Protein AF-A0A258SVA5-F1 (afdb_monomer_lite)

Radius of gyration: 35.79 Å; chains: 1; bounding box: 78×38×110 Å

Structure (mmCIF, N/CA/C/O backbone):
data_AF-A0A258SVA5-F1
#
_entry.id   AF-A0A258SVA5-F1
#
loop_
_atom_site.group_PDB
_atom_site.id
_atom_site.type_symbol
_atom_site.label_atom_id
_atom_site.label_alt_id
_atom_site.label_comp_id
_atom_site.label_asym_id
_atom_site.label_entity_id
_atom_site.label_seq_id
_atom_site.pdbx_PDB_ins_code
_atom_site.Cartn_x
_atom_site.Cartn_y
_atom_site.Cartn_z
_atom_site.occupancy
_atom_site.B_iso_or_equiv
_atom_site.auth_seq_id
_atom_site.auth_comp_id
_atom_site.auth_asym_id
_atom_site.auth_atom_id
_atom_site.pdbx_PDB_model_num
ATOM 1 N N . MET A 1 1 ? -25.090 -14.631 53.689 1.00 78.94 1 MET A N 1
ATOM 2 C CA . MET A 1 1 ? -26.004 -15.347 54.606 1.00 78.94 1 MET A CA 1
ATOM 3 C C . MET A 1 1 ? -25.461 -16.687 55.064 1.00 78.94 1 MET A C 1
ATOM 5 O O . MET A 1 1 ? -25.567 -16.969 56.243 1.00 78.94 1 MET A O 1
ATOM 9 N N . SER A 1 2 ? -24.872 -17.536 54.208 1.00 76.44 2 SER A N 1
ATOM 10 C CA . SER A 1 2 ? -24.301 -18.826 54.659 1.00 76.44 2 SER A CA 1
ATOM 11 C C . SER A 1 2 ? -23.116 -18.690 55.628 1.00 76.44 2 SER A C 1
ATOM 13 O O . SER A 1 2 ? -22.744 -19.653 56.290 1.00 76.44 2 SER A O 1
ATOM 15 N N . ASN A 1 3 ? -22.506 -17.509 55.676 1.00 81.25 3 ASN A N 1
ATOM 16 C CA . ASN A 1 3 ? -21.429 -17.111 56.578 1.00 81.25 3 ASN A CA 1
ATOM 17 C C . ASN A 1 3 ? -21.920 -16.288 57.785 1.00 81.25 3 ASN A C 1
ATOM 19 O O . ASN A 1 3 ? -21.094 -15.854 58.582 1.00 81.25 3 ASN A O 1
ATOM 23 N N . ASP A 1 4 ? -23.230 -16.070 57.913 1.00 86.94 4 ASP A N 1
ATOM 24 C CA . ASP A 1 4 ? -23.856 -15.323 59.003 1.00 86.94 4 ASP A CA 1
ATOM 25 C C . ASP A 1 4 ? -24.609 -16.296 59.921 1.00 86.94 4 ASP A C 1
ATOM 27 O O . ASP A 1 4 ? -25.198 -17.272 59.452 1.00 86.94 4 ASP A O 1
ATOM 31 N N . THR A 1 5 ? -24.614 -16.046 61.232 1.00 86.44 5 THR A N 1
ATOM 32 C CA . THR A 1 5 ? -25.294 -16.909 62.211 1.00 86.44 5 THR A CA 1
ATOM 33 C C . THR A 1 5 ? -26.085 -16.090 63.212 1.00 86.44 5 THR A C 1
ATOM 35 O O . THR A 1 5 ? -25.607 -15.052 63.666 1.00 86.44 5 THR A O 1
ATOM 38 N N . ASP A 1 6 ? -27.232 -16.615 63.625 1.00 87.19 6 ASP A N 1
ATOM 39 C CA . ASP A 1 6 ? -28.008 -16.108 64.748 1.00 87.19 6 ASP A CA 1
ATOM 40 C C . ASP A 1 6 ? -28.325 -17.259 65.716 1.00 87.19 6 ASP A C 1
ATOM 42 O O . ASP A 1 6 ? -28.488 -18.414 65.316 1.00 87.19 6 ASP A O 1
ATOM 46 N N . VAL A 1 7 ? -28.314 -16.948 67.010 1.00 85.00 7 VAL A N 1
ATOM 47 C CA . VAL A 1 7 ? -28.571 -17.905 68.089 1.00 85.00 7 VAL A CA 1
ATOM 48 C C . VAL A 1 7 ? -30.066 -18.186 68.248 1.00 85.00 7 VAL A C 1
ATOM 50 O O . VAL A 1 7 ? -30.429 -19.279 68.686 1.00 85.00 7 VAL A O 1
ATOM 53 N N . ASP A 1 8 ? -30.914 -17.230 67.862 1.00 85.75 8 ASP A N 1
ATOM 54 C CA . ASP A 1 8 ? -32.364 -17.295 68.049 1.00 85.75 8 ASP A CA 1
ATOM 55 C C . ASP A 1 8 ? -33.098 -17.817 66.802 1.00 85.75 8 ASP A C 1
ATOM 57 O O . ASP A 1 8 ? -34.145 -18.464 66.924 1.00 85.75 8 ASP A O 1
ATOM 61 N N . SER A 1 9 ? -32.530 -17.619 65.607 1.00 82.44 9 SER A N 1
ATOM 62 C CA . SER A 1 9 ? -33.101 -18.078 64.341 1.00 82.44 9 SER A CA 1
ATOM 63 C C . SER A 1 9 ? -32.073 -18.743 63.417 1.00 82.44 9 SER A C 1
ATOM 65 O O . SER A 1 9 ? -31.014 -18.182 63.139 1.00 82.44 9 SER A O 1
ATOM 67 N N . PRO A 1 10 ? -32.394 -19.912 62.829 1.00 81.06 10 PRO A N 1
ATOM 68 C CA . PRO A 1 10 ? -31.548 -20.525 61.809 1.00 81.06 10 PRO A CA 1
ATOM 69 C C . PRO A 1 10 ? -31.712 -19.880 60.421 1.00 81.06 10 PRO A C 1
ATOM 71 O O . PRO A 1 10 ? -31.002 -20.260 59.491 1.00 81.06 10 PRO A O 1
ATOM 74 N N . THR A 1 11 ? -32.666 -18.959 60.241 1.00 87.81 11 THR A N 1
ATOM 75 C CA . THR A 1 11 ? -32.964 -18.324 58.949 1.00 87.81 11 THR A CA 1
ATOM 76 C C . THR A 1 11 ? -32.733 -16.823 59.018 1.00 87.81 11 THR A C 1
ATOM 78 O O . THR A 1 11 ? -33.435 -16.124 59.747 1.00 87.81 11 THR A O 1
ATOM 81 N N . LEU A 1 12 ? -31.791 -16.338 58.206 1.00 93.50 12 LEU A N 1
ATOM 82 C CA . LEU A 1 12 ? -31.449 -14.925 58.086 1.00 93.50 12 LEU A CA 1
ATOM 83 C C . LEU A 1 12 ? -31.701 -14.414 56.668 1.00 93.50 12 LEU A C 1
ATOM 85 O O . LEU A 1 12 ? -31.440 -15.107 55.685 1.00 93.50 12 LEU A O 1
ATOM 89 N N . THR A 1 13 ? -32.157 -13.169 56.578 1.00 95.25 13 THR A N 1
ATOM 90 C CA . THR A 1 13 ? -32.308 -12.407 55.329 1.00 95.25 13 THR A CA 1
ATOM 91 C C . THR A 1 13 ? -31.582 -11.071 55.442 1.00 95.25 13 THR A C 1
ATOM 93 O O . THR A 1 13 ? -31.207 -10.663 56.539 1.00 95.25 13 THR A O 1
ATOM 96 N N . VAL A 1 14 ? -31.372 -10.370 54.332 1.00 97.44 14 VAL A N 1
ATOM 97 C CA . VAL A 1 14 ? -30.906 -8.980 54.354 1.00 97.44 14 VAL A CA 1
ATOM 98 C C . VAL A 1 14 ? -32.111 -8.055 54.451 1.00 97.44 14 VAL A C 1
ATOM 100 O O . VAL A 1 14 ? -32.990 -8.082 53.592 1.00 97.44 14 VAL A O 1
ATOM 103 N N . ALA A 1 15 ? -32.141 -7.212 55.484 1.00 96.62 15 ALA A N 1
ATOM 104 C CA . ALA A 1 15 ? -33.164 -6.181 55.628 1.00 96.62 15 ALA A CA 1
ATOM 105 C C . ALA A 1 15 ? -32.806 -4.940 54.805 1.00 96.62 15 ALA A C 1
ATOM 107 O O . ALA A 1 15 ? -33.617 -4.416 54.039 1.00 96.62 15 ALA A O 1
ATOM 108 N N . GLN A 1 16 ? -31.583 -4.446 55.006 1.00 97.81 16 GLN A N 1
ATOM 109 C CA . GLN A 1 16 ? -31.136 -3.149 54.516 1.00 97.81 16 GLN A CA 1
ATOM 110 C C . GLN A 1 16 ? -29.676 -3.191 54.084 1.00 97.81 16 GLN A C 1
ATOM 112 O O . GLN A 1 16 ? -28.877 -3.941 54.642 1.00 97.81 16 GLN A O 1
ATOM 117 N N . PHE A 1 17 ? -29.334 -2.332 53.135 1.00 98.25 17 PHE A N 1
ATOM 118 C CA . PHE A 1 17 ? -27.980 -2.114 52.648 1.00 98.25 17 PHE A CA 1
ATOM 119 C C . PHE A 1 17 ? -27.760 -0.626 52.349 1.00 98.25 17 PHE A C 1
ATOM 121 O O . PHE A 1 17 ? -28.718 0.132 52.157 1.00 98.25 17 PHE A O 1
ATOM 128 N N . ALA A 1 18 ? -26.506 -0.185 52.392 1.00 98.25 18 ALA A N 1
ATOM 129 C CA . ALA A 1 18 ? -26.123 1.210 52.196 1.00 98.25 18 ALA A CA 1
ATOM 130 C C . ALA A 1 18 ? -24.659 1.323 51.753 1.00 98.25 18 ALA A C 1
ATOM 132 O O . ALA A 1 18 ? -23.869 0.400 51.946 1.00 98.25 18 ALA A O 1
ATOM 133 N N . THR A 1 19 ? -24.279 2.479 51.205 1.00 97.50 19 THR A N 1
ATOM 134 C CA . THR A 1 19 ? -22.893 2.763 50.791 1.00 97.50 19 THR A CA 1
ATOM 135 C C . THR A 1 19 ? -21.909 2.702 51.964 1.00 97.50 19 THR A C 1
ATOM 137 O O . THR A 1 19 ? -20.786 2.246 51.812 1.00 97.50 19 THR A O 1
ATOM 140 N N . ASN A 1 20 ? -22.320 3.146 53.153 1.00 96.44 20 ASN A N 1
ATOM 141 C CA . ASN A 1 20 ? -21.578 2.997 54.406 1.00 96.44 20 ASN A CA 1
ATOM 142 C C . ASN A 1 20 ? -22.550 3.075 55.597 1.00 96.44 20 ASN A C 1
ATOM 144 O O . ASN A 1 20 ? -23.726 3.394 55.424 1.00 96.44 20 ASN A O 1
ATOM 148 N N . SER A 1 21 ? -22.067 2.807 56.813 1.00 94.19 21 SER A N 1
ATOM 149 C CA . SER A 1 21 ? -22.902 2.728 58.024 1.00 94.19 21 SER A CA 1
ATOM 150 C C . SER A 1 21 ? -23.578 4.046 58.435 1.00 94.19 21 SER A C 1
ATOM 152 O O . SER A 1 21 ? -24.533 4.017 59.211 1.00 94.19 21 SER A O 1
ATOM 154 N N . GLY A 1 22 ? -23.105 5.189 57.925 1.00 92.25 22 GLY A N 1
ATOM 155 C CA . GLY A 1 22 ? -23.696 6.513 58.149 1.00 92.25 22 GLY A CA 1
ATOM 156 C C . GLY A 1 22 ? -24.607 6.999 57.017 1.00 92.25 22 GLY A C 1
ATOM 157 O O . GLY A 1 22 ? -25.210 8.065 57.144 1.00 92.25 22 GLY A O 1
ATOM 158 N N . ALA A 1 23 ? -24.701 6.255 55.913 1.00 94.81 23 ALA A N 1
ATOM 159 C CA . ALA A 1 23 ? -25.512 6.616 54.758 1.00 94.81 23 ALA A CA 1
ATOM 160 C C . ALA A 1 23 ? -26.992 6.242 54.950 1.00 94.81 23 ALA A C 1
ATOM 162 O O . ALA A 1 23 ? -27.372 5.490 55.850 1.00 94.81 23 ALA A O 1
ATOM 163 N N . THR A 1 24 ? -27.857 6.772 54.082 1.00 95.12 24 THR A N 1
ATOM 164 C CA . THR A 1 24 ? -29.281 6.419 54.077 1.00 95.12 24 THR A CA 1
ATOM 165 C C . THR A 1 24 ? -29.464 4.943 53.728 1.00 95.12 24 THR A C 1
ATOM 167 O O . THR A 1 24 ? -29.040 4.485 52.669 1.00 95.12 24 THR A O 1
ATOM 170 N N . ALA A 1 25 ? -30.119 4.203 54.623 1.00 96.62 25 ALA A N 1
ATOM 171 C CA . ALA A 1 25 ? -30.412 2.792 54.426 1.00 96.62 25 ALA A CA 1
ATOM 172 C C . ALA A 1 25 ? -31.443 2.578 53.308 1.00 96.62 25 ALA A C 1
ATOM 174 O O . ALA A 1 25 ? -32.468 3.259 53.251 1.00 96.62 25 ALA A O 1
ATOM 175 N N . THR A 1 26 ? -31.190 1.579 52.467 1.00 97.81 26 THR A N 1
ATOM 176 C CA . THR A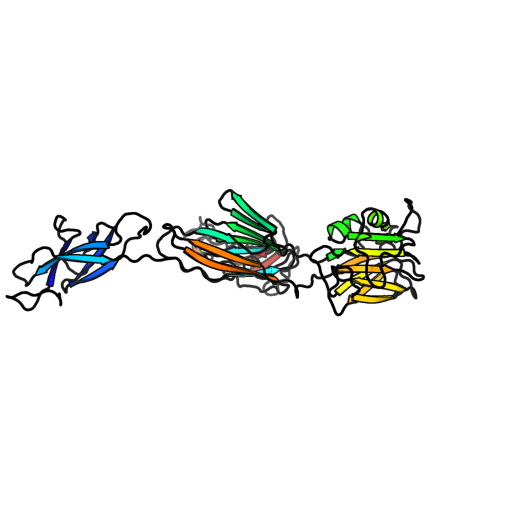 1 26 ? -32.084 1.130 51.397 1.00 97.81 26 THR A CA 1
ATOM 177 C C . THR A 1 26 ? -32.536 -0.296 51.692 1.00 97.81 26 THR A C 1
ATOM 179 O O . THR A 1 26 ? -31.734 -1.121 52.120 1.00 97.81 26 THR A O 1
ATOM 182 N N . ASN A 1 27 ? -33.818 -0.608 51.497 1.00 97.81 27 ASN A N 1
ATOM 183 C CA . ASN A 1 27 ? -34.324 -1.962 51.744 1.00 97.81 27 ASN A CA 1
ATOM 184 C C . ASN A 1 27 ? -33.846 -2.923 50.650 1.00 97.81 27 ASN A C 1
ATOM 186 O O . ASN A 1 27 ? -33.951 -2.588 49.468 1.00 97.81 27 ASN A O 1
ATOM 190 N N . ALA A 1 28 ? -33.389 -4.118 51.023 1.00 97.12 28 ALA A N 1
ATOM 191 C CA . ALA A 1 28 ? -33.088 -5.168 50.053 1.00 97.12 28 ALA A CA 1
ATOM 192 C C . ALA A 1 28 ? -34.394 -5.748 49.485 1.00 97.12 28 ALA A C 1
ATOM 194 O O . ALA A 1 28 ? -35.324 -6.061 50.226 1.00 97.12 28 ALA A O 1
ATOM 195 N N . ASN A 1 29 ? -34.491 -5.845 48.159 1.00 96.69 29 ASN A N 1
ATOM 196 C CA . ASN A 1 29 ? -35.672 -6.371 47.457 1.00 96.69 29 ASN A CA 1
ATOM 197 C C . ASN A 1 29 ? -35.356 -6.905 46.046 1.00 96.69 29 ASN A C 1
ATOM 199 O O . ASN A 1 29 ? -36.283 -7.198 45.293 1.00 96.69 29 ASN A O 1
ATOM 203 N N . GLY A 1 30 ? -34.076 -6.974 45.667 1.00 95.88 30 GLY A N 1
ATOM 204 C CA . GLY A 1 30 ? -33.638 -7.417 44.342 1.00 95.88 30 GLY A CA 1
ATOM 205 C C . GLY A 1 30 ? -33.830 -6.417 43.202 1.00 95.88 30 GLY A C 1
ATOM 206 O O . GLY A 1 30 ? -33.570 -6.757 42.055 1.00 95.88 30 GLY A O 1
ATOM 207 N N . SER A 1 31 ? -34.273 -5.189 43.487 1.00 96.81 31 SER A N 1
ATOM 208 C CA . SER A 1 31 ? -34.434 -4.134 42.473 1.00 96.81 31 SER A CA 1
ATOM 209 C C . SER A 1 31 ? -33.899 -2.774 42.913 1.00 96.81 31 SER A C 1
ATOM 211 O O . SER A 1 31 ? -33.563 -1.952 42.063 1.00 96.81 31 SER A O 1
ATOM 213 N N . ASN A 1 32 ? -33.849 -2.504 44.215 1.00 97.31 32 ASN A N 1
ATOM 214 C CA . ASN A 1 32 ? -33.267 -1.285 44.744 1.00 97.31 32 ASN A CA 1
ATOM 215 C C . ASN A 1 32 ? -31.756 -1.305 44.519 1.00 97.31 32 ASN A C 1
ATOM 217 O O . ASN A 1 32 ? -31.121 -2.353 44.637 1.00 97.31 32 ASN A O 1
ATOM 221 N N . THR A 1 33 ? -31.192 -0.131 44.256 1.00 97.62 33 THR A N 1
ATOM 222 C CA . THR A 1 33 ? -29.766 0.037 43.988 1.00 97.62 33 THR A CA 1
ATOM 223 C C . THR A 1 33 ? -29.164 1.107 44.886 1.00 97.62 33 THR A C 1
ATOM 225 O O . THR A 1 33 ? -29.836 2.077 45.243 1.00 97.62 33 THR A O 1
ATOM 228 N N . ILE A 1 34 ? -27.884 0.949 45.204 1.00 98.12 34 ILE A N 1
ATOM 229 C CA . ILE A 1 34 ? -27.032 2.013 45.748 1.00 98.12 34 ILE A CA 1
ATOM 230 C C . ILE A 1 34 ? -25.842 2.235 44.817 1.00 98.12 34 ILE A C 1
ATOM 232 O O . ILE A 1 34 ? -25.500 1.352 44.028 1.00 98.12 34 ILE A O 1
ATOM 236 N N . THR A 1 35 ? -25.200 3.390 44.953 1.00 97.50 35 THR A N 1
ATOM 237 C CA . THR A 1 35 ? -23.893 3.673 44.356 1.00 97.50 35 THR A CA 1
ATOM 238 C C . THR A 1 35 ? -22.857 3.727 45.473 1.00 97.50 35 THR A C 1
ATOM 240 O O . THR A 1 35 ? -23.074 4.380 46.500 1.00 97.50 35 THR A O 1
ATOM 243 N N . THR A 1 36 ? -21.766 2.992 45.317 1.00 96.75 36 THR A N 1
ATOM 244 C CA . THR A 1 36 ? -20.676 2.917 46.288 1.00 96.75 36 THR A CA 1
ATOM 245 C C . THR A 1 36 ? -19.779 4.156 46.218 1.00 96.75 36 THR A C 1
ATOM 247 O O . THR A 1 36 ? -19.993 5.054 45.402 1.00 96.75 36 THR A O 1
ATOM 250 N N . ALA A 1 37 ? -18.768 4.233 47.085 1.00 94.38 37 ALA A N 1
ATOM 251 C CA . ALA A 1 37 ? -17.859 5.378 47.120 1.00 94.38 37 ALA A CA 1
ATOM 252 C C . ALA A 1 37 ? -17.025 5.515 45.836 1.00 94.38 37 ALA A C 1
ATOM 254 O O . ALA A 1 37 ? -16.777 6.640 45.404 1.00 94.38 37 ALA A O 1
ATOM 255 N N . LEU A 1 38 ? -16.632 4.392 45.223 1.00 93.62 38 LEU A N 1
ATOM 256 C CA . LEU A 1 38 ? -15.894 4.389 43.957 1.00 93.62 38 LEU A CA 1
ATOM 257 C C . LEU A 1 38 ? -16.808 4.512 42.727 1.00 93.62 38 LEU A C 1
ATOM 259 O O . LEU A 1 38 ? -16.313 4.618 41.611 1.00 93.62 38 LEU A O 1
ATOM 263 N N . GLY A 1 39 ? -18.132 4.538 42.913 1.00 93.25 39 GLY A N 1
ATOM 264 C CA . GLY A 1 39 ? -19.103 4.697 41.827 1.00 93.25 39 GLY A CA 1
ATOM 265 C C . GLY A 1 39 ? -19.695 3.389 41.294 1.00 93.25 39 GLY A C 1
ATOM 266 O O . GLY A 1 39 ? -20.539 3.437 40.400 1.00 93.25 39 GLY A O 1
ATOM 267 N N . GLY A 1 40 ? -19.307 2.236 41.845 1.00 95.06 40 GLY A N 1
ATOM 268 C CA . GLY A 1 40 ? -19.923 0.949 41.528 1.00 95.06 40 GLY A CA 1
ATOM 269 C C . GLY A 1 40 ? -21.386 0.894 41.963 1.00 95.06 40 GLY A C 1
ATOM 270 O O . GLY A 1 40 ? -21.813 1.622 42.861 1.00 95.06 40 GLY A O 1
ATOM 271 N N . THR A 1 41 ? -22.184 0.033 41.337 1.00 97.38 41 THR A N 1
ATOM 272 C CA . THR A 1 41 ? -23.603 -0.132 41.695 1.00 97.38 41 THR A CA 1
ATOM 273 C C . THR A 1 41 ? -23.870 -1.501 42.292 1.00 97.38 41 THR A C 1
ATOM 275 O O . THR A 1 41 ? -23.353 -2.511 41.816 1.00 97.38 41 THR A O 1
ATOM 278 N N . VAL A 1 42 ? -24.682 -1.533 43.349 1.00 98.25 42 VAL A N 1
ATOM 279 C CA . VAL A 1 42 ? -25.059 -2.765 44.052 1.00 98.25 42 VAL A CA 1
ATOM 280 C C . VAL A 1 42 ? -26.571 -2.900 44.046 1.00 98.25 42 VAL A C 1
ATOM 282 O O . VAL A 1 42 ? -27.265 -2.007 44.534 1.00 98.25 42 VAL A O 1
ATOM 285 N N . VAL A 1 43 ? -27.067 -4.046 43.580 1.00 98.19 43 VAL A N 1
ATOM 286 C CA . VAL A 1 43 ? -28.458 -4.481 43.768 1.00 98.19 43 VAL A CA 1
ATOM 287 C C . VAL A 1 43 ? -28.454 -5.672 44.713 1.00 98.19 43 VAL A C 1
ATOM 289 O O . VAL A 1 43 ? -27.814 -6.684 44.427 1.00 98.19 43 VAL A O 1
ATOM 292 N N . MET A 1 44 ? -29.156 -5.550 45.843 1.00 97.62 44 MET A N 1
ATOM 293 C CA . MET A 1 44 ? -29.163 -6.579 46.884 1.00 97.62 44 MET A CA 1
ATOM 294 C C . MET A 1 44 ? -30.522 -7.269 47.020 1.00 97.62 44 MET A C 1
ATOM 296 O O . MET A 1 44 ? -31.569 -6.622 47.160 1.00 97.62 44 MET A O 1
ATOM 300 N N . ASN A 1 45 ? -30.493 -8.601 47.010 1.00 96.94 45 ASN A N 1
ATOM 301 C CA . ASN A 1 45 ? -31.641 -9.462 47.267 1.00 96.94 45 ASN A CA 1
ATOM 302 C C . ASN A 1 45 ? -31.801 -9.722 48.769 1.00 96.94 45 ASN A C 1
ATOM 304 O O . ASN A 1 45 ? -30.847 -9.661 49.546 1.00 96.94 45 ASN A O 1
ATOM 308 N N . THR A 1 46 ? -33.021 -10.056 49.186 1.00 96.62 46 THR A N 1
ATOM 309 C CA . THR A 1 46 ? -33.316 -10.402 50.586 1.00 96.62 46 THR A CA 1
ATOM 310 C C . THR A 1 46 ? -32.669 -11.717 51.018 1.00 96.62 46 THR A C 1
ATOM 312 O O . THR A 1 46 ? -32.409 -11.898 52.201 1.00 96.62 46 THR A O 1
ATOM 315 N N . ASP A 1 47 ? -32.349 -12.622 50.093 1.00 94.38 47 ASP A N 1
ATOM 316 C CA . ASP A 1 47 ? -31.608 -13.860 50.382 1.00 94.38 47 ASP A CA 1
ATOM 317 C C . ASP A 1 47 ? -30.093 -13.641 50.581 1.00 94.38 47 ASP A C 1
ATOM 319 O O . ASP A 1 47 ? -29.354 -14.585 50.861 1.00 94.38 47 ASP A O 1
ATOM 323 N N . GLY A 1 48 ? -29.639 -12.390 50.455 1.00 93.56 48 GLY A N 1
ATOM 324 C CA . GLY A 1 48 ? -28.257 -11.950 50.604 1.00 93.56 48 GLY A CA 1
ATOM 325 C C . GLY A 1 48 ? -27.357 -12.192 49.398 1.00 93.56 48 GLY A C 1
ATOM 326 O O . GLY A 1 48 ? -26.174 -11.858 49.467 1.00 93.56 48 GLY A O 1
ATOM 327 N N . SER A 1 49 ? -27.887 -12.713 48.290 1.00 95.56 49 SER A N 1
ATOM 328 C CA . SER A 1 49 ? -27.219 -12.569 46.998 1.00 95.56 49 SER A CA 1
ATOM 329 C C . SER A 1 49 ? -27.253 -11.103 46.549 1.00 95.56 49 SER A C 1
ATOM 331 O O . SER A 1 49 ? -28.179 -10.351 46.866 1.00 95.56 49 SER A O 1
ATOM 333 N N . PHE A 1 50 ? -26.237 -10.674 45.809 1.00 96.94 50 PHE A N 1
ATOM 334 C CA . PHE A 1 50 ? -26.183 -9.334 45.234 1.00 96.94 50 PHE A CA 1
ATOM 335 C C . PHE A 1 50 ? -25.500 -9.369 43.872 1.00 96.94 50 PHE A C 1
ATOM 337 O O . PHE A 1 50 ? -24.700 -10.262 43.589 1.00 96.94 50 PHE A O 1
ATOM 344 N N . THR A 1 51 ? -25.805 -8.379 43.040 1.00 97.44 51 THR A N 1
ATOM 345 C CA . THR A 1 51 ? -25.038 -8.083 41.829 1.00 97.44 51 THR A CA 1
ATOM 346 C C . THR A 1 51 ? -24.276 -6.790 42.042 1.00 97.44 51 THR A C 1
ATOM 348 O O . THR A 1 51 ? -24.864 -5.795 42.475 1.00 97.44 51 THR A O 1
ATOM 351 N N . TYR A 1 52 ? -22.989 -6.807 41.718 1.00 97.06 52 TYR A N 1
ATOM 352 C CA . TYR A 1 52 ? -22.139 -5.628 41.690 1.00 97.06 52 TYR A CA 1
ATOM 353 C C . TYR A 1 52 ? -21.737 -5.332 40.248 1.00 97.06 52 TYR A C 1
ATOM 355 O O . TYR A 1 52 ? -21.284 -6.233 39.544 1.00 97.06 52 TYR A O 1
ATOM 363 N N . THR A 1 53 ? -21.907 -4.082 39.824 1.00 94.69 53 THR A N 1
ATOM 364 C CA . THR A 1 53 ? -21.348 -3.579 38.563 1.00 94.69 53 THR A CA 1
ATOM 365 C C . THR A 1 53 ? -20.233 -2.607 38.909 1.00 94.69 53 THR A C 1
ATOM 367 O O . THR A 1 53 ? -20.502 -1.579 39.539 1.00 94.69 53 THR A O 1
ATOM 370 N N . ALA A 1 54 ? -19.002 -2.953 38.529 1.00 91.06 54 ALA A N 1
ATOM 371 C CA . ALA A 1 54 ? -17.822 -2.142 38.795 1.00 91.06 54 ALA A CA 1
ATOM 372 C C . ALA A 1 54 ? -17.892 -0.791 38.058 1.00 91.06 54 ALA A C 1
ATOM 374 O O . ALA A 1 54 ? -18.444 -0.725 36.955 1.00 91.06 54 ALA A O 1
ATOM 375 N N . PRO A 1 55 ? -17.364 0.289 38.656 1.00 88.31 55 PRO A N 1
ATOM 376 C CA . PRO A 1 55 ? -17.141 1.541 37.948 1.00 88.31 55 PRO A CA 1
ATOM 377 C C . PRO A 1 55 ? -15.945 1.416 36.996 1.00 88.31 55 PRO A C 1
ATOM 379 O O . PRO A 1 55 ? -15.093 0.551 37.179 1.00 88.31 55 PRO A O 1
ATOM 382 N N . VAL A 1 56 ? -15.851 2.332 36.029 1.00 84.19 56 VAL A N 1
ATOM 383 C CA . VAL A 1 56 ? -14.593 2.576 35.302 1.00 84.19 56 VAL A CA 1
ATOM 384 C C . VAL A 1 56 ? -13.588 3.162 36.293 1.00 84.19 56 VAL A C 1
ATOM 386 O O . VAL A 1 56 ? -13.915 4.121 37.005 1.00 84.19 56 VAL A O 1
ATOM 389 N N . ARG A 1 57 ? -12.391 2.580 36.367 1.00 86.50 57 ARG A N 1
ATOM 390 C CA . ARG A 1 57 ? -11.336 2.970 37.310 1.00 86.50 57 ARG A CA 1
ATOM 391 C C . ARG A 1 57 ? -10.054 3.224 36.544 1.00 86.50 57 ARG A C 1
ATOM 393 O O . ARG A 1 57 ? -9.749 2.519 35.606 1.00 86.50 57 ARG A O 1
ATOM 400 N N . ASN A 1 58 ? -9.329 4.249 36.979 1.00 84.56 58 ASN A N 1
ATOM 401 C CA . ASN A 1 58 ? -7.940 4.428 36.604 1.00 84.56 58 ASN A CA 1
ATOM 402 C C . ASN A 1 58 ? -7.094 3.727 37.671 1.00 84.56 58 ASN A C 1
ATOM 404 O O . ASN A 1 58 ? -7.017 4.221 38.799 1.00 84.56 58 ASN A O 1
ATOM 408 N N . HIS A 1 59 ? -6.490 2.597 37.323 1.00 86.50 59 HIS A N 1
ATOM 409 C CA . HIS A 1 59 ? -5.673 1.785 38.229 1.00 86.50 59 HIS A CA 1
ATOM 410 C C . HIS A 1 59 ? -4.236 2.316 38.379 1.00 86.50 59 HIS A C 1
ATOM 412 O O . HIS A 1 59 ? -3.457 1.818 39.193 1.00 86.50 59 HIS A O 1
ATOM 418 N N . ALA A 1 60 ? -3.880 3.379 37.651 1.00 84.62 60 ALA A N 1
ATOM 419 C CA . ALA A 1 60 ? -2.617 4.099 37.807 1.00 84.62 60 ALA A CA 1
ATOM 420 C C . ALA A 1 60 ? -2.686 5.256 38.825 1.00 84.62 60 ALA A C 1
ATOM 422 O O . ALA A 1 60 ? -1.664 5.901 39.101 1.00 84.62 60 ALA A O 1
ATOM 423 N N . ASP A 1 61 ? -3.864 5.550 39.388 1.00 86.31 61 ASP A N 1
ATOM 424 C CA . ASP A 1 61 ? -4.012 6.551 40.440 1.00 86.31 61 ASP A CA 1
ATOM 425 C C . ASP A 1 61 ? -3.608 6.023 41.835 1.00 86.31 61 ASP A C 1
ATOM 427 O O . ASP A 1 61 ? -3.167 4.893 42.020 1.00 86.31 61 ASP A O 1
ATOM 431 N N . ALA A 1 62 ? -3.657 6.894 42.847 1.00 88.12 62 ALA A N 1
ATOM 432 C CA . ALA A 1 62 ? -3.291 6.527 44.220 1.00 88.12 62 ALA A CA 1
ATOM 433 C C . ALA A 1 62 ? -4.483 6.020 45.056 1.00 88.12 62 ALA A C 1
ATOM 435 O O . ALA A 1 62 ? -4.331 5.787 46.261 1.00 88.12 62 ALA A O 1
ATOM 436 N N . ILE A 1 63 ? -5.681 5.938 44.471 1.00 88.44 63 ILE A N 1
ATOM 437 C CA . ILE A 1 63 ? -6.893 5.480 45.150 1.00 88.44 63 ILE A CA 1
ATOM 438 C C . ILE A 1 63 ? -6.862 3.950 45.165 1.00 88.44 63 ILE A C 1
ATOM 440 O O . ILE A 1 63 ? -6.504 3.318 44.184 1.00 88.44 63 ILE A O 1
ATOM 444 N N . SER A 1 64 ? -7.222 3.342 46.295 1.00 90.88 64 SER A N 1
ATOM 445 C CA . SER A 1 64 ? -7.279 1.881 46.402 1.00 90.88 64 SER A CA 1
ATOM 446 C C . SER A 1 64 ? -8.401 1.315 45.531 1.00 90.88 64 SER A C 1
ATOM 448 O O . SER A 1 64 ? -9.547 1.739 45.676 1.00 90.88 64 SER A O 1
ATOM 450 N N . ASP A 1 65 ? -8.112 0.269 44.758 1.00 92.50 65 ASP A N 1
ATOM 451 C CA . ASP A 1 65 ? -9.082 -0.486 43.941 1.00 92.50 65 ASP A CA 1
ATOM 452 C C . ASP A 1 65 ? -9.952 -1.445 44.754 1.00 92.50 65 ASP A C 1
ATOM 454 O O . ASP A 1 65 ? -10.297 -2.539 44.322 1.00 92.50 65 ASP A O 1
ATOM 458 N N . VAL A 1 66 ? -10.301 -1.043 45.973 1.00 95.00 66 VAL A N 1
ATOM 459 C CA . VAL A 1 66 ? -11.165 -1.822 46.854 1.00 95.00 66 VAL A CA 1
ATOM 460 C C . VAL A 1 66 ? -12.411 -1.010 47.129 1.00 95.00 66 VAL A C 1
ATOM 462 O O . VAL A 1 66 ? -12.363 0.039 47.776 1.00 95.00 66 VAL A O 1
ATOM 465 N N . ASP A 1 67 ? -13.535 -1.518 46.649 1.00 96.50 67 ASP A N 1
ATOM 466 C CA . ASP A 1 67 ? -14.839 -0.932 46.877 1.00 96.50 67 ASP A CA 1
ATOM 467 C C . ASP A 1 67 ? -15.546 -1.595 48.056 1.00 96.50 67 ASP A C 1
ATOM 469 O O . ASP A 1 67 ? -15.280 -2.745 48.420 1.00 96.50 67 ASP A O 1
ATOM 473 N N . THR A 1 68 ? -16.465 -0.862 48.677 1.00 96.75 68 THR A N 1
ATOM 474 C CA . THR A 1 68 ? -17.184 -1.363 49.848 1.00 96.75 68 THR A CA 1
ATOM 475 C C . THR A 1 68 ? -18.639 -0.920 49.876 1.00 96.75 68 THR A C 1
ATOM 477 O O . THR A 1 68 ? -19.010 0.160 49.413 1.00 96.75 68 THR A O 1
ATOM 480 N N . PHE A 1 69 ? -19.470 -1.764 50.481 1.00 98.12 69 PHE A N 1
ATOM 481 C CA . PHE A 1 69 ? -20.809 -1.405 50.937 1.00 98.12 69 PHE A CA 1
ATOM 482 C C . PHE A 1 69 ? -21.125 -2.150 52.235 1.00 98.12 69 PHE A C 1
ATOM 484 O O . PHE A 1 69 ? -20.396 -3.056 52.640 1.00 98.12 69 PHE A O 1
ATOM 491 N N . VAL A 1 70 ? -22.207 -1.772 52.914 1.00 98.06 70 VAL A N 1
ATOM 492 C CA . VAL A 1 70 ? -22.627 -2.413 54.166 1.00 98.06 70 VAL A CA 1
ATOM 493 C C . VAL A 1 70 ? -24.039 -2.986 54.072 1.00 98.06 70 VAL A C 1
ATOM 495 O O . VAL A 1 70 ? -24.891 -2.428 53.381 1.00 98.06 70 VAL A O 1
ATOM 498 N N . TYR A 1 71 ? -24.311 -4.065 54.811 1.00 97.81 71 TYR A N 1
ATOM 499 C CA . TYR A 1 71 ? -25.648 -4.652 54.962 1.00 97.81 71 TYR A CA 1
ATOM 500 C C . TYR A 1 71 ? -26.010 -4.920 56.427 1.00 97.81 71 TYR A C 1
ATOM 502 O O . TYR A 1 71 ? -25.145 -4.964 57.306 1.00 97.81 71 TYR A O 1
ATOM 510 N N . ARG A 1 72 ? -27.310 -5.100 56.682 1.00 96.94 72 ARG A N 1
ATOM 511 C CA . ARG A 1 72 ? -27.862 -5.597 57.949 1.00 96.94 72 ARG A CA 1
ATOM 512 C C . ARG A 1 72 ? -28.646 -6.874 57.696 1.00 96.94 72 ARG A C 1
ATOM 514 O O . ARG A 1 72 ? -29.605 -6.867 56.916 1.00 96.94 72 ARG A O 1
ATOM 521 N N . ALA A 1 73 ? -28.257 -7.941 58.380 1.00 96.62 73 ALA A N 1
ATOM 522 C CA . ALA A 1 73 ? -29.023 -9.174 58.432 1.00 96.62 73 ALA A CA 1
ATOM 523 C C . ALA A 1 73 ? -30.221 -9.016 59.381 1.00 96.62 73 ALA A C 1
ATOM 525 O O . ALA A 1 73 ? -30.179 -8.211 60.312 1.00 96.62 73 ALA A O 1
ATOM 526 N N . THR A 1 74 ? -31.279 -9.789 59.163 1.00 94.94 74 THR A N 1
ATOM 527 C CA . THR A 1 74 ? -32.429 -9.881 60.062 1.00 94.94 74 THR A CA 1
ATOM 528 C C . THR A 1 74 ? -32.963 -11.304 60.140 1.00 94.94 74 THR A C 1
ATOM 530 O O . THR A 1 74 ? -33.004 -12.025 59.138 1.00 94.94 74 THR A O 1
ATOM 533 N N . ASP A 1 75 ? -33.408 -11.673 61.335 1.00 93.12 75 ASP A N 1
ATOM 534 C CA . ASP A 1 75 ? -34.185 -12.875 61.644 1.00 93.12 75 ASP A CA 1
ATOM 535 C C . ASP A 1 75 ? -35.709 -12.645 61.521 1.00 93.12 75 ASP A C 1
ATOM 537 O O . ASP A 1 75 ? -36.505 -13.551 61.764 1.00 93.12 75 ASP A O 1
ATOM 541 N N . GLY A 1 76 ? -36.128 -11.427 61.152 1.00 90.50 76 GLY A N 1
ATOM 542 C CA . GLY A 1 76 ? -37.524 -10.986 61.104 1.00 90.50 76 GLY A CA 1
ATOM 543 C C . GLY A 1 76 ? -38.005 -10.250 62.360 1.00 90.50 76 GLY A C 1
ATOM 544 O O . GLY A 1 76 ? -39.088 -9.664 62.328 1.00 90.50 76 GLY A O 1
ATOM 545 N N . SER A 1 77 ? -37.210 -10.228 63.434 1.00 90.56 77 SER A N 1
ATOM 546 C CA . SER A 1 77 ? -37.508 -9.505 64.678 1.00 90.56 77 SER A CA 1
ATOM 547 C C . SER A 1 77 ? -36.551 -8.338 64.901 1.00 90.56 77 SER A C 1
ATOM 549 O O . SER A 1 77 ? -36.981 -7.229 65.230 1.00 90.56 77 SER A O 1
ATOM 551 N N . LEU A 1 78 ? -35.253 -8.576 64.717 1.00 92.94 78 LEU A N 1
ATOM 552 C CA . LEU A 1 78 ? -34.182 -7.612 64.936 1.00 92.94 78 LEU A CA 1
ATOM 553 C C . LEU A 1 78 ? -33.274 -7.536 63.710 1.00 92.94 78 LEU A C 1
ATOM 555 O O . LEU A 1 78 ? -33.139 -8.477 62.932 1.00 92.94 78 LEU A O 1
ATOM 559 N N . ASN A 1 79 ? -32.640 -6.381 63.541 1.00 94.56 79 ASN A N 1
ATOM 560 C CA . ASN A 1 79 ? -31.605 -6.191 62.536 1.00 94.56 79 ASN A CA 1
ATOM 561 C C . ASN A 1 79 ? -30.239 -6.211 63.228 1.00 94.56 79 ASN A C 1
ATOM 563 O O . ASN A 1 79 ? -30.080 -5.587 64.280 1.00 94.56 79 ASN A O 1
ATOM 567 N N . SER A 1 80 ? -29.246 -6.832 62.597 1.00 95.06 80 SER A N 1
ATOM 568 C CA . SER A 1 80 ? -27.854 -6.823 63.050 1.00 95.06 80 SER A CA 1
ATOM 569 C C . SER A 1 80 ? -27.256 -5.410 63.069 1.00 95.06 80 SER A C 1
ATOM 571 O O . SER A 1 80 ? -27.842 -4.450 62.555 1.00 95.06 80 SER A O 1
ATOM 573 N N . GLU A 1 81 ? -26.041 -5.279 63.596 1.00 95.81 81 GLU A N 1
ATOM 574 C CA . GLU A 1 81 ? -25.176 -4.139 63.272 1.00 95.81 81 GLU A CA 1
ATOM 575 C C . GLU A 1 81 ? -24.784 -4.158 61.781 1.00 95.81 81 GLU A C 1
ATOM 577 O O . GLU A 1 81 ? -24.972 -5.163 61.083 1.00 95.81 81 GLU A O 1
ATOM 582 N N . TRP A 1 82 ? -24.262 -3.038 61.278 1.00 96.94 82 TRP A N 1
ATOM 583 C CA . TRP A 1 82 ? -23.763 -2.952 59.903 1.00 96.94 82 TRP A CA 1
ATOM 584 C C . TRP A 1 82 ? -22.551 -3.866 59.693 1.00 96.94 82 TRP A C 1
ATOM 586 O O . TRP A 1 82 ? -21.578 -3.791 60.441 1.00 96.94 82 TRP A O 1
ATOM 596 N N . THR A 1 83 ? -22.599 -4.680 58.639 1.00 96.25 83 THR A N 1
ATOM 597 C CA . THR A 1 83 ? -21.506 -5.568 58.217 1.00 96.25 83 THR A CA 1
ATOM 598 C C . THR A 1 83 ? -20.982 -5.133 56.856 1.00 96.25 83 THR A C 1
ATOM 600 O O . THR A 1 83 ? -21.775 -4.889 55.949 1.00 96.25 83 THR A O 1
ATOM 603 N N . THR A 1 84 ? -19.661 -5.029 56.712 1.00 96.31 84 THR A N 1
ATOM 604 C CA . THR A 1 84 ? -19.008 -4.579 55.475 1.00 96.31 84 THR A CA 1
ATOM 605 C C . THR A 1 84 ? -18.786 -5.732 54.505 1.00 96.31 84 THR A C 1
ATOM 607 O O . THR A 1 84 ? -18.240 -6.770 54.875 1.00 96.31 84 THR A O 1
ATOM 610 N N . VAL A 1 85 ? -19.146 -5.505 53.246 1.00 96.94 85 VAL A N 1
ATOM 611 C CA . VAL A 1 85 ? -18.695 -6.282 52.092 1.00 96.94 85 VAL A CA 1
ATOM 612 C C . VAL A 1 85 ? -17.564 -5.507 51.426 1.00 96.94 85 VAL A C 1
ATOM 614 O O . VAL A 1 85 ? -17.696 -4.306 51.190 1.00 96.94 85 VAL A O 1
ATOM 617 N N . SER A 1 86 ? -16.459 -6.197 51.155 1.00 96.19 86 SER A N 1
ATOM 618 C CA . SER A 1 86 ? -15.293 -5.668 50.445 1.00 96.19 86 SER A CA 1
ATOM 619 C C . SER A 1 86 ? -15.204 -6.330 49.078 1.00 96.19 86 SER A C 1
ATOM 621 O O . SER A 1 86 ? -15.404 -7.542 48.981 1.00 96.19 86 SER A O 1
ATOM 623 N N . ILE A 1 87 ? -14.927 -5.543 48.044 1.00 96.94 87 ILE A N 1
ATOM 624 C CA . ILE A 1 87 ? -14.840 -5.995 46.656 1.00 96.94 87 ILE A CA 1
ATOM 625 C C . ILE A 1 87 ? -13.544 -5.452 46.069 1.00 96.94 87 ILE A C 1
ATOM 627 O O . ILE A 1 87 ? -13.377 -4.240 45.985 1.00 96.94 87 ILE A O 1
ATOM 631 N N . ASP A 1 88 ? -12.655 -6.344 45.647 1.00 94.81 88 ASP A N 1
ATOM 632 C CA . ASP A 1 88 ? -11.466 -5.961 44.890 1.00 94.81 88 ASP A CA 1
ATOM 633 C C . ASP A 1 88 ? -11.873 -5.738 43.425 1.00 94.81 88 ASP A C 1
ATOM 635 O O . ASP A 1 88 ? -12.434 -6.633 42.784 1.00 94.81 88 ASP A O 1
ATOM 639 N N . ILE A 1 89 ? -11.631 -4.534 42.912 1.00 91.94 89 ILE A N 1
ATOM 640 C CA . ILE A 1 89 ? -11.781 -4.189 41.499 1.00 91.94 89 ILE A CA 1
ATOM 641 C C . ILE A 1 89 ? -10.475 -4.590 40.811 1.00 91.94 89 ILE A C 1
ATOM 643 O O . ILE A 1 89 ? -9.392 -4.207 41.247 1.00 91.94 89 ILE A O 1
ATOM 647 N N . ALA A 1 90 ? -10.577 -5.429 39.783 1.00 89.56 90 ALA A N 1
ATOM 648 C CA . ALA A 1 90 ? -9.426 -5.875 39.016 1.00 89.56 90 ALA A CA 1
ATOM 649 C C . ALA A 1 90 ? -9.228 -4.984 37.792 1.00 89.56 90 ALA A C 1
ATOM 651 O O . ALA A 1 90 ? -10.201 -4.662 37.109 1.00 89.56 90 ALA A O 1
ATOM 652 N N . ASP A 1 91 ? -7.965 -4.683 37.513 1.00 89.44 91 ASP A N 1
ATOM 653 C CA . ASP A 1 91 ? -7.549 -3.958 36.322 1.00 89.44 91 ASP A CA 1
ATOM 654 C C . ASP A 1 91 ? -7.725 -4.803 35.055 1.00 89.44 91 ASP A C 1
ATOM 656 O O . ASP A 1 91 ? -7.627 -6.041 35.093 1.00 89.44 91 ASP A O 1
ATOM 660 N N . SER A 1 92 ? -8.002 -4.145 33.933 1.00 88.50 92 SER A N 1
ATOM 661 C CA . SER A 1 92 ? -8.206 -4.802 32.649 1.00 88.50 92 SER A CA 1
ATOM 662 C C . SER A 1 92 ? -7.482 -4.069 31.536 1.00 88.50 92 SER A C 1
ATOM 664 O O . SER A 1 92 ? -7.798 -2.926 31.271 1.00 88.50 92 SER A O 1
ATOM 666 N N . ALA A 1 93 ? -6.629 -4.779 30.800 1.00 90.75 93 ALA A N 1
ATOM 667 C CA . ALA A 1 93 ? -5.951 -4.230 29.633 1.00 90.75 93 ALA A CA 1
ATOM 668 C C . ALA A 1 93 ? -6.748 -4.448 28.332 1.00 90.75 93 ALA A C 1
ATOM 670 O O . ALA A 1 93 ? -7.464 -5.456 28.203 1.00 90.75 93 ALA A O 1
ATOM 671 N N . PRO A 1 94 ? -6.564 -3.591 27.310 1.00 95.31 94 PRO A N 1
ATOM 672 C CA . PRO A 1 94 ? -7.052 -3.871 25.967 1.00 95.31 94 PRO A CA 1
ATOM 673 C C . PRO A 1 94 ? -6.301 -5.065 25.369 1.00 95.31 94 PRO A C 1
ATOM 675 O O . PRO A 1 94 ? -5.152 -5.331 25.719 1.00 95.31 94 PRO A O 1
ATOM 678 N N . ILE A 1 95 ? -6.904 -5.764 24.409 1.00 95.62 95 ILE A N 1
ATOM 679 C CA . ILE A 1 95 ? -6.260 -6.862 23.678 1.00 95.62 95 ILE A CA 1
ATOM 680 C C . ILE A 1 95 ? -6.129 -6.471 22.207 1.00 95.62 95 ILE A C 1
ATOM 682 O O . ILE A 1 95 ? -7.101 -6.553 21.453 1.00 95.62 95 ILE A O 1
ATOM 686 N N . ALA A 1 96 ? -4.912 -6.095 21.817 1.00 96.38 96 ALA A N 1
ATOM 687 C CA . ALA A 1 96 ? -4.542 -5.874 20.427 1.00 96.38 96 ALA A CA 1
ATOM 688 C C . ALA A 1 96 ? -4.416 -7.204 19.661 1.00 96.38 96 ALA A C 1
ATOM 690 O O . ALA A 1 96 ? -3.782 -8.155 20.136 1.00 96.38 96 ALA A O 1
ATOM 691 N N . ASN A 1 97 ? -4.996 -7.269 18.467 1.00 96.12 97 ASN A N 1
ATOM 692 C CA . ASN A 1 97 ? -4.965 -8.401 17.551 1.00 96.12 97 ASN A CA 1
ATOM 693 C C . ASN A 1 97 ? -4.040 -8.098 16.372 1.00 96.12 97 ASN A C 1
ATOM 695 O O . ASN A 1 97 ? -3.895 -6.968 15.953 1.00 96.12 97 ASN A O 1
ATOM 699 N N . ASN A 1 98 ? -3.378 -9.108 15.806 1.00 96.31 98 ASN A N 1
ATOM 700 C CA . ASN A 1 98 ? -2.560 -8.850 14.619 1.00 96.31 98 ASN A CA 1
ATOM 701 C C . ASN A 1 98 ? -3.441 -8.508 13.411 1.00 96.31 98 ASN A C 1
ATOM 703 O O . ASN A 1 98 ? -4.371 -9.252 13.090 1.00 96.31 98 ASN A O 1
ATOM 707 N N . ASP A 1 99 ? -3.044 -7.469 12.688 1.00 94.62 99 ASP A N 1
ATOM 708 C CA . ASP A 1 99 ? -3.632 -7.031 11.436 1.00 94.62 99 ASP A CA 1
ATOM 709 C C . ASP A 1 99 ? -2.800 -7.473 10.231 1.00 94.62 99 ASP A C 1
ATOM 711 O O . ASP A 1 99 ? -1.565 -7.586 10.265 1.00 94.62 99 ASP A O 1
ATOM 715 N N . ALA A 1 100 ? -3.494 -7.665 9.116 1.00 92.25 100 ALA A N 1
ATOM 716 C CA . ALA A 1 100 ? -2.884 -7.886 7.821 1.00 92.25 100 ALA A CA 1
ATOM 717 C C . ALA A 1 100 ? -3.630 -7.084 6.759 1.00 92.25 100 ALA A C 1
ATOM 719 O O . ALA A 1 100 ? -4.856 -7.017 6.780 1.00 92.25 100 ALA A O 1
ATOM 720 N N . ASP A 1 101 ? -2.870 -6.529 5.823 1.00 91.94 101 ASP A N 1
ATOM 721 C CA . ASP A 1 101 ? -3.388 -5.827 4.656 1.00 91.94 101 ASP A CA 1
ATOM 722 C C . ASP A 1 101 ? -2.473 -6.096 3.446 1.00 91.94 101 ASP A C 1
ATOM 724 O O . ASP A 1 101 ? -1.325 -6.553 3.588 1.00 91.94 101 ASP A O 1
ATOM 728 N N . SER A 1 102 ? -2.963 -5.838 2.236 1.00 91.12 102 SER A N 1
ATOM 729 C CA . SER A 1 102 ? -2.143 -5.898 1.034 1.00 91.12 102 SER A CA 1
ATOM 730 C C . SER A 1 102 ? -2.393 -4.749 0.072 1.00 91.12 102 SER A C 1
ATOM 732 O O . SER A 1 102 ? -3.499 -4.248 -0.103 1.00 91.12 102 SER A O 1
ATOM 734 N N . VAL A 1 103 ? -1.320 -4.334 -0.594 1.00 92.62 103 VAL A N 1
ATOM 735 C CA . VAL A 1 103 ? -1.320 -3.216 -1.533 1.00 92.62 103 VAL A CA 1
ATOM 736 C C . VAL A 1 103 ? -0.732 -3.660 -2.863 1.00 92.62 103 VAL A C 1
ATOM 738 O O . VAL A 1 103 ? 0.197 -4.466 -2.922 1.00 92.62 103 VAL A O 1
ATOM 741 N N . GLY A 1 104 ? -1.261 -3.125 -3.955 1.00 91.38 104 GLY A N 1
ATOM 742 C CA . GLY A 1 104 ? -0.687 -3.332 -5.273 1.00 91.38 104 GLY A CA 1
ATOM 743 C C . GLY A 1 104 ? 0.547 -2.456 -5.503 1.00 91.38 104 GLY A C 1
ATOM 744 O O . GLY A 1 104 ? 0.754 -1.430 -4.851 1.00 91.38 104 GLY A O 1
ATOM 745 N N . ILE A 1 105 ? 1.366 -2.830 -6.486 1.00 90.75 105 ILE A N 1
ATOM 746 C CA . ILE A 1 105 ? 2.551 -2.057 -6.893 1.00 90.75 105 ILE A CA 1
ATOM 747 C C . ILE A 1 105 ? 2.166 -0.599 -7.201 1.00 90.75 105 ILE A C 1
ATOM 749 O O . ILE A 1 105 ? 1.303 -0.337 -8.042 1.00 90.75 105 ILE A O 1
ATOM 753 N N . GLY A 1 106 ? 2.824 0.349 -6.526 1.00 89.19 106 GLY A N 1
ATOM 754 C CA . GLY A 1 106 ? 2.592 1.791 -6.668 1.00 89.19 106 GLY A CA 1
ATOM 755 C C . GLY A 1 106 ? 1.205 2.264 -6.219 1.00 89.19 106 GLY A C 1
ATOM 756 O O . GLY A 1 106 ? 0.829 3.399 -6.508 1.00 89.19 106 GLY A O 1
ATOM 757 N N . GLY A 1 107 ? 0.422 1.391 -5.579 1.00 89.88 107 GLY A N 1
ATOM 758 C CA . GLY A 1 107 ? -0.887 1.698 -5.016 1.00 89.88 107 GLY A CA 1
ATOM 759 C C . GLY A 1 107 ? -0.818 2.200 -3.577 1.00 89.88 107 GLY A C 1
ATOM 760 O O . GLY A 1 107 ? 0.255 2.339 -2.981 1.00 89.88 107 GLY A O 1
ATOM 761 N N . SER A 1 108 ? -1.998 2.429 -3.013 1.00 90.81 108 SER A N 1
ATOM 762 C CA . SER A 1 108 ? -2.197 2.742 -1.602 1.00 90.81 108 SER A CA 1
ATOM 763 C C . SER A 1 108 ? -3.375 1.953 -1.049 1.00 90.81 108 SER A C 1
ATOM 765 O O . SER A 1 108 ? -4.354 1.757 -1.765 1.00 90.81 108 SER A O 1
ATOM 767 N N . THR A 1 109 ? -3.290 1.575 0.220 1.00 90.44 109 THR A N 1
ATOM 768 C CA . THR A 1 109 ? -4.381 0.971 0.991 1.00 90.44 109 THR A CA 1
ATOM 769 C C . THR A 1 109 ? -4.624 1.772 2.269 1.00 90.44 109 THR A C 1
ATOM 771 O O . THR A 1 109 ? -3.730 2.493 2.736 1.00 90.44 109 THR A O 1
ATOM 774 N N . THR A 1 110 ? -5.833 1.678 2.812 1.00 91.75 110 THR A N 1
ATOM 775 C CA . THR A 1 110 ? -6.250 2.343 4.047 1.00 91.75 110 THR A CA 1
ATOM 776 C C . THR A 1 110 ? -6.933 1.357 4.972 1.00 91.75 110 THR A C 1
ATOM 778 O O . THR A 1 110 ? -7.716 0.526 4.521 1.00 91.75 110 THR A O 1
ATOM 781 N N . GLY A 1 111 ? -6.723 1.519 6.270 1.00 93.00 111 GLY A N 1
ATOM 782 C CA . GLY A 1 111 ? -7.373 0.685 7.266 1.00 93.00 111 GLY A CA 1
ATOM 783 C C . GLY A 1 111 ? -7.340 1.317 8.644 1.00 93.00 111 GLY A C 1
ATOM 784 O O . GLY A 1 111 ? -7.044 2.504 8.796 1.00 93.00 111 GLY A O 1
ATOM 785 N N . ASN A 1 112 ? -7.662 0.526 9.660 1.00 95.12 112 ASN A N 1
ATOM 786 C CA . ASN A 1 112 ? -7.567 0.945 11.048 1.00 95.12 112 ASN A CA 1
ATOM 787 C C . ASN A 1 112 ? -7.254 -0.264 11.940 1.00 95.12 112 ASN A C 1
ATOM 789 O O . ASN A 1 112 ? -8.034 -1.215 11.970 1.00 95.12 112 ASN A O 1
ATOM 793 N N . VAL A 1 113 ? -6.129 -0.202 12.659 1.00 96.38 113 VAL A N 1
ATOM 794 C CA . VAL A 1 113 ? -5.619 -1.316 13.487 1.00 96.38 113 VAL A CA 1
ATOM 795 C C . VAL A 1 113 ? -6.476 -1.590 14.728 1.00 96.38 113 VAL A C 1
ATOM 797 O O . VAL A 1 113 ? -6.478 -2.693 15.243 1.00 96.38 113 VAL A O 1
ATOM 800 N N . ILE A 1 114 ? -7.257 -0.608 15.193 1.00 96.00 114 ILE A N 1
ATOM 801 C CA . ILE A 1 114 ? -8.141 -0.772 16.357 1.00 96.00 114 ILE A CA 1
ATOM 802 C C . ILE A 1 114 ? -9.475 -1.397 15.934 1.00 96.00 114 ILE A C 1
ATOM 804 O O . ILE A 1 114 ? -9.983 -2.327 16.554 1.00 96.00 114 ILE A O 1
ATOM 808 N N . THR A 1 115 ? -10.081 -0.876 14.868 1.00 94.25 115 THR A N 1
ATOM 809 C CA . THR A 1 115 ? -11.429 -1.284 14.427 1.00 94.25 115 THR A CA 1
ATOM 810 C C . THR A 1 115 ? -11.426 -2.473 13.465 1.00 94.25 115 THR A C 1
ATOM 812 O O . THR A 1 115 ? -12.491 -3.017 13.175 1.00 94.25 115 THR A O 1
ATOM 815 N N . GLY A 1 116 ? -10.260 -2.868 12.946 1.00 87.56 116 GLY A N 1
ATOM 816 C CA . GLY A 1 116 ? -10.114 -3.918 11.935 1.00 87.56 116 GLY A CA 1
ATOM 817 C C . GLY A 1 116 ? -10.567 -3.510 10.524 1.00 87.56 116 GLY A C 1
ATOM 818 O O . GLY A 1 116 ? -10.667 -4.359 9.634 1.00 87.56 116 GLY A O 1
ATOM 819 N N . ALA A 1 117 ? -10.873 -2.228 10.289 1.00 86.00 117 ALA A N 1
ATOM 820 C CA . ALA A 1 117 ? -11.235 -1.743 8.957 1.00 86.00 117 ALA A CA 1
ATOM 821 C C . ALA A 1 117 ? -10.072 -1.957 7.968 1.00 86.00 117 ALA A C 1
ATOM 823 O O . ALA A 1 117 ? -8.919 -1.706 8.317 1.00 86.00 117 ALA A O 1
ATOM 824 N N . GLY A 1 118 ? -10.376 -2.399 6.740 1.00 69.31 118 GLY A N 1
ATOM 825 C CA . GLY A 1 118 ? -9.361 -2.736 5.727 1.00 69.31 118 GLY A CA 1
ATOM 826 C C . GLY A 1 118 ? -8.930 -4.212 5.703 1.00 69.31 118 GLY A C 1
ATOM 827 O O . GLY A 1 118 ? -7.857 -4.524 5.211 1.00 69.31 118 GLY A O 1
ATOM 828 N N . GLY A 1 119 ? -9.752 -5.135 6.227 1.00 64.56 119 GLY A N 1
ATOM 829 C CA . GLY A 1 119 ? -9.531 -6.587 6.092 1.00 64.56 119 GLY A CA 1
ATOM 830 C C . GLY A 1 119 ? -8.927 -7.287 7.314 1.00 64.56 119 GLY A C 1
ATOM 831 O O . GLY A 1 119 ? -8.512 -8.443 7.207 1.00 64.56 119 GLY A O 1
ATOM 832 N N . ALA A 1 120 ? -8.914 -6.630 8.474 1.00 75.19 120 ALA A N 1
ATOM 833 C CA . ALA A 1 120 ? -8.272 -7.129 9.683 1.00 75.19 120 ALA A CA 1
ATOM 834 C C . ALA A 1 120 ? -9.264 -7.502 10.804 1.00 75.19 120 ALA A C 1
ATOM 836 O O . ALA A 1 120 ? -10.485 -7.451 10.642 1.00 75.19 120 ALA A O 1
ATOM 837 N N . THR A 1 121 ? -8.735 -7.958 11.943 1.00 83.94 121 THR A N 1
ATOM 838 C CA . THR A 1 121 ? -9.536 -8.362 13.109 1.00 83.94 121 THR A CA 1
ATOM 839 C C . THR A 1 121 ? -9.567 -7.215 14.106 1.00 83.94 121 THR A C 1
ATOM 841 O O . THR A 1 121 ? -8.515 -6.826 14.584 1.00 83.94 121 THR A O 1
ATOM 844 N N . ALA A 1 122 ? -10.756 -6.716 14.451 1.00 93.06 122 ALA A N 1
ATOM 845 C CA . ALA A 1 122 ? -10.893 -5.647 15.439 1.00 93.06 122 ALA A CA 1
ATOM 846 C C . ALA A 1 122 ? -10.258 -6.018 16.789 1.00 93.06 122 ALA A C 1
ATOM 848 O O . ALA A 1 122 ? -10.382 -7.160 17.249 1.00 93.06 122 ALA A O 1
ATOM 849 N N . ASP A 1 123 ? -9.641 -5.040 17.440 1.00 95.56 123 ASP A N 1
ATOM 850 C CA . ASP A 1 123 ? -9.107 -5.163 18.791 1.00 95.56 123 ASP A CA 1
ATOM 851 C C . ASP A 1 123 ? -10.241 -5.333 19.812 1.00 95.56 123 ASP A C 1
ATOM 853 O O . ASP A 1 123 ? -11.363 -4.846 19.634 1.00 95.56 123 ASP A O 1
ATOM 857 N N . ASN A 1 124 ? -9.962 -6.048 20.904 1.00 94.38 124 ASN A N 1
ATOM 858 C CA . ASN A 1 124 ? -10.915 -6.180 22.003 1.00 94.38 124 ASN A CA 1
ATOM 859 C C . ASN A 1 124 ? -10.602 -5.130 23.068 1.00 94.38 124 ASN A C 1
ATOM 861 O O . ASN A 1 124 ? -9.645 -5.265 23.833 1.00 94.38 124 ASN A O 1
ATOM 865 N N . LEU A 1 125 ? -11.411 -4.077 23.080 1.00 93.56 125 LEU A N 1
ATOM 866 C CA . LEU A 1 125 ? -11.250 -2.942 23.975 1.00 93.56 125 LEU A CA 1
ATOM 867 C C . LEU A 1 125 ? -11.861 -3.241 25.349 1.00 93.56 125 LEU A C 1
ATOM 869 O O . LEU A 1 125 ? -13.000 -3.702 25.453 1.00 93.56 125 LEU A O 1
ATOM 873 N N . ASN A 1 126 ? -11.107 -2.945 26.404 1.00 89.56 126 ASN A N 1
ATOM 874 C CA . ASN A 1 126 ? -11.620 -2.842 27.769 1.00 89.56 126 ASN A CA 1
ATOM 875 C C . ASN A 1 126 ? -12.495 -1.584 27.934 1.00 89.56 126 ASN A C 1
ATOM 877 O O . ASN A 1 126 ? -12.757 -0.841 26.987 1.00 89.56 126 ASN A O 1
ATOM 881 N N . VAL A 1 127 ? -13.002 -1.361 29.147 1.00 85.88 127 VAL A N 1
ATOM 882 C CA . VAL A 1 127 ? -13.944 -0.264 29.431 1.00 85.88 127 VAL A CA 1
ATOM 883 C C . VAL A 1 127 ? -13.211 1.063 29.706 1.00 85.88 127 VAL A C 1
ATOM 885 O O . VAL A 1 127 ? -13.847 2.120 29.711 1.00 85.88 127 VAL A O 1
ATOM 888 N N . ASP A 1 128 ? -11.883 1.042 29.859 1.00 85.69 128 ASP A N 1
ATOM 889 C CA . ASP A 1 128 ? -11.072 2.182 30.312 1.00 85.69 128 ASP A CA 1
ATOM 890 C C . ASP A 1 128 ? -10.716 3.146 29.164 1.00 85.69 128 ASP A C 1
ATOM 892 O O . ASP A 1 128 ? -9.572 3.385 28.794 1.00 85.69 128 ASP A O 1
ATOM 896 N N . THR A 1 129 ? -11.747 3.730 28.560 1.00 84.94 129 THR A N 1
ATOM 897 C CA . THR A 1 129 ? -11.615 4.673 27.440 1.00 84.94 129 THR A CA 1
ATOM 898 C C . THR A 1 129 ? -10.995 6.021 27.859 1.00 84.94 129 THR A C 1
ATOM 900 O O . THR A 1 129 ? -11.255 6.483 28.974 1.00 84.94 129 THR A O 1
ATOM 903 N N . PRO A 1 130 ? -10.307 6.748 26.954 1.00 90.69 130 PRO A N 1
ATOM 904 C CA . PRO A 1 130 ? -10.095 6.427 25.540 1.00 90.69 130 PRO A CA 1
ATOM 905 C C . PRO A 1 130 ? -8.933 5.458 25.299 1.00 90.69 130 PRO A C 1
ATOM 907 O O . PRO A 1 130 ? -7.942 5.472 26.021 1.00 90.69 130 PRO A O 1
ATOM 910 N N . HIS A 1 131 ? -9.045 4.687 24.218 1.00 93.88 131 HIS A N 1
ATOM 911 C CA . HIS A 1 131 ? -7.962 3.870 23.674 1.00 93.88 131 HIS A CA 1
ATOM 912 C C . HIS A 1 131 ? -7.197 4.641 22.608 1.00 93.88 131 HIS A C 1
ATOM 914 O O . HIS A 1 131 ? -7.796 5.395 21.845 1.00 93.88 131 HIS A O 1
ATOM 920 N N . SER A 1 132 ? -5.885 4.441 22.543 1.00 96.25 132 SER A N 1
ATOM 921 C CA . SER A 1 132 ? -5.031 5.058 21.526 1.00 96.25 132 SER A CA 1
ATOM 922 C C . SER A 1 132 ? -3.810 4.195 21.225 1.00 96.25 132 SER A C 1
ATOM 924 O O . SER A 1 132 ? -3.404 3.341 22.018 1.00 96.25 132 SER A O 1
ATOM 926 N N . ILE A 1 133 ? -3.192 4.431 20.074 1.00 97.50 133 ILE A N 1
ATOM 927 C CA . ILE A 1 133 ? -1.906 3.838 19.729 1.00 97.50 133 ILE A CA 1
ATOM 928 C C . ILE A 1 133 ? -0.798 4.714 20.309 1.00 97.50 133 ILE A C 1
ATOM 930 O O . ILE A 1 133 ? -0.576 5.837 19.880 1.00 97.50 133 ILE A O 1
ATOM 934 N N . THR A 1 134 ? -0.029 4.204 21.261 1.00 95.75 134 THR A N 1
ATOM 935 C CA . THR A 1 134 ? 1.033 4.998 21.906 1.00 95.75 134 THR A CA 1
ATOM 936 C C . THR A 1 134 ? 2.368 4.918 21.172 1.00 95.75 134 THR A C 1
ATOM 938 O O . THR A 1 134 ? 3.244 5.772 21.349 1.00 95.75 134 THR A O 1
ATOM 941 N N . ASN A 1 135 ? 2.552 3.891 20.340 1.00 95.25 135 ASN A N 1
ATOM 942 C CA . ASN A 1 135 ? 3.783 3.690 19.593 1.00 95.25 135 ASN A CA 1
ATOM 943 C C . ASN A 1 135 ? 3.576 2.807 18.359 1.00 95.25 135 ASN A C 1
ATOM 945 O O . ASN A 1 135 ? 2.777 1.876 18.391 1.00 95.25 135 ASN A O 1
ATOM 949 N N . VAL A 1 136 ? 4.367 3.048 17.307 1.00 97.56 136 VAL A N 1
ATOM 950 C CA . VAL A 1 136 ? 4.473 2.166 16.132 1.00 97.56 136 VAL A CA 1
ATOM 951 C C . VAL A 1 136 ? 5.916 2.137 15.641 1.00 97.56 136 VAL A C 1
ATOM 953 O O . VAL A 1 136 ? 6.567 3.179 15.496 1.00 97.56 136 VAL A O 1
ATOM 956 N N . THR A 1 137 ? 6.440 0.940 15.387 1.00 96.00 137 THR A N 1
ATOM 957 C CA . THR A 1 137 ? 7.847 0.728 15.026 1.00 96.00 137 THR A CA 1
ATOM 958 C C . THR A 1 137 ? 8.016 -0.377 13.990 1.00 96.00 137 THR A C 1
ATOM 960 O O . THR A 1 137 ? 7.171 -1.250 13.852 1.00 96.00 137 THR A O 1
ATOM 963 N N . ILE A 1 138 ? 9.136 -0.347 13.269 1.00 96.75 138 ILE A N 1
ATOM 964 C CA . ILE A 1 138 ? 9.586 -1.426 12.384 1.00 96.75 138 ILE A CA 1
ATOM 965 C C . ILE A 1 138 ? 11.114 -1.487 12.418 1.00 96.75 138 ILE A C 1
ATOM 967 O O . ILE A 1 138 ? 11.789 -0.458 12.540 1.00 96.75 138 ILE A O 1
ATOM 971 N N . ALA A 1 139 ? 11.674 -2.689 12.312 1.00 91.50 139 ALA A N 1
ATOM 972 C CA . ALA A 1 139 ? 13.114 -2.857 12.175 1.00 91.50 139 ALA A CA 1
ATOM 973 C C . ALA A 1 139 ? 13.576 -2.380 10.788 1.00 91.50 139 ALA A C 1
ATOM 975 O O . ALA A 1 139 ? 13.008 -2.761 9.771 1.00 91.50 139 ALA A O 1
ATOM 976 N N . GLY A 1 140 ? 14.636 -1.569 10.735 1.00 86.56 140 GLY A N 1
ATOM 977 C CA . GLY A 1 140 ? 15.209 -1.120 9.460 1.00 86.56 140 GLY A CA 1
ATOM 978 C C . GLY A 1 140 ? 14.443 0.009 8.763 1.00 86.56 140 GLY A C 1
ATOM 979 O O . GLY A 1 140 ? 14.624 0.195 7.562 1.00 86.56 140 GLY A O 1
ATOM 980 N N . ALA A 1 141 ? 13.623 0.774 9.495 1.00 92.88 141 ALA A N 1
ATOM 981 C CA . ALA A 1 141 ? 13.018 1.998 8.973 1.00 92.88 141 ALA A CA 1
ATOM 982 C C . ALA A 1 141 ? 14.088 2.941 8.392 1.00 92.88 141 ALA A C 1
ATOM 984 O O . ALA A 1 141 ? 15.105 3.215 9.035 1.00 92.88 141 ALA A O 1
ATOM 985 N N . LEU A 1 142 ? 13.833 3.471 7.195 1.00 94.44 142 LEU A N 1
ATOM 986 C CA . LEU A 1 142 ? 14.662 4.510 6.580 1.00 94.44 142 LEU A CA 1
ATOM 987 C C . LEU A 1 142 ? 14.437 5.864 7.261 1.00 94.44 142 LEU A C 1
ATOM 989 O O . LEU A 1 142 ? 15.366 6.656 7.402 1.00 94.44 142 LEU A O 1
ATOM 993 N N . SER A 1 143 ? 13.196 6.123 7.677 1.00 95.31 143 SER A N 1
ATOM 994 C CA . SER A 1 143 ? 12.797 7.297 8.451 1.00 95.31 143 SER A CA 1
ATOM 995 C C . SER A 1 143 ? 11.579 6.969 9.312 1.00 95.31 143 SER A C 1
ATOM 997 O O . SER A 1 143 ? 10.743 6.156 8.921 1.00 95.31 143 SER A O 1
ATOM 999 N N . ASN A 1 144 ? 11.468 7.612 10.472 1.00 95.38 144 ASN A N 1
ATOM 1000 C CA . ASN A 1 144 ? 10.290 7.555 11.334 1.00 95.38 144 ASN A CA 1
ATOM 1001 C C . ASN A 1 144 ? 10.110 8.927 11.990 1.00 95.38 144 ASN A C 1
ATOM 1003 O O . ASN A 1 144 ? 10.978 9.368 12.746 1.00 95.38 144 ASN A O 1
ATOM 1007 N N . THR A 1 145 ? 9.014 9.613 11.675 1.00 95.56 145 THR A N 1
ATOM 1008 C CA . THR A 1 145 ? 8.714 10.951 12.194 1.00 95.56 145 THR A CA 1
ATOM 1009 C C . THR A 1 145 ? 7.346 10.982 12.854 1.00 95.56 145 THR A C 1
ATOM 1011 O O . THR A 1 145 ? 6.390 10.413 12.336 1.00 95.56 145 THR A O 1
ATOM 1014 N N . LEU A 1 146 ? 7.249 11.690 13.979 1.00 94.88 146 LEU A N 1
ATOM 1015 C CA . LEU A 1 146 ? 5.982 12.044 14.614 1.00 94.88 146 LEU A CA 1
ATOM 1016 C C . LEU A 1 146 ? 5.633 13.489 14.236 1.00 94.88 146 LEU A C 1
ATOM 1018 O O . LEU A 1 146 ? 6.441 14.395 14.451 1.00 94.88 146 LEU A O 1
ATOM 1022 N N . GLY A 1 147 ? 4.473 13.676 13.613 1.00 90.81 147 GLY A N 1
ATOM 1023 C CA . GLY A 1 147 ? 3.963 14.948 13.110 1.00 90.81 147 GLY A CA 1
ATOM 1024 C C . GLY A 1 147 ? 2.905 15.584 14.015 1.00 90.81 147 GLY A C 1
ATOM 1025 O O . GLY A 1 147 ? 2.696 15.179 15.156 1.00 90.81 147 GLY A O 1
ATOM 1026 N N . ALA A 1 148 ? 2.244 16.621 13.494 1.00 90.06 148 ALA A N 1
ATOM 1027 C CA . ALA A 1 148 ? 1.103 17.250 14.157 1.00 90.06 148 ALA A CA 1
ATOM 1028 C C . ALA A 1 148 ? -0.086 16.278 14.242 1.00 90.06 148 ALA A C 1
ATOM 1030 O O . ALA A 1 148 ? -0.281 15.494 13.320 1.00 90.06 148 ALA A O 1
ATOM 1031 N N . GLY A 1 149 ? -0.874 16.363 15.321 1.00 90.00 149 GLY A N 1
ATOM 1032 C CA . GLY A 1 149 ? -2.040 15.494 15.535 1.00 90.00 149 GLY A CA 1
ATOM 1033 C C . GLY A 1 149 ? -1.671 14.029 15.766 1.00 90.00 149 GLY A C 1
ATOM 1034 O O . GLY A 1 149 ? -2.330 13.161 15.233 1.00 90.00 149 GLY A O 1
ATOM 1035 N N . ASN A 1 150 ? -0.545 13.760 16.441 1.00 94.56 150 ASN A N 1
ATOM 1036 C CA . ASN A 1 150 ? -0.049 12.410 16.742 1.00 94.56 150 ASN A CA 1
ATOM 1037 C C . ASN A 1 150 ? 0.153 11.474 15.532 1.00 94.56 150 ASN A C 1
ATOM 1039 O O . ASN A 1 150 ? 0.458 10.295 15.708 1.00 94.56 150 ASN A O 1
ATOM 1043 N N . ILE A 1 151 ? 0.133 12.006 14.309 1.00 96.94 151 ILE A N 1
ATOM 1044 C CA . ILE A 1 151 ? 0.374 11.240 13.088 1.00 96.94 151 ILE A CA 1
ATOM 1045 C C . ILE A 1 151 ? 1.824 10.771 13.022 1.00 96.94 151 ILE A C 1
ATOM 1047 O O . ILE A 1 151 ? 2.760 11.578 12.990 1.00 96.94 151 ILE A O 1
ATOM 1051 N N . ARG A 1 152 ? 2.030 9.462 12.920 1.00 97.31 152 ARG A N 1
ATOM 1052 C CA . ARG A 1 152 ? 3.347 8.868 12.715 1.00 97.31 152 ARG A CA 1
ATOM 1053 C C . ARG A 1 152 ? 3.532 8.465 11.260 1.00 97.31 152 ARG A C 1
ATOM 1055 O O . ARG A 1 152 ? 2.700 7.779 10.683 1.00 97.31 152 ARG A O 1
ATOM 1062 N N . THR A 1 153 ? 4.653 8.870 10.672 1.00 97.88 153 THR A N 1
ATOM 1063 C CA . THR A 1 153 ? 5.060 8.488 9.315 1.00 97.88 153 THR A CA 1
ATOM 1064 C C . THR A 1 153 ? 6.309 7.620 9.374 1.00 97.88 153 THR A C 1
ATOM 1066 O O . THR A 1 153 ? 7.331 8.053 9.908 1.00 97.88 153 THR A O 1
ATOM 1069 N N . ILE A 1 154 ? 6.248 6.413 8.815 1.00 98.25 154 ILE A N 1
ATOM 1070 C CA . ILE A 1 154 ? 7.357 5.458 8.763 1.00 98.25 154 ILE A CA 1
ATOM 1071 C C . ILE A 1 154 ? 7.651 5.121 7.303 1.00 98.25 154 ILE A C 1
ATOM 1073 O O . ILE A 1 154 ? 6.790 4.603 6.600 1.00 98.25 154 ILE A O 1
ATOM 1077 N N . LEU A 1 155 ? 8.878 5.392 6.859 1.00 97.38 155 LEU A N 1
ATOM 1078 C CA . LEU A 1 155 ? 9.358 5.074 5.515 1.00 97.38 155 LEU A CA 1
ATOM 1079 C C . LEU A 1 155 ? 10.210 3.801 5.546 1.00 97.38 155 LEU A C 1
ATOM 1081 O O . LEU A 1 155 ? 11.178 3.715 6.309 1.00 97.38 155 LEU A O 1
ATOM 1085 N N . THR A 1 156 ? 9.891 2.848 4.678 1.00 95.62 156 THR A N 1
ATOM 1086 C CA . THR A 1 156 ? 10.643 1.610 4.436 1.00 95.62 156 THR A CA 1
ATOM 1087 C C . THR A 1 156 ? 11.153 1.584 2.989 1.00 95.62 156 THR A C 1
ATOM 1089 O O . THR A 1 156 ? 10.965 2.535 2.230 1.00 95.62 156 THR A O 1
ATOM 1092 N N . ASN A 1 157 ? 11.816 0.497 2.586 1.00 91.12 157 ASN A N 1
ATOM 1093 C CA . ASN A 1 157 ? 12.151 0.286 1.174 1.00 91.12 157 ASN A CA 1
ATOM 1094 C C . ASN A 1 157 ? 10.921 -0.070 0.318 1.00 91.12 157 ASN A C 1
ATOM 1096 O O . ASN A 1 157 ? 10.946 0.155 -0.890 1.00 91.12 157 ASN A O 1
ATOM 1100 N N . ASN A 1 158 ? 9.877 -0.640 0.926 1.00 92.94 158 ASN A N 1
ATOM 1101 C CA . ASN A 1 158 ? 8.694 -1.132 0.223 1.00 92.94 158 ASN A CA 1
ATOM 1102 C C . ASN A 1 158 ? 7.591 -0.078 0.127 1.00 92.94 158 ASN A C 1
ATOM 1104 O O . ASN A 1 158 ? 6.806 -0.105 -0.820 1.00 92.94 158 ASN A O 1
ATOM 1108 N N . GLY A 1 159 ? 7.537 0.861 1.074 1.00 95.19 159 GLY A N 1
ATOM 1109 C CA . GLY A 1 159 ? 6.482 1.860 1.125 1.00 95.19 159 GLY A CA 1
ATOM 1110 C C . GLY A 1 159 ? 6.562 2.799 2.321 1.00 95.19 159 GLY A C 1
ATOM 1111 O O . GLY A 1 159 ? 7.566 2.881 3.028 1.00 95.19 159 GLY A O 1
ATOM 1112 N N . THR A 1 160 ? 5.492 3.563 2.508 1.00 97.38 160 THR A N 1
ATOM 1113 C CA . THR A 1 160 ? 5.333 4.526 3.601 1.00 97.38 160 THR A CA 1
ATOM 1114 C C . THR A 1 160 ? 4.041 4.241 4.349 1.00 97.38 160 THR A C 1
ATOM 1116 O O . THR A 1 160 ? 2.973 4.286 3.741 1.00 97.38 160 THR A O 1
ATOM 1119 N N . LEU A 1 161 ? 4.141 4.001 5.656 1.00 98.31 161 LEU A N 1
ATOM 1120 C CA . LEU A 1 161 ? 3.003 3.981 6.573 1.00 98.31 161 LEU A CA 1
ATOM 1121 C C . LEU A 1 161 ? 2.787 5.386 7.139 1.00 98.31 161 LEU A C 1
ATOM 1123 O O . LEU A 1 161 ? 3.723 5.988 7.665 1.00 98.31 161 LEU A O 1
ATOM 1127 N N . VAL A 1 162 ? 1.555 5.876 7.081 1.00 98.06 162 VAL A N 1
ATOM 1128 C CA . VAL A 1 162 ? 1.073 7.049 7.815 1.00 98.06 162 VAL A CA 1
ATOM 1129 C C . VAL A 1 162 ? -0.057 6.569 8.715 1.00 98.06 162 VAL A C 1
ATOM 1131 O O . VAL A 1 162 ? -1.055 6.082 8.200 1.00 98.06 162 VAL A O 1
ATOM 1134 N N . ILE A 1 163 ? 0.107 6.667 10.031 1.00 97.75 163 ILE A N 1
ATOM 1135 C CA . ILE A 1 163 ? -0.871 6.191 11.017 1.00 97.75 163 ILE A CA 1
ATOM 1136 C C . ILE A 1 163 ? -1.215 7.302 12.002 1.00 97.75 163 ILE A C 1
ATOM 1138 O O . ILE A 1 163 ? -0.315 7.936 12.564 1.00 97.75 163 ILE A O 1
ATOM 1142 N N . ASP A 1 164 ? -2.509 7.542 12.185 1.00 97.56 164 ASP A N 1
ATOM 1143 C CA . ASP A 1 164 ? -3.039 8.371 13.254 1.00 97.56 164 ASP A CA 1
ATOM 1144 C C . ASP A 1 164 ? -3.046 7.558 14.546 1.00 97.56 164 ASP A C 1
ATOM 1146 O O . ASP A 1 164 ? -3.656 6.495 14.650 1.00 97.56 164 ASP A O 1
ATOM 1150 N N . GLN A 1 165 ? -2.281 8.031 15.521 1.00 97.31 165 GLN A N 1
ATOM 1151 C CA . GLN A 1 165 ? -2.137 7.339 16.790 1.00 97.31 165 GLN A CA 1
ATOM 1152 C C . GLN A 1 165 ? -3.321 7.584 17.733 1.00 97.31 165 GLN A C 1
ATOM 1154 O O . GLN A 1 165 ? -3.476 6.830 18.690 1.00 97.31 165 GLN A O 1
ATOM 1159 N N . ASP A 1 166 ? -4.171 8.576 17.464 1.00 95.69 166 ASP A N 1
ATOM 1160 C CA . ASP A 1 166 ? -5.331 8.863 18.307 1.00 95.69 166 ASP A CA 1
ATOM 1161 C C . ASP A 1 166 ? -6.467 7.849 18.076 1.00 95.69 166 ASP A C 1
ATOM 1163 O O . ASP A 1 166 ? -7.172 7.508 19.023 1.00 95.69 166 ASP A O 1
ATOM 1167 N N . ASP A 1 167 ? -6.625 7.330 16.851 1.00 94.56 167 ASP A N 1
ATOM 1168 C CA . ASP A 1 167 ? -7.711 6.401 16.497 1.00 94.56 167 ASP A CA 1
ATOM 1169 C C . ASP A 1 167 ? -7.269 5.121 15.763 1.00 94.56 167 ASP A C 1
ATOM 1171 O O . ASP A 1 167 ? -8.100 4.258 15.474 1.00 94.56 167 ASP A O 1
ATOM 1175 N N . GLY A 1 168 ? -5.976 4.975 15.462 1.00 95.88 168 GLY A N 1
ATOM 1176 C CA . GLY A 1 168 ? -5.411 3.811 14.781 1.00 95.88 168 GLY A CA 1
ATOM 1177 C C . GLY A 1 168 ? -5.673 3.756 13.274 1.00 95.88 168 GLY A C 1
ATOM 1178 O O . GLY A 1 168 ? -5.320 2.755 12.643 1.00 95.88 168 GLY A O 1
ATOM 1179 N N . SER A 1 169 ? -6.282 4.785 12.677 1.00 96.56 169 SER A N 1
ATOM 1180 C CA . SER A 1 169 ? -6.472 4.863 11.228 1.00 96.56 169 SER A CA 1
ATOM 1181 C C . SER A 1 169 ? -5.132 5.003 10.510 1.00 96.56 169 SER A C 1
ATOM 1183 O O . SER A 1 169 ? -4.219 5.687 10.973 1.00 96.56 169 SER A O 1
ATOM 1185 N N . TYR A 1 170 ? -4.977 4.338 9.368 1.00 96.56 170 TYR A N 1
ATOM 1186 C CA . TYR A 1 170 ? -3.732 4.378 8.616 1.00 96.56 170 TYR A CA 1
ATOM 1187 C C . TYR A 1 170 ? -3.936 4.424 7.107 1.00 96.56 170 TYR A C 1
ATOM 1189 O O . TYR A 1 170 ? -4.953 4.011 6.555 1.00 96.56 170 TYR A O 1
ATOM 1197 N N . THR A 1 171 ? -2.902 4.911 6.430 1.00 95.88 171 THR A N 1
ATOM 1198 C CA . THR A 1 171 ? -2.676 4.758 4.996 1.00 95.88 171 THR A CA 1
ATOM 1199 C C . THR A 1 171 ? -1.296 4.151 4.790 1.00 95.88 171 THR A C 1
ATOM 1201 O O . THR A 1 171 ? -0.310 4.636 5.348 1.00 95.88 171 THR A O 1
ATOM 1204 N N . TYR A 1 172 ? -1.204 3.127 3.949 1.00 96.12 172 TYR A N 1
ATOM 1205 C CA . TYR A 1 172 ? 0.069 2.612 3.461 1.00 96.12 172 TYR A CA 1
ATOM 1206 C C . TYR A 1 172 ? 0.182 2.863 1.958 1.00 96.12 172 TYR A C 1
ATOM 1208 O O . TYR A 1 172 ? -0.707 2.497 1.196 1.00 96.12 172 TYR A O 1
ATOM 1216 N N . THR A 1 173 ? 1.277 3.482 1.514 1.00 95.38 173 THR A N 1
ATOM 1217 C CA . THR A 1 173 ? 1.560 3.731 0.089 1.00 95.38 173 THR A CA 1
ATOM 1218 C C . THR A 1 173 ? 2.790 2.949 -0.350 1.00 95.38 173 THR A C 1
ATOM 1220 O O . THR A 1 173 ? 3.870 3.138 0.212 1.00 95.38 173 THR A O 1
ATOM 1223 N N . SER A 1 174 ? 2.647 2.098 -1.368 1.00 94.56 174 SER A N 1
ATOM 1224 C CA . SER A 1 174 ? 3.759 1.328 -1.928 1.00 94.56 174 SER A CA 1
ATOM 1225 C C . SER A 1 174 ? 4.746 2.244 -2.661 1.00 94.56 174 SER A C 1
ATOM 1227 O O . SER A 1 174 ? 4.359 3.079 -3.477 1.00 94.56 174 SER A O 1
ATOM 1229 N N . ALA A 1 175 ? 6.038 2.068 -2.392 1.00 92.06 175 ALA A N 1
ATOM 1230 C CA . ALA A 1 175 ? 7.136 2.692 -3.132 1.00 92.06 175 ALA A CA 1
ATOM 1231 C C . ALA A 1 175 ? 7.602 1.827 -4.321 1.00 92.06 175 ALA A C 1
ATOM 1233 O O . ALA A 1 175 ? 8.434 2.259 -5.126 1.00 92.06 175 ALA A O 1
ATOM 1234 N N . LEU A 1 176 ? 7.082 0.601 -4.432 1.00 91.75 176 LEU A N 1
ATOM 1235 C CA . LEU A 1 176 ? 7.373 -0.313 -5.529 1.00 91.75 176 LEU A CA 1
ATOM 1236 C C . LEU A 1 176 ? 6.726 0.189 -6.822 1.00 91.75 176 LEU A C 1
ATOM 1238 O O . LEU A 1 176 ? 5.672 0.820 -6.804 1.00 91.75 176 LEU A O 1
ATOM 1242 N N . SER A 1 177 ? 7.359 -0.066 -7.965 1.00 89.88 177 SER A N 1
ATOM 1243 C CA . SER A 1 177 ? 6.888 0.459 -9.251 1.00 89.88 177 SER A CA 1
ATOM 1244 C C . SER A 1 177 ? 7.271 -0.437 -10.419 1.00 89.88 177 SER A C 1
ATOM 1246 O O . SER A 1 177 ? 8.413 -0.876 -10.539 1.00 89.88 177 SER A O 1
ATOM 1248 N N . ASN A 1 178 ? 6.321 -0.641 -11.332 1.00 92.25 178 ASN A N 1
ATOM 1249 C CA . ASN A 1 178 ? 6.603 -1.199 -12.651 1.00 92.25 178 ASN A CA 1
ATOM 1250 C C . ASN A 1 178 ? 7.315 -0.161 -13.520 1.00 92.25 178 ASN A C 1
ATOM 1252 O O . ASN A 1 178 ? 7.144 1.046 -13.342 1.00 92.25 178 ASN A O 1
ATOM 1256 N N . ARG A 1 179 ? 8.097 -0.628 -14.494 1.00 94.81 179 ARG A N 1
ATOM 1257 C CA . ARG A 1 179 ? 8.787 0.245 -15.449 1.00 94.81 179 ARG A CA 1
ATOM 1258 C C . ARG A 1 179 ? 8.048 0.246 -16.761 1.00 94.81 179 ARG A C 1
ATOM 1260 O O . ARG A 1 179 ? 7.785 -0.820 -17.309 1.00 94.81 179 ARG A O 1
ATOM 1267 N N . GLN A 1 180 ? 7.721 1.437 -17.250 1.00 95.38 180 GLN A N 1
ATOM 1268 C CA . GLN A 1 180 ? 6.990 1.592 -18.496 1.00 95.38 180 GLN A CA 1
ATOM 1269 C C . GLN A 1 180 ? 7.406 2.862 -19.234 1.00 95.38 180 GLN A C 1
ATOM 1271 O O . GLN A 1 180 ? 7.228 3.976 -18.751 1.00 95.38 180 GLN A O 1
ATOM 1276 N N . VAL A 1 181 ? 7.893 2.664 -20.451 1.00 96.81 181 VAL A N 1
ATOM 1277 C CA . VAL A 1 181 ? 8.031 3.675 -21.494 1.00 96.81 181 VAL A CA 1
ATOM 1278 C C . VAL A 1 181 ? 7.279 3.141 -22.705 1.00 96.81 181 VAL A C 1
ATOM 1280 O O . VAL A 1 181 ? 7.639 2.104 -23.266 1.00 96.81 181 VAL A O 1
ATOM 1283 N N . VAL A 1 182 ? 6.184 3.813 -23.060 1.00 94.44 182 VAL A N 1
ATOM 1284 C CA . VAL A 1 182 ? 5.302 3.400 -24.158 1.00 94.44 182 VAL A CA 1
ATOM 1285 C C . VAL A 1 182 ? 5.972 3.723 -25.491 1.00 94.44 182 VAL A C 1
ATOM 1287 O O . VAL A 1 182 ? 6.317 4.873 -25.746 1.00 94.44 182 VAL A O 1
ATOM 1290 N N . ALA A 1 183 ? 6.142 2.713 -26.343 1.00 92.44 183 ALA A N 1
ATOM 1291 C CA . ALA A 1 183 ? 6.696 2.883 -27.685 1.00 92.44 183 ALA A CA 1
ATOM 1292 C C . ALA A 1 183 ? 5.740 3.657 -28.619 1.00 92.44 183 ALA A C 1
ATOM 1294 O O . ALA A 1 183 ? 4.525 3.659 -28.414 1.00 92.44 183 ALA A O 1
ATOM 1295 N N . GLY A 1 184 ? 6.281 4.276 -29.667 1.00 88.12 184 GLY A N 1
ATOM 1296 C CA . GLY A 1 184 ? 5.535 4.923 -30.747 1.00 88.12 184 GLY A CA 1
ATOM 1297 C C . GLY A 1 184 ? 4.879 6.252 -30.368 1.00 88.12 184 GLY A C 1
ATOM 1298 O O . GLY A 1 184 ? 3.898 6.652 -30.990 1.00 88.12 184 GLY A O 1
ATOM 1299 N N . THR A 1 185 ? 5.376 6.932 -29.331 1.00 84.88 185 THR A N 1
ATOM 1300 C CA . THR A 1 185 ? 4.796 8.195 -28.830 1.00 84.88 185 THR A CA 1
ATOM 1301 C C . THR A 1 185 ? 5.455 9.448 -29.407 1.00 84.88 185 THR A C 1
ATOM 1303 O O . THR A 1 185 ? 5.022 10.560 -29.104 1.00 84.88 185 THR A O 1
ATOM 1306 N N . ASN A 1 186 ? 6.508 9.300 -30.216 1.00 82.81 186 ASN A N 1
ATOM 1307 C CA . ASN A 1 186 ? 7.315 10.388 -30.787 1.00 82.81 186 ASN A CA 1
ATOM 1308 C C . ASN A 1 186 ? 7.960 11.316 -29.744 1.00 82.81 186 ASN A C 1
ATOM 1310 O O . ASN A 1 186 ? 8.395 12.432 -30.068 1.00 82.81 186 ASN A O 1
ATOM 1314 N N . GLY A 1 187 ? 8.027 10.865 -28.485 1.00 87.25 187 GLY A N 1
ATOM 1315 C CA . GLY A 1 187 ? 8.427 11.679 -27.339 1.00 87.25 187 GLY A CA 1
ATOM 1316 C C . GLY A 1 187 ? 9.297 10.970 -26.301 1.00 87.25 187 GLY A C 1
ATOM 1317 O O . GLY A 1 187 ? 9.510 11.544 -25.234 1.00 87.25 187 GLY A O 1
ATOM 1318 N N . ASN A 1 188 ? 9.828 9.776 -26.585 1.00 93.00 188 ASN A N 1
ATOM 1319 C CA . ASN A 1 188 ? 10.592 8.949 -25.636 1.00 93.00 188 ASN A CA 1
ATOM 1320 C C . ASN A 1 188 ? 12.030 9.459 -25.401 1.00 93.00 188 ASN A C 1
ATOM 1322 O O . ASN A 1 188 ? 13.020 8.739 -25.537 1.00 93.00 188 ASN A O 1
ATOM 1326 N N . THR A 1 189 ? 12.141 10.739 -25.037 1.00 92.94 189 THR A N 1
ATOM 1327 C CA . THR A 1 189 ? 13.387 11.417 -24.663 1.00 92.94 189 THR A CA 1
ATOM 1328 C C . THR A 1 189 ? 14.004 10.799 -23.413 1.00 92.94 189 THR A C 1
ATOM 1330 O O . THR A 1 189 ? 13.302 10.214 -22.594 1.00 92.94 189 THR A O 1
ATOM 1333 N N . GLN A 1 190 ? 15.302 11.014 -23.182 1.00 93.81 190 GLN A N 1
ATOM 1334 C CA . GLN A 1 190 ? 15.968 10.527 -21.968 1.00 93.81 190 GLN A CA 1
ATOM 1335 C C . GLN A 1 190 ? 15.256 10.965 -20.671 1.00 93.81 190 GLN A C 1
ATOM 1337 O O . GLN A 1 190 ? 15.211 10.201 -19.715 1.00 93.81 190 GLN A O 1
ATOM 1342 N N . ALA A 1 191 ? 14.637 12.151 -20.648 1.00 95.19 191 ALA A N 1
ATOM 1343 C CA . ALA A 1 191 ? 13.858 12.617 -19.502 1.00 95.19 191 ALA A CA 1
ATOM 1344 C C . ALA A 1 191 ? 12.612 11.754 -19.229 1.00 95.19 191 ALA A C 1
ATOM 1346 O O . ALA A 1 191 ? 12.282 11.532 -18.067 1.00 95.19 191 ALA A O 1
ATOM 1347 N N . VAL A 1 192 ? 11.951 11.235 -20.271 1.00 96.38 192 VAL A N 1
ATOM 1348 C CA . VAL A 1 192 ? 10.812 10.308 -20.136 1.00 96.38 192 VAL A CA 1
ATOM 1349 C C . VAL A 1 192 ? 11.265 8.981 -19.535 1.00 96.38 192 VAL A C 1
ATOM 1351 O O . VAL A 1 192 ? 10.630 8.482 -18.611 1.00 96.38 192 VAL A O 1
ATOM 1354 N N . TRP A 1 193 ? 12.400 8.448 -19.992 1.00 97.12 193 TRP A N 1
ATOM 1355 C CA . TRP A 1 193 ? 12.988 7.235 -19.418 1.00 97.12 193 TRP A CA 1
ATOM 1356 C C . TRP A 1 193 ? 13.356 7.427 -17.942 1.00 97.12 193 TRP A C 1
ATOM 1358 O O . TRP A 1 193 ? 12.967 6.611 -17.107 1.00 97.12 193 TRP A O 1
ATOM 1368 N N . THR A 1 194 ? 14.007 8.544 -17.600 1.00 96.81 194 THR A N 1
ATOM 1369 C CA . THR A 1 194 ? 14.337 8.884 -16.207 1.00 96.81 194 THR A CA 1
ATOM 1370 C C . THR A 1 194 ? 13.082 9.043 -15.345 1.00 96.81 194 THR A C 1
ATOM 1372 O O . THR A 1 194 ? 13.062 8.562 -14.215 1.00 96.81 194 THR A O 1
ATOM 1375 N N . ALA A 1 195 ? 12.021 9.673 -15.862 1.00 95.69 195 ALA A N 1
ATOM 1376 C CA . ALA A 1 195 ? 10.744 9.813 -15.155 1.00 95.69 195 ALA A CA 1
ATOM 1377 C C . ALA A 1 195 ? 10.046 8.460 -14.930 1.00 95.69 195 ALA A C 1
ATOM 1379 O O . ALA A 1 195 ? 9.404 8.269 -13.903 1.00 95.69 195 ALA A O 1
ATOM 1380 N N . ALA A 1 196 ? 10.239 7.500 -15.838 1.00 94.81 196 ALA A N 1
ATOM 1381 C CA . ALA A 1 196 ? 9.837 6.106 -15.659 1.00 94.81 196 ALA A CA 1
ATOM 1382 C C . ALA A 1 196 ? 10.785 5.314 -14.732 1.00 94.81 196 ALA A C 1
ATOM 1384 O O . ALA A 1 196 ? 10.689 4.092 -14.654 1.00 94.81 196 ALA A O 1
ATOM 1385 N N . GLY A 1 197 ? 11.734 5.976 -14.060 1.00 95.69 197 GLY A N 1
ATOM 1386 C CA . GLY A 1 197 ? 12.712 5.379 -13.147 1.00 95.69 197 GLY A CA 1
ATOM 1387 C C . GLY A 1 197 ? 13.904 4.700 -13.830 1.00 95.69 197 GLY A C 1
ATOM 1388 O O . GLY A 1 197 ? 14.719 4.080 -13.144 1.00 95.69 197 GLY A O 1
ATOM 1389 N N . ILE A 1 198 ? 14.010 4.759 -15.160 1.00 98.38 198 ILE A N 1
ATOM 1390 C CA . ILE A 1 198 ? 15.049 4.075 -15.936 1.00 98.38 198 ILE A CA 1
ATOM 1391 C C . ILE A 1 198 ? 16.169 5.062 -16.267 1.00 98.38 198 ILE A C 1
ATOM 1393 O O . ILE A 1 198 ? 16.006 5.961 -17.093 1.00 98.38 198 ILE A O 1
ATOM 1397 N N . SER A 1 199 ? 17.340 4.863 -15.670 1.00 98.44 199 SER A N 1
ATOM 1398 C CA . SER A 1 199 ? 18.534 5.630 -16.037 1.00 98.44 199 SER A CA 1
ATOM 1399 C C . SER A 1 199 ? 19.206 5.002 -17.257 1.00 98.44 199 SER A C 1
ATOM 1401 O O . SER A 1 199 ? 19.212 3.782 -17.413 1.00 98.44 199 SER A O 1
ATOM 1403 N N . THR A 1 200 ? 19.789 5.817 -18.137 1.00 98.31 200 THR A N 1
ATOM 1404 C CA . THR A 1 200 ? 20.417 5.344 -19.381 1.00 98.31 200 THR A CA 1
ATOM 1405 C C . THR A 1 200 ? 21.838 5.870 -19.526 1.00 98.31 200 THR A C 1
ATOM 1407 O O . THR A 1 200 ? 22.120 7.021 -19.195 1.00 98.31 200 THR A O 1
ATOM 1410 N N . TYR A 1 201 ? 22.736 5.023 -20.031 1.00 98.12 201 TYR A N 1
ATOM 1411 C CA . TYR A 1 201 ? 24.168 5.297 -20.132 1.00 98.12 201 TYR A CA 1
ATOM 1412 C C . TYR A 1 201 ? 24.716 4.779 -21.459 1.00 98.12 201 TYR A C 1
ATOM 1414 O O . TYR A 1 201 ? 24.566 3.600 -21.778 1.00 98.12 201 TYR A O 1
ATOM 1422 N N . GLY A 1 202 ? 25.344 5.659 -22.231 1.00 96.56 202 GLY A N 1
ATOM 1423 C CA . GLY A 1 202 ? 25.933 5.348 -23.525 1.00 96.56 202 GLY A CA 1
ATOM 1424 C C . GLY A 1 202 ? 27.446 5.204 -23.430 1.00 96.56 202 GLY A C 1
ATOM 1425 O O . GLY A 1 202 ? 28.102 5.929 -22.681 1.00 96.56 202 GLY A O 1
ATOM 1426 N N . PHE A 1 203 ? 27.999 4.290 -24.220 1.00 95.31 203 PHE A N 1
ATOM 1427 C CA . PHE A 1 203 ? 29.434 4.107 -24.381 1.00 95.31 203 PHE A CA 1
ATOM 1428 C C . PHE A 1 203 ? 29.754 3.910 -25.857 1.00 95.31 203 PHE A C 1
ATOM 1430 O O . PHE A 1 203 ? 29.237 2.988 -26.480 1.00 95.31 203 PHE A O 1
ATOM 1437 N N . ASP A 1 204 ? 30.617 4.765 -26.392 1.00 91.31 204 ASP A N 1
ATOM 1438 C CA . ASP A 1 204 ? 31.069 4.726 -27.781 1.00 91.31 204 ASP A CA 1
ATOM 1439 C C . ASP A 1 204 ? 32.553 4.333 -27.802 1.00 91.31 204 ASP A C 1
ATOM 1441 O O . ASP A 1 204 ? 33.406 5.031 -27.244 1.00 91.31 204 ASP A O 1
ATOM 1445 N N . GLY A 1 205 ? 32.847 3.141 -28.327 1.00 85.62 205 GLY A N 1
ATOM 1446 C CA . GLY A 1 205 ? 34.192 2.562 -28.408 1.00 85.62 205 GLY A CA 1
ATOM 1447 C C . GLY A 1 205 ? 34.765 2.021 -27.089 1.00 85.62 205 GLY A C 1
ATOM 1448 O O . GLY A 1 205 ? 35.691 1.209 -27.113 1.00 85.62 205 GLY A O 1
ATOM 1449 N N . ALA A 1 206 ? 34.220 2.419 -25.936 1.00 88.50 206 ALA A N 1
ATOM 1450 C CA . ALA A 1 206 ? 34.568 1.877 -24.623 1.00 88.50 206 ALA A CA 1
ATOM 1451 C C . ALA A 1 206 ? 33.556 0.809 -24.178 1.00 88.50 206 ALA A C 1
ATOM 1453 O O . ALA A 1 206 ? 32.351 1.015 -24.266 1.00 88.50 206 ALA A O 1
ATOM 1454 N N . SER A 1 207 ? 34.034 -0.316 -23.638 1.00 92.56 207 SER A N 1
ATOM 1455 C CA . SER A 1 207 ? 33.140 -1.320 -23.051 1.00 92.56 207 SER A CA 1
ATOM 1456 C C . SER A 1 207 ? 32.799 -0.959 -21.599 1.00 92.56 207 SER A C 1
ATOM 1458 O O . SER A 1 207 ? 33.721 -0.702 -20.818 1.00 92.56 207 SER A O 1
ATOM 1460 N N . PRO A 1 208 ? 31.517 -1.011 -21.186 1.00 96.31 208 PRO A N 1
ATOM 1461 C CA . PRO A 1 208 ? 31.121 -0.833 -19.789 1.00 96.31 208 PRO A CA 1
ATOM 1462 C C . PRO A 1 208 ? 31.424 -2.066 -18.918 1.00 96.31 208 PRO A C 1
ATOM 1464 O O . PRO A 1 208 ? 31.030 -2.128 -17.755 1.00 96.31 208 PRO A O 1
ATOM 1467 N N . GLN A 1 209 ? 32.083 -3.086 -19.470 1.00 96.50 209 GLN A N 1
ATOM 1468 C CA . GLN A 1 209 ? 32.252 -4.392 -18.842 1.00 96.50 209 GLN A CA 1
ATOM 1469 C C . GLN A 1 209 ? 33.637 -4.560 -18.212 1.00 96.50 209 GLN A C 1
ATOM 1471 O O . GLN A 1 209 ? 34.640 -4.021 -18.676 1.00 96.50 209 GLN A O 1
ATOM 1476 N N . THR A 1 210 ? 33.713 -5.386 -17.172 1.00 95.94 210 THR A N 1
ATOM 1477 C CA . THR A 1 210 ? 34.961 -5.959 -16.653 1.00 95.94 210 THR A CA 1
ATOM 1478 C C . THR A 1 210 ? 34.823 -7.478 -16.668 1.00 95.94 210 THR A C 1
ATOM 1480 O O . THR A 1 210 ? 34.140 -8.071 -15.834 1.00 95.94 210 THR A O 1
ATOM 1483 N N . GLY A 1 211 ? 35.434 -8.118 -17.667 1.00 94.94 211 GLY A N 1
ATOM 1484 C CA . GLY A 1 211 ? 35.150 -9.519 -17.977 1.00 94.94 211 GLY A CA 1
ATOM 1485 C C . GLY A 1 211 ? 33.710 -9.685 -18.469 1.00 94.94 211 GLY A C 1
ATOM 1486 O O . GLY A 1 211 ? 33.277 -8.963 -19.362 1.00 94.94 211 GLY A O 1
ATOM 1487 N N . ALA A 1 212 ? 32.968 -10.633 -17.890 1.00 95.62 212 ALA A N 1
ATOM 1488 C CA . ALA A 1 212 ? 31.558 -10.842 -18.226 1.00 95.62 212 ALA A CA 1
ATOM 1489 C C . ALA A 1 212 ? 30.616 -9.835 -17.547 1.00 95.62 212 ALA A C 1
ATOM 1491 O O . ALA A 1 212 ? 29.505 -9.653 -18.035 1.00 95.62 212 ALA A O 1
ATOM 1492 N N . ASN A 1 213 ? 31.051 -9.202 -16.453 1.00 98.44 213 ASN A N 1
ATOM 1493 C CA . ASN A 1 213 ? 30.223 -8.380 -15.570 1.00 98.44 213 ASN A CA 1
ATOM 1494 C C . ASN A 1 213 ? 30.176 -6.916 -16.017 1.00 98.44 213 ASN A C 1
ATOM 1496 O O . ASN A 1 213 ? 31.106 -6.418 -16.655 1.00 98.44 213 ASN A O 1
ATOM 1500 N N . LEU A 1 214 ? 29.109 -6.220 -15.638 1.00 98.62 214 LEU A N 1
ATOM 1501 C CA . LEU A 1 214 ? 28.966 -4.780 -15.801 1.00 98.62 214 LEU A CA 1
ATOM 1502 C C . LEU A 1 214 ? 29.769 -4.061 -14.713 1.00 98.62 214 LEU A C 1
ATOM 1504 O O . LEU A 1 214 ? 29.597 -4.322 -13.523 1.00 98.62 214 LEU A O 1
ATOM 1508 N N . ASN A 1 215 ? 30.624 -3.120 -15.106 1.00 98.00 215 ASN A N 1
ATOM 1509 C CA . ASN A 1 215 ? 31.285 -2.234 -14.159 1.00 98.00 215 ASN A CA 1
ATOM 1510 C C . ASN A 1 215 ? 30.356 -1.057 -13.834 1.00 98.00 215 ASN A C 1
ATOM 1512 O O . ASN A 1 215 ? 30.371 -0.028 -14.515 1.00 98.00 215 ASN A O 1
ATOM 1516 N N . THR A 1 216 ? 29.553 -1.203 -12.780 1.00 97.56 216 THR A N 1
ATOM 1517 C CA . THR A 1 216 ? 28.559 -0.198 -12.363 1.00 97.56 216 THR A CA 1
ATOM 1518 C C . THR A 1 216 ? 29.177 1.158 -12.013 1.00 97.56 216 THR A C 1
ATOM 1520 O O . THR A 1 216 ? 28.516 2.181 -12.164 1.00 97.56 216 THR A O 1
ATOM 1523 N N . ALA A 1 217 ? 30.466 1.213 -11.654 1.00 97.19 217 ALA A N 1
ATOM 1524 C CA . ALA A 1 217 ? 31.172 2.472 -11.401 1.00 97.19 217 ALA A CA 1
ATOM 1525 C C . ALA A 1 217 ? 31.349 3.340 -12.664 1.00 97.19 217 ALA A C 1
ATOM 1527 O O . ALA A 1 217 ? 31.639 4.531 -12.558 1.00 97.19 217 ALA A O 1
ATOM 1528 N N . THR A 1 218 ? 31.173 2.768 -13.860 1.00 96.81 218 THR A N 1
ATOM 1529 C CA . THR A 1 218 ? 31.247 3.506 -15.134 1.00 96.81 218 THR A CA 1
ATOM 1530 C C . THR A 1 218 ? 29.934 4.195 -15.519 1.00 96.81 218 THR A C 1
ATOM 1532 O O . THR A 1 218 ? 29.938 5.055 -16.403 1.00 96.81 218 THR A O 1
ATOM 1535 N N . LEU A 1 219 ? 28.826 3.884 -14.830 1.00 97.88 219 LEU A N 1
ATOM 1536 C CA . LEU A 1 219 ? 27.492 4.458 -15.052 1.00 97.88 219 LEU A CA 1
ATOM 1537 C C . LEU A 1 219 ? 27.401 5.883 -14.473 1.00 97.88 219 LEU A C 1
ATOM 1539 O O . LEU A 1 219 ? 26.738 6.156 -13.476 1.00 97.88 219 LEU A O 1
ATOM 1543 N N . THR A 1 220 ? 28.142 6.802 -15.087 1.00 96.88 220 THR A N 1
ATOM 1544 C CA . THR A 1 220 ? 28.319 8.188 -14.629 1.00 96.88 220 THR A CA 1
ATOM 1545 C C . THR A 1 220 ? 27.452 9.171 -15.415 1.00 96.88 220 THR A C 1
ATOM 1547 O O . THR A 1 220 ? 26.942 8.853 -16.489 1.00 96.88 220 THR A O 1
ATOM 1550 N N . ALA A 1 221 ? 27.350 10.415 -14.935 1.00 95.94 221 ALA A N 1
ATOM 1551 C CA . ALA A 1 221 ? 26.702 11.500 -15.678 1.00 95.94 221 ALA A CA 1
ATOM 1552 C C . ALA A 1 221 ? 27.336 11.734 -17.066 1.00 95.94 221 ALA A C 1
ATOM 1554 O O . ALA A 1 221 ? 26.634 12.073 -18.016 1.00 95.94 221 ALA A O 1
ATOM 1555 N N . THR A 1 222 ? 28.647 11.499 -17.209 1.00 94.44 222 THR A N 1
ATOM 1556 C CA . THR A 1 222 ? 29.334 11.562 -18.506 1.00 94.44 222 THR A CA 1
ATOM 1557 C C . THR A 1 222 ? 28.800 10.504 -19.467 1.00 94.44 222 THR A C 1
ATOM 1559 O O . THR A 1 222 ? 28.469 10.836 -20.600 1.00 94.44 222 THR A O 1
ATOM 1562 N N . ALA A 1 223 ? 28.661 9.254 -19.013 1.00 96.31 223 ALA A N 1
ATOM 1563 C CA . ALA A 1 223 ? 28.085 8.184 -19.828 1.00 96.31 223 ALA A CA 1
ATOM 1564 C C . ALA A 1 223 ? 26.605 8.458 -20.154 1.00 96.31 223 ALA A C 1
ATOM 1566 O O . ALA A 1 223 ? 26.157 8.219 -21.273 1.00 96.31 223 ALA A O 1
ATOM 1567 N N . ALA A 1 224 ? 25.846 9.038 -19.220 1.00 95.88 224 ALA A N 1
ATOM 1568 C CA . ALA A 1 224 ? 24.467 9.453 -19.481 1.00 95.88 224 ALA A CA 1
ATOM 1569 C C . ALA A 1 224 ? 24.369 10.522 -20.588 1.00 95.88 224 ALA A C 1
ATOM 1571 O O . ALA A 1 224 ? 23.472 10.446 -21.424 1.00 95.88 224 ALA A O 1
ATOM 1572 N N . GLY A 1 225 ? 25.319 11.466 -20.657 1.00 93.06 225 GLY A N 1
ATOM 1573 C CA . GLY A 1 225 ? 25.369 12.517 -21.688 1.00 93.06 225 GLY A CA 1
ATOM 1574 C C . GLY A 1 225 ? 25.720 12.040 -23.109 1.00 93.06 225 GLY A C 1
ATOM 1575 O O . GLY A 1 225 ? 25.589 12.805 -24.074 1.00 93.06 225 GLY A O 1
ATOM 1576 N N . ILE A 1 226 ? 26.157 10.785 -23.249 1.00 92.81 226 ILE A N 1
ATOM 1577 C CA . ILE A 1 226 ? 26.401 10.132 -24.544 1.00 92.81 226 ILE A CA 1
ATOM 1578 C C . ILE A 1 226 ? 25.090 9.581 -25.126 1.00 92.81 226 ILE A C 1
ATOM 1580 O O . ILE A 1 226 ? 24.971 9.437 -26.339 1.00 92.81 226 ILE A O 1
ATOM 1584 N N . VAL A 1 227 ? 24.070 9.318 -24.306 1.00 94.44 227 VAL A N 1
ATOM 1585 C CA . VAL A 1 227 ? 22.769 8.858 -24.809 1.00 94.44 227 VAL A CA 1
ATOM 1586 C C . VAL A 1 227 ? 22.052 10.005 -25.517 1.00 94.44 227 VAL A C 1
ATOM 1588 O O . VAL A 1 227 ? 21.978 11.124 -25.003 1.00 94.44 227 VAL A O 1
ATOM 1591 N N . ARG A 1 228 ? 21.495 9.738 -26.699 1.00 90.81 228 ARG A N 1
ATOM 1592 C CA . ARG A 1 228 ? 20.770 10.738 -27.493 1.00 90.81 228 ARG A CA 1
ATOM 1593 C C . ARG A 1 228 ? 19.422 10.228 -27.935 1.00 90.81 228 ARG A C 1
ATOM 1595 O O . ARG A 1 228 ? 19.309 9.118 -28.439 1.00 90.81 228 ARG A O 1
ATOM 1602 N N . TYR A 1 229 ? 18.429 11.094 -27.804 1.00 91.00 229 TYR A N 1
ATOM 1603 C CA . TYR A 1 229 ? 17.118 10.896 -28.392 1.00 91.00 229 TYR A CA 1
ATOM 1604 C C . TYR A 1 229 ? 17.078 11.427 -29.826 1.00 91.00 229 TYR A C 1
ATOM 1606 O O . TYR A 1 229 ? 17.595 12.515 -30.099 1.00 91.00 229 TYR A O 1
ATOM 1614 N N . ARG A 1 230 ? 16.414 10.691 -30.718 1.00 87.81 230 ARG A N 1
ATOM 1615 C CA . ARG A 1 230 ? 16.092 11.132 -32.075 1.00 87.81 230 ARG A CA 1
ATOM 1616 C C . ARG A 1 230 ? 14.593 10.997 -32.335 1.00 87.81 230 ARG A C 1
ATOM 1618 O O . ARG A 1 230 ? 13.996 10.003 -31.944 1.00 87.81 230 ARG A O 1
ATOM 1625 N N . ASN A 1 231 ? 14.049 11.984 -33.047 1.00 85.81 231 ASN A N 1
ATOM 1626 C CA . ASN A 1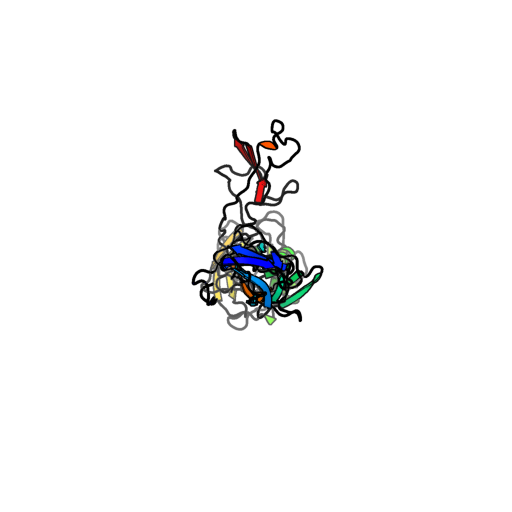 231 ? 12.757 11.919 -33.723 1.00 85.81 231 ASN A CA 1
ATOM 1627 C C . ASN A 1 231 ? 12.906 12.548 -35.115 1.00 85.81 231 ASN A C 1
ATOM 1629 O O . ASN A 1 231 ? 13.437 13.660 -35.225 1.00 85.81 231 ASN A O 1
ATOM 1633 N N . ILE A 1 232 ? 12.500 11.833 -36.166 1.00 71.94 232 ILE A N 1
ATOM 1634 C CA . ILE A 1 232 ? 12.559 12.324 -37.557 1.00 71.94 232 ILE A CA 1
ATOM 1635 C C . ILE A 1 232 ? 11.205 12.364 -38.275 1.00 71.94 232 ILE A C 1
ATOM 1637 O O . ILE A 1 232 ? 11.159 12.560 -39.490 1.00 71.94 232 ILE A O 1
ATOM 1641 N N . GLY A 1 233 ? 10.113 12.305 -37.512 1.00 71.69 233 GLY A N 1
ATOM 1642 C CA . GLY A 1 233 ? 8.745 12.214 -38.012 1.00 71.69 233 GLY A CA 1
ATOM 1643 C C . GLY A 1 233 ? 8.365 10.767 -38.327 1.00 71.69 233 GLY A C 1
ATOM 1644 O O . GLY A 1 233 ? 9.166 10.025 -38.878 1.00 71.69 233 GLY A O 1
ATOM 1645 N N . GLY A 1 234 ? 7.133 10.376 -37.993 1.00 80.81 234 GLY A N 1
ATOM 1646 C CA . GLY A 1 234 ? 6.765 8.953 -37.931 1.00 80.81 234 GLY A CA 1
ATOM 1647 C C . GLY A 1 234 ? 7.105 8.356 -36.564 1.00 80.81 234 GLY A C 1
ATOM 1648 O O . GLY A 1 234 ? 7.339 9.125 -35.645 1.00 80.81 234 GLY A O 1
ATOM 1649 N N . ILE A 1 235 ? 7.058 7.026 -36.434 1.00 81.12 235 ILE A N 1
ATOM 1650 C CA . ILE A 1 235 ? 7.334 6.267 -35.188 1.00 81.12 235 ILE A CA 1
ATOM 1651 C C . ILE A 1 235 ? 8.431 5.204 -35.379 1.00 81.12 235 ILE A C 1
ATOM 1653 O O . ILE A 1 235 ? 8.821 4.519 -34.439 1.00 81.12 235 ILE A O 1
ATOM 1657 N N . ASP A 1 236 ? 8.880 5.000 -36.613 1.00 81.75 236 ASP A N 1
ATOM 1658 C CA . ASP A 1 236 ? 9.684 3.863 -37.062 1.00 81.75 236 ASP A CA 1
ATOM 1659 C C . ASP A 1 236 ? 11.196 4.061 -36.910 1.00 81.75 236 ASP A C 1
ATOM 1661 O O . ASP A 1 236 ? 11.926 3.071 -36.951 1.00 81.75 236 ASP A O 1
ATOM 1665 N N . ASP A 1 237 ? 11.636 5.295 -36.641 1.00 84.56 237 ASP A N 1
ATOM 1666 C CA . ASP A 1 237 ? 13.044 5.690 -36.484 1.00 84.56 237 ASP A CA 1
ATOM 1667 C C . ASP A 1 237 ? 13.318 6.488 -35.189 1.00 84.56 237 ASP A C 1
ATOM 1669 O O . ASP A 1 237 ? 14.379 7.110 -35.029 1.00 84.56 237 ASP A O 1
ATOM 1673 N N . ASP A 1 238 ? 12.368 6.466 -34.256 1.00 87.44 238 ASP A N 1
ATOM 1674 C CA . ASP A 1 238 ? 12.396 7.249 -33.021 1.00 87.44 238 ASP A CA 1
ATOM 1675 C C . ASP A 1 238 ? 13.040 6.469 -31.867 1.00 87.44 238 ASP A C 1
ATOM 1677 O O . ASP A 1 238 ? 12.988 5.243 -31.825 1.00 87.44 238 ASP A O 1
ATOM 1681 N N . GLY A 1 239 ? 13.676 7.167 -30.923 1.00 93.19 239 GLY A N 1
ATOM 1682 C CA . GLY A 1 239 ? 14.168 6.556 -29.683 1.00 93.19 239 GLY A CA 1
ATOM 1683 C C . GLY A 1 239 ? 15.602 6.922 -29.307 1.00 93.19 239 GLY A C 1
ATOM 1684 O O . GLY A 1 239 ? 16.186 7.889 -29.808 1.00 93.19 239 GLY A O 1
ATOM 1685 N N . LEU A 1 240 ? 16.158 6.153 -28.371 1.00 94.81 240 LEU A N 1
ATOM 1686 C CA . LEU A 1 240 ? 17.482 6.354 -27.790 1.00 94.81 240 LEU A CA 1
ATOM 1687 C C . LEU A 1 240 ? 18.582 5.609 -28.558 1.00 94.81 240 LEU A C 1
ATOM 1689 O O . LEU A 1 240 ? 18.456 4.423 -28.861 1.00 94.81 240 LEU A O 1
ATOM 1693 N N . GLY A 1 241 ? 19.691 6.308 -28.791 1.00 94.81 241 GLY A N 1
ATOM 1694 C CA . GLY A 1 241 ? 20.969 5.778 -29.270 1.00 94.81 241 GLY A CA 1
ATOM 1695 C C . GLY A 1 241 ? 22.156 6.321 -28.464 1.00 94.81 241 GLY A C 1
ATOM 1696 O O . GLY A 1 241 ? 21.968 6.928 -27.407 1.00 94.81 241 GLY A O 1
ATOM 1697 N N . VAL A 1 242 ? 23.374 6.123 -28.962 1.00 93.56 242 VAL A N 1
ATOM 1698 C CA . VAL A 1 242 ? 24.657 6.439 -28.313 1.00 93.56 242 VAL A CA 1
ATOM 1699 C C . VAL A 1 242 ? 25.471 7.336 -29.248 1.00 93.56 242 VAL A C 1
ATOM 1701 O O . VAL A 1 242 ? 25.581 7.016 -30.415 1.00 93.56 242 VAL A O 1
ATOM 1704 N N . GLU A 1 243 ? 26.006 8.473 -28.777 1.00 88.38 243 GLU A N 1
ATOM 1705 C CA . GLU A 1 243 ? 26.829 9.387 -29.594 1.00 88.38 243 GLU A CA 1
ATOM 1706 C C . GLU A 1 243 ? 27.797 10.259 -28.778 1.00 88.38 243 GLU A C 1
ATOM 1708 O O . GLU A 1 243 ? 27.404 10.955 -27.835 1.00 88.38 243 GLU A O 1
ATOM 1713 N N . ASN A 1 244 ? 29.056 10.349 -29.218 1.00 77.31 244 ASN A N 1
ATOM 1714 C CA . ASN A 1 244 ? 30.097 11.136 -28.544 1.00 77.31 244 ASN A CA 1
ATOM 1715 C C . ASN A 1 244 ? 30.106 12.649 -28.865 1.00 77.31 244 ASN A C 1
ATOM 1717 O O . ASN A 1 244 ? 30.675 13.431 -28.103 1.00 77.31 244 ASN A O 1
ATOM 1721 N N . SER A 1 245 ? 29.474 13.093 -29.956 1.00 67.06 245 SER A N 1
ATOM 1722 C CA . SER A 1 245 ? 29.562 14.479 -30.443 1.00 67.06 245 SER A CA 1
ATOM 1723 C C . SER A 1 245 ? 28.195 15.155 -30.435 1.00 67.06 245 SER A C 1
ATOM 1725 O O . SER A 1 245 ? 27.187 14.564 -30.815 1.00 67.06 245 SER A O 1
ATOM 1727 N N . SER A 1 246 ? 28.120 16.387 -29.928 1.00 55.84 246 SER A N 1
ATOM 1728 C CA . SER A 1 246 ? 26.884 17.172 -29.890 1.00 55.84 246 SER A CA 1
ATOM 1729 C C . SER A 1 246 ? 26.536 17.677 -31.295 1.00 55.84 246 SER A C 1
ATOM 1731 O O . SER A 1 246 ? 27.008 18.720 -31.737 1.00 55.84 246 SER A O 1
ATOM 1733 N N . GLY A 1 247 ? 25.702 16.927 -32.013 1.00 55.75 247 GLY A N 1
ATOM 1734 C CA . GLY A 1 247 ? 25.205 17.298 -33.335 1.00 55.75 247 GLY A CA 1
ATOM 1735 C C . GLY A 1 247 ? 24.012 16.443 -33.753 1.00 55.75 247 GLY A C 1
ATOM 1736 O O . GLY A 1 247 ? 23.908 15.279 -33.381 1.00 55.75 247 GLY A O 1
ATOM 1737 N N . THR A 1 248 ? 23.092 17.024 -34.524 1.00 52.31 248 THR A N 1
ATOM 1738 C CA . THR A 1 248 ? 21.888 16.376 -35.078 1.00 52.31 248 THR A CA 1
ATOM 1739 C C . THR A 1 248 ? 22.203 15.503 -36.299 1.00 52.31 248 THR A C 1
ATOM 1741 O O . THR A 1 248 ? 21.474 15.494 -37.293 1.00 52.31 248 THR A O 1
ATOM 1744 N N . THR A 1 249 ? 23.309 14.766 -36.270 1.00 52.94 249 THR A N 1
ATOM 1745 C CA . THR A 1 249 ? 23.668 13.854 -37.358 1.00 52.94 249 THR A CA 1
ATOM 1746 C C . THR A 1 249 ? 22.765 12.624 -37.348 1.00 52.94 249 THR A C 1
ATOM 1748 O O . THR A 1 249 ? 22.111 12.297 -36.361 1.00 52.94 249 THR A O 1
ATOM 1751 N N . THR A 1 250 ? 22.690 11.922 -38.476 1.00 57.25 250 THR A N 1
ATOM 1752 C CA . THR A 1 250 ? 21.963 10.651 -38.679 1.00 57.25 250 THR A CA 1
ATOM 1753 C C . THR A 1 250 ? 22.440 9.498 -37.791 1.00 57.25 250 THR A C 1
ATOM 1755 O O . THR A 1 250 ? 21.956 8.377 -37.955 1.00 57.25 250 THR A O 1
ATOM 1758 N N . SER A 1 251 ? 23.395 9.763 -36.901 1.00 64.81 251 SER A N 1
ATOM 1759 C CA . SER A 1 251 ? 24.174 8.777 -36.183 1.00 64.81 251 SER A CA 1
ATOM 1760 C C . SER A 1 251 ? 23.488 8.287 -34.912 1.00 64.81 251 SER A C 1
ATOM 1762 O O . SER A 1 251 ? 23.616 7.097 -34.689 1.00 64.81 251 SER A O 1
ATOM 1764 N N . SER A 1 252 ? 22.660 9.092 -34.209 1.00 85.69 252 SER A N 1
ATOM 1765 C CA . SER A 1 252 ? 22.030 8.751 -32.907 1.00 85.69 252 SER A CA 1
ATOM 1766 C C . SER A 1 252 ? 21.267 7.425 -32.897 1.00 85.69 252 SER A C 1
ATOM 1768 O O . SER A 1 252 ? 20.048 7.416 -33.042 1.00 85.69 252 SER A O 1
ATOM 1770 N N . ARG A 1 253 ? 22.000 6.322 -32.787 1.00 91.38 253 ARG A N 1
ATOM 1771 C CA . ARG A 1 253 ? 21.628 4.905 -32.915 1.00 91.38 253 ARG A CA 1
ATOM 1772 C C . ARG A 1 253 ? 22.561 4.129 -31.996 1.00 91.38 253 ARG A C 1
ATOM 1774 O O . ARG A 1 253 ? 23.442 4.711 -31.385 1.00 91.38 253 ARG A O 1
ATOM 1781 N N . ILE A 1 254 ? 22.350 2.834 -31.882 1.00 94.50 254 ILE A N 1
ATOM 1782 C CA . ILE A 1 254 ? 23.320 1.894 -31.343 1.00 94.50 254 ILE A CA 1
ATOM 1783 C C . ILE A 1 254 ? 23.973 1.220 -32.547 1.00 94.50 254 ILE A C 1
ATOM 1785 O O . ILE A 1 254 ? 23.304 0.526 -33.316 1.00 94.50 254 ILE A O 1
ATOM 1789 N N . GLN A 1 255 ? 25.268 1.445 -32.712 1.00 92.75 255 GLN A N 1
ATOM 1790 C CA . GLN A 1 255 ? 26.094 0.996 -33.825 1.00 92.75 255 GLN A CA 1
ATOM 1791 C C . GLN A 1 255 ? 27.178 0.016 -33.353 1.00 92.75 255 GLN A C 1
ATOM 1793 O O . GLN A 1 255 ? 27.310 -0.313 -32.171 1.00 92.75 255 GLN A O 1
ATOM 1798 N N . SER A 1 256 ? 27.950 -0.513 -34.304 1.00 91.62 256 SER A N 1
ATOM 1799 C CA . SER A 1 256 ? 29.044 -1.436 -33.999 1.00 91.62 256 SER A CA 1
ATOM 1800 C C . SER A 1 256 ? 30.080 -0.783 -33.082 1.00 91.62 256 SER A C 1
ATOM 1802 O O . SER A 1 256 ? 30.688 0.216 -33.449 1.00 91.62 256 SER A O 1
ATOM 1804 N N . GLY A 1 257 ? 30.344 -1.405 -31.930 1.00 90.12 257 GLY A N 1
ATOM 1805 C CA . GLY A 1 257 ? 31.272 -0.877 -30.921 1.00 90.12 257 GLY A CA 1
ATOM 1806 C C . GLY A 1 257 ? 30.628 0.064 -29.898 1.00 90.12 257 GLY A C 1
ATOM 1807 O O . GLY A 1 257 ? 31.329 0.556 -29.015 1.00 90.12 257 GLY A O 1
ATOM 1808 N N . GLU A 1 258 ? 29.313 0.276 -29.981 1.00 94.94 258 GLU A N 1
ATOM 1809 C CA . GLU A 1 258 ? 28.552 1.063 -29.016 1.00 94.94 258 GLU A CA 1
ATOM 1810 C C . GLU A 1 258 ? 27.760 0.183 -28.046 1.00 94.94 258 GLU A C 1
ATOM 1812 O O . GLU A 1 258 ? 27.314 -0.927 -28.367 1.00 94.94 258 GLU A O 1
ATOM 1817 N N . HIS A 1 259 ? 27.564 0.713 -26.841 1.00 96.44 259 HIS A N 1
ATOM 1818 C CA . HIS A 1 259 ? 26.806 0.083 -25.772 1.00 96.44 259 HIS A CA 1
ATOM 1819 C C . HIS A 1 259 ? 25.804 1.079 -25.190 1.00 96.44 259 HIS A C 1
ATOM 1821 O O . HIS A 1 259 ? 26.193 2.163 -24.756 1.00 96.44 259 HIS A O 1
ATOM 1827 N N . LEU A 1 260 ? 24.533 0.688 -25.106 1.00 98.00 260 LEU A N 1
ATOM 1828 C CA . LEU A 1 260 ? 23.528 1.399 -24.317 1.00 98.00 260 LEU A CA 1
ATOM 1829 C C . LEU A 1 260 ? 23.156 0.544 -23.110 1.00 98.00 260 LEU A C 1
ATOM 1831 O O . LEU A 1 260 ? 22.620 -0.550 -23.268 1.00 98.00 260 LEU A O 1
ATOM 1835 N N . VAL A 1 261 ? 23.431 1.036 -21.908 1.00 98.75 261 VAL A N 1
ATOM 1836 C CA . VAL A 1 261 ? 23.038 0.396 -20.651 1.00 98.75 261 VAL A CA 1
ATOM 1837 C C . VAL A 1 261 ? 21.821 1.117 -20.085 1.00 98.75 261 VAL A C 1
ATOM 1839 O O . VAL A 1 261 ? 21.841 2.333 -19.907 1.00 98.75 261 VAL A O 1
ATOM 1842 N N . MET A 1 262 ? 20.777 0.359 -19.777 1.00 98.75 262 MET A N 1
ATOM 1843 C CA . MET A 1 262 ? 19.612 0.787 -19.011 1.00 98.75 262 MET A CA 1
ATOM 1844 C C . MET A 1 262 ? 19.734 0.236 -17.599 1.00 98.75 262 MET A C 1
ATOM 1846 O O . MET A 1 262 ? 19.896 -0.969 -17.413 1.00 98.75 262 MET A O 1
ATOM 1850 N N . ASP A 1 263 ? 19.645 1.118 -16.616 1.00 98.56 263 ASP A N 1
ATOM 1851 C CA . ASP A 1 263 ? 19.497 0.782 -15.210 1.00 98.56 263 ASP A CA 1
ATOM 1852 C C . ASP A 1 263 ? 18.020 0.918 -14.834 1.00 98.56 263 ASP A C 1
ATOM 1854 O O . ASP A 1 263 ? 17.481 2.026 -14.802 1.00 98.56 263 ASP A O 1
ATOM 1858 N N . LEU A 1 264 ? 17.377 -0.207 -14.516 1.00 97.62 264 LEU A N 1
ATOM 1859 C CA . LEU A 1 264 ? 16.001 -0.244 -14.033 1.00 97.62 264 LEU A CA 1
ATOM 1860 C C . LEU A 1 264 ? 15.885 0.204 -12.566 1.00 97.62 264 LEU A C 1
ATOM 1862 O O . LEU A 1 264 ? 14.904 -0.110 -11.924 1.00 97.62 264 LEU A O 1
ATOM 1866 N N . GLY A 1 265 ? 16.833 0.947 -12.003 1.00 94.38 265 GLY A N 1
ATOM 1867 C CA . GLY A 1 265 ? 16.718 1.654 -10.725 1.00 94.38 265 GLY A CA 1
ATOM 1868 C C . GLY A 1 265 ? 16.917 0.801 -9.467 1.00 94.38 265 GLY A C 1
ATOM 1869 O O . GLY A 1 265 ? 16.786 -0.422 -9.459 1.00 94.38 265 GLY A O 1
ATOM 1870 N N . ALA A 1 266 ? 17.275 1.469 -8.369 1.00 89.38 266 ALA A N 1
ATOM 1871 C CA . ALA A 1 266 ? 17.520 0.820 -7.083 1.00 89.38 266 ALA A CA 1
ATOM 1872 C C . ALA A 1 266 ? 16.247 0.164 -6.525 1.00 89.38 266 ALA A C 1
ATOM 1874 O O . ALA A 1 266 ? 15.153 0.687 -6.701 1.00 89.38 266 ALA A O 1
ATOM 1875 N N . GLY A 1 267 ? 16.399 -0.993 -5.873 1.00 86.31 267 GLY A N 1
ATOM 1876 C CA . GLY A 1 267 ? 15.276 -1.770 -5.329 1.00 86.31 267 GLY A CA 1
ATOM 1877 C C . GLY A 1 267 ? 14.436 -2.516 -6.374 1.00 86.31 267 GLY A C 1
ATOM 1878 O O . GLY A 1 267 ? 13.615 -3.347 -6.002 1.00 86.31 267 GLY A O 1
ATOM 1879 N N . PHE A 1 268 ? 14.657 -2.280 -7.671 1.00 92.75 268 PHE A N 1
ATOM 1880 C CA . PHE A 1 268 ? 13.952 -2.979 -8.738 1.00 92.75 268 PHE A CA 1
ATOM 1881 C C . PHE A 1 268 ? 14.727 -4.213 -9.207 1.00 92.75 268 PHE A C 1
ATOM 1883 O O . PHE A 1 268 ? 15.944 -4.180 -9.412 1.00 92.75 268 PHE A O 1
ATOM 1890 N N . GLY A 1 269 ? 13.987 -5.288 -9.449 1.00 93.69 269 GLY A N 1
ATOM 1891 C CA . GLY A 1 269 ? 14.455 -6.481 -10.133 1.00 93.69 269 GLY A CA 1
ATOM 1892 C C . GLY A 1 269 ? 13.319 -7.055 -10.963 1.00 93.69 269 GLY A C 1
ATOM 1893 O O . GLY A 1 269 ? 12.151 -6.906 -10.612 1.00 93.69 269 GLY A O 1
ATOM 1894 N N . THR A 1 270 ? 13.653 -7.687 -12.080 1.00 96.06 270 THR A N 1
ATOM 1895 C CA . THR A 1 270 ? 12.679 -8.394 -12.911 1.00 96.06 270 THR A CA 1
ATOM 1896 C C . THR A 1 270 ? 13.310 -9.618 -13.557 1.00 96.06 270 THR A C 1
ATOM 1898 O O . THR A 1 270 ? 14.525 -9.676 -13.738 1.00 96.06 270 THR A O 1
ATOM 1901 N N . THR A 1 271 ? 12.497 -10.601 -13.919 1.00 96.81 271 THR A N 1
ATOM 1902 C CA . THR A 1 271 ? 12.907 -11.743 -14.752 1.00 96.81 271 THR A CA 1
ATOM 1903 C C . THR A 1 271 ? 12.466 -11.580 -16.206 1.00 96.81 271 THR A C 1
ATOM 1905 O O . THR A 1 271 ? 12.823 -12.401 -17.054 1.00 96.81 271 THR A O 1
ATOM 1908 N N . SER A 1 272 ? 11.704 -10.523 -16.516 1.00 97.06 272 SER A N 1
ATOM 1909 C CA . SER A 1 272 ? 11.147 -10.297 -17.844 1.00 97.06 272 SER A CA 1
ATOM 1910 C C . SER A 1 272 ? 10.996 -8.813 -18.178 1.00 97.06 272 SER A C 1
ATOM 1912 O O . SER A 1 272 ? 10.429 -8.043 -17.406 1.00 97.06 272 SER A O 1
ATOM 1914 N N . ALA A 1 273 ? 11.455 -8.414 -19.362 1.00 98.25 273 ALA A N 1
ATOM 1915 C CA . ALA A 1 273 ? 11.232 -7.076 -19.900 1.00 98.25 273 ALA A CA 1
ATOM 1916 C C . ALA A 1 273 ? 10.846 -7.157 -21.380 1.00 98.25 273 ALA A C 1
ATOM 1918 O O . ALA A 1 273 ? 11.548 -7.779 -22.176 1.00 98.25 273 ALA A O 1
ATOM 1919 N N . SER A 1 274 ? 9.745 -6.517 -21.764 1.00 98.31 274 SER A N 1
ATOM 1920 C CA . SER A 1 274 ? 9.414 -6.278 -23.168 1.00 98.31 274 SER A CA 1
ATOM 1921 C C . SER A 1 274 ? 10.128 -5.018 -23.631 1.00 98.31 274 SER A C 1
ATOM 1923 O O . SER A 1 274 ? 10.033 -3.990 -22.966 1.00 98.31 274 SER A O 1
ATOM 1925 N N . VAL A 1 275 ? 10.850 -5.079 -24.746 1.00 98.31 275 VAL A N 1
ATOM 1926 C CA . VAL A 1 275 ? 11.605 -3.939 -25.278 1.00 98.31 275 VAL A CA 1
ATOM 1927 C C . VAL A 1 275 ? 11.257 -3.745 -26.743 1.00 98.31 275 VAL A C 1
ATOM 1929 O O . VAL A 1 275 ? 11.219 -4.712 -27.506 1.00 98.31 275 VAL A O 1
ATOM 1932 N N . THR A 1 276 ? 11.014 -2.496 -27.129 1.00 96.88 276 THR A N 1
ATOM 1933 C CA . THR A 1 276 ? 10.742 -2.099 -28.511 1.00 96.88 276 THR A CA 1
ATOM 1934 C C . THR A 1 276 ? 11.947 -1.381 -29.093 1.00 96.88 276 THR A C 1
ATOM 1936 O O . THR A 1 276 ? 12.407 -0.371 -28.554 1.00 96.88 276 THR A O 1
ATOM 1939 N N . LEU A 1 277 ? 12.443 -1.924 -30.199 1.00 95.75 277 LEU A N 1
ATOM 1940 C CA . LEU A 1 277 ? 13.510 -1.375 -31.019 1.00 95.75 277 LEU A CA 1
ATOM 1941 C C . LEU A 1 277 ? 12.905 -0.771 -32.284 1.00 95.75 277 LEU A C 1
ATOM 1943 O O . LEU A 1 277 ? 11.934 -1.304 -32.820 1.00 95.75 277 LEU A O 1
ATOM 1947 N N . THR A 1 278 ? 13.509 0.302 -32.767 1.00 93.81 278 THR A N 1
ATOM 1948 C CA . THR A 1 278 ? 13.192 0.963 -34.041 1.00 93.81 278 THR A CA 1
ATOM 1949 C C . THR A 1 278 ? 14.419 0.929 -34.944 1.00 93.81 278 THR A C 1
ATOM 1951 O O . THR A 1 278 ? 15.542 0.756 -34.452 1.00 93.81 278 THR A O 1
ATOM 1954 N N . ASP A 1 279 ? 14.216 1.079 -36.256 1.00 91.00 279 ASP A N 1
ATOM 1955 C CA . ASP A 1 279 ? 15.280 1.003 -37.267 1.00 91.00 279 ASP A CA 1
ATOM 1956 C C . ASP A 1 279 ? 16.058 -0.340 -37.216 1.00 91.00 279 ASP A C 1
ATOM 1958 O O . ASP A 1 279 ? 17.244 -0.389 -37.511 1.00 91.00 279 ASP A O 1
ATOM 1962 N N . LEU A 1 280 ? 15.412 -1.446 -36.795 1.00 91.62 280 LEU A N 1
ATOM 1963 C CA . LEU A 1 280 ? 16.005 -2.795 -36.823 1.00 91.62 280 LEU A CA 1
ATOM 1964 C C . LEU A 1 280 ? 15.443 -3.598 -38.006 1.00 91.62 280 LEU A C 1
ATOM 1966 O O . LEU A 1 280 ? 14.382 -4.229 -37.921 1.00 91.62 280 LEU A O 1
ATOM 1970 N N . GLY A 1 281 ? 16.162 -3.563 -39.125 1.00 87.94 281 GLY A N 1
ATOM 1971 C CA . GLY A 1 281 ? 15.747 -4.125 -40.406 1.00 87.94 281 GLY A CA 1
ATOM 1972 C C . GLY A 1 281 ? 15.858 -5.650 -40.517 1.00 87.94 281 GLY A C 1
ATOM 1973 O O . GLY A 1 281 ? 16.403 -6.353 -39.664 1.00 87.94 281 GLY A O 1
ATOM 1974 N N . THR A 1 282 ? 15.341 -6.199 -41.619 1.00 88.56 282 THR A N 1
ATOM 1975 C CA . THR A 1 282 ? 15.401 -7.643 -41.903 1.00 88.56 282 THR A CA 1
ATOM 1976 C C . THR A 1 282 ? 16.844 -8.144 -41.956 1.00 88.56 282 THR A C 1
ATOM 1978 O O . THR A 1 282 ? 17.645 -7.670 -42.759 1.00 88.56 282 THR A O 1
ATOM 1981 N N . GLY A 1 283 ? 17.155 -9.167 -41.157 1.00 86.69 283 GLY A N 1
ATOM 1982 C CA . GLY A 1 283 ? 18.494 -9.767 -41.096 1.00 86.69 283 GLY A CA 1
ATOM 1983 C C . GLY A 1 283 ? 19.476 -9.023 -40.189 1.00 86.69 283 GLY A C 1
ATOM 1984 O O . GLY A 1 283 ? 20.586 -9.510 -39.978 1.00 86.69 283 GLY A O 1
ATOM 1985 N N . GLU A 1 284 ? 19.069 -7.890 -39.616 1.00 92.88 284 GLU A N 1
ATOM 1986 C CA . GLU A 1 284 ? 19.818 -7.200 -38.575 1.00 92.88 284 GLU A CA 1
ATOM 1987 C C . GLU A 1 284 ? 19.532 -7.800 -37.198 1.00 92.88 284 GLU A C 1
ATOM 1989 O O . GLU A 1 284 ? 18.444 -8.318 -36.925 1.00 92.88 284 GLU A O 1
ATOM 1994 N N . VAL A 1 285 ? 20.534 -7.739 -36.319 1.00 93.62 285 VAL A N 1
ATOM 1995 C CA . VAL A 1 285 ? 20.476 -8.345 -34.989 1.00 93.62 285 VAL A CA 1
ATOM 1996 C C . VAL A 1 285 ? 20.994 -7.372 -33.938 1.00 93.62 285 VAL A C 1
ATOM 1998 O O . VAL A 1 285 ? 22.144 -6.933 -33.986 1.00 93.62 285 VAL A O 1
ATOM 2001 N N . ALA A 1 286 ? 20.160 -7.102 -32.940 1.00 96.75 286 ALA A N 1
ATOM 2002 C CA . ALA A 1 286 ? 20.561 -6.470 -31.694 1.00 96.75 286 ALA A CA 1
ATOM 2003 C C . ALA A 1 286 ? 20.976 -7.545 -30.682 1.00 96.75 286 ALA A C 1
ATOM 2005 O O . ALA A 1 286 ? 20.303 -8.566 -30.539 1.00 96.75 286 ALA A O 1
ATOM 2006 N N . THR A 1 287 ? 22.072 -7.323 -29.958 1.00 97.56 287 THR A N 1
ATOM 2007 C CA . THR A 1 287 ? 22.506 -8.218 -28.874 1.00 97.56 287 THR A CA 1
ATOM 2008 C C . THR A 1 287 ? 22.251 -7.554 -27.535 1.00 97.56 287 THR A C 1
ATOM 2010 O O . THR A 1 287 ? 22.680 -6.418 -27.323 1.00 97.56 287 THR A O 1
ATOM 2013 N N . TRP A 1 288 ? 21.618 -8.280 -26.616 1.00 98.50 288 TRP A N 1
ATOM 2014 C CA . TRP A 1 288 ? 21.390 -7.824 -25.251 1.00 98.50 288 TRP A CA 1
ATOM 2015 C C . TRP A 1 288 ? 22.163 -8.665 -24.231 1.00 98.50 288 TRP A C 1
ATOM 2017 O O . TRP A 1 288 ? 22.444 -9.851 -24.435 1.00 98.50 288 TRP A O 1
ATOM 2027 N N . ARG A 1 289 ? 22.504 -8.040 -23.105 1.00 98.56 289 ARG A N 1
ATOM 2028 C CA . ARG A 1 289 ? 23.001 -8.676 -21.881 1.00 98.56 289 ARG A CA 1
ATOM 2029 C C . ARG A 1 289 ? 22.236 -8.134 -20.688 1.00 98.56 289 ARG A C 1
ATOM 2031 O O . ARG A 1 289 ? 21.917 -6.951 -20.667 1.00 98.56 289 ARG A O 1
ATOM 2038 N N . THR A 1 290 ? 21.982 -8.972 -19.698 1.00 98.81 290 THR A N 1
ATOM 2039 C CA . THR A 1 290 ? 21.355 -8.563 -18.442 1.00 98.81 290 THR A CA 1
ATOM 2040 C C . THR A 1 290 ? 22.283 -8.796 -17.262 1.00 98.81 290 THR A C 1
ATOM 2042 O O . THR A 1 290 ? 23.122 -9.703 -17.283 1.00 98.81 290 THR A O 1
ATOM 2045 N N . TYR A 1 291 ? 22.128 -7.963 -16.235 1.00 98.75 291 TYR A N 1
ATOM 2046 C CA . TYR A 1 291 ? 22.940 -8.009 -15.025 1.00 98.75 291 TYR A CA 1
ATOM 2047 C C . TYR A 1 291 ? 22.090 -7.832 -13.771 1.00 98.75 291 TYR A C 1
ATOM 2049 O O . TYR A 1 291 ? 21.113 -7.077 -13.786 1.00 98.75 291 TYR A O 1
ATOM 2057 N N . ASP A 1 292 ? 22.479 -8.494 -12.685 1.00 97.81 292 ASP A N 1
ATOM 2058 C CA . ASP A 1 292 ? 21.846 -8.338 -11.374 1.00 97.81 292 ASP A CA 1
ATOM 2059 C C . ASP A 1 292 ? 22.113 -6.946 -10.771 1.00 97.81 292 ASP A C 1
ATOM 2061 O O . ASP A 1 292 ? 22.824 -6.119 -11.347 1.00 97.81 292 ASP A O 1
ATOM 2065 N N . ALA A 1 293 ? 21.562 -6.667 -9.587 1.00 95.94 293 ALA A N 1
ATOM 2066 C CA . ALA A 1 293 ? 21.714 -5.365 -8.936 1.00 95.94 293 ALA A CA 1
ATOM 2067 C C . ALA A 1 293 ? 23.173 -4.978 -8.611 1.00 95.94 293 ALA A C 1
ATOM 2069 O O . ALA A 1 293 ? 23.469 -3.786 -8.488 1.00 95.94 293 ALA A O 1
ATOM 2070 N N . SER A 1 294 ? 24.081 -5.954 -8.502 1.00 97.38 294 SER A N 1
ATOM 2071 C CA . SER A 1 294 ? 25.517 -5.758 -8.267 1.00 97.38 294 SER A CA 1
ATOM 2072 C C . SER A 1 294 ? 26.342 -5.678 -9.559 1.00 97.38 294 SER A C 1
ATOM 2074 O O . SER A 1 294 ? 27.547 -5.444 -9.491 1.00 97.38 294 SER A O 1
ATOM 2076 N N . GLY A 1 295 ? 25.715 -5.829 -10.729 1.00 98.25 295 GLY A N 1
ATOM 2077 C CA . GLY A 1 295 ? 26.386 -5.821 -12.028 1.00 98.25 295 GLY A CA 1
ATOM 2078 C C . GLY A 1 295 ? 26.931 -7.187 -12.454 1.00 98.25 295 GLY A C 1
ATOM 2079 O O . GLY A 1 295 ? 27.659 -7.265 -13.446 1.00 98.25 295 GLY A O 1
ATOM 2080 N N . ASN A 1 296 ? 26.595 -8.275 -11.756 1.00 98.50 296 ASN A N 1
ATOM 2081 C CA . ASN A 1 296 ? 27.006 -9.610 -12.180 1.00 98.50 296 ASN A CA 1
ATOM 2082 C C . ASN A 1 296 ? 26.190 -10.057 -13.390 1.00 98.50 296 ASN A C 1
ATOM 2084 O O . ASN A 1 296 ? 24.992 -9.795 -13.479 1.00 98.50 296 ASN A O 1
ATOM 2088 N N . PHE A 1 297 ? 26.844 -10.737 -14.327 1.00 98.62 297 PHE A N 1
ATOM 2089 C CA . PHE A 1 297 ? 26.200 -11.263 -15.526 1.00 98.62 297 PHE A CA 1
ATOM 2090 C C . PHE A 1 297 ? 25.082 -12.259 -15.187 1.00 98.62 297 PHE A C 1
ATOM 2092 O O . PHE A 1 297 ? 25.308 -13.213 -14.445 1.00 98.62 297 PHE A O 1
ATOM 2099 N N . VAL A 1 298 ? 23.905 -12.066 -15.790 1.00 98.50 298 VAL A N 1
ATOM 2100 C CA . VAL A 1 298 ? 22.745 -12.962 -15.650 1.00 98.50 298 VAL A CA 1
ATOM 2101 C C . VAL A 1 298 ? 22.522 -13.759 -16.932 1.00 98.50 298 VAL A C 1
ATOM 2103 O O . VAL A 1 298 ? 22.550 -14.988 -16.912 1.00 98.50 298 VAL A O 1
ATOM 2106 N N . ALA A 1 299 ? 22.301 -13.078 -18.060 1.00 98.56 299 ALA A N 1
ATOM 2107 C CA . ALA A 1 299 ? 22.015 -13.729 -19.336 1.00 98.56 299 ALA A CA 1
ATOM 2108 C C . ALA A 1 299 ? 22.392 -12.855 -20.541 1.00 98.56 299 ALA A C 1
ATOM 2110 O O . ALA A 1 299 ? 22.661 -11.659 -20.427 1.00 98.56 299 ALA A O 1
ATOM 2111 N N . THR A 1 300 ? 22.398 -13.463 -21.728 1.00 98.19 300 THR A N 1
ATOM 2112 C CA . THR A 1 300 ? 22.564 -12.770 -23.010 1.00 98.19 300 THR A CA 1
ATOM 2113 C C . THR A 1 300 ? 21.699 -13.422 -24.076 1.00 98.19 300 THR A C 1
ATOM 2115 O O . THR A 1 300 ? 21.410 -14.616 -24.003 1.00 98.19 300 THR A O 1
ATOM 2118 N N . GLY A 1 301 ? 21.325 -12.649 -25.085 1.00 97.75 301 GLY A N 1
ATOM 2119 C CA . GLY A 1 301 ? 20.588 -13.142 -26.232 1.00 97.75 301 GLY A CA 1
ATOM 2120 C C . GLY A 1 301 ? 20.540 -12.107 -27.340 1.00 97.75 301 GLY A C 1
ATOM 2121 O O . GLY A 1 301 ? 21.276 -11.118 -27.333 1.00 97.75 301 GLY A O 1
ATOM 2122 N N . THR A 1 302 ? 19.678 -12.363 -28.316 1.00 97.12 302 THR A N 1
ATOM 2123 C CA . THR A 1 302 ? 19.544 -11.520 -29.502 1.00 97.12 302 THR A CA 1
ATOM 2124 C C . THR A 1 302 ? 18.088 -11.174 -29.776 1.00 97.12 302 THR A C 1
ATOM 2126 O O . THR A 1 302 ? 17.183 -11.904 -29.375 1.00 97.12 302 THR A O 1
ATOM 2129 N N . ILE A 1 303 ? 17.876 -10.048 -30.451 1.00 96.56 303 ILE A N 1
ATOM 2130 C CA . ILE A 1 303 ? 16.605 -9.638 -31.044 1.00 96.56 303 ILE A CA 1
ATOM 2131 C C . ILE A 1 303 ? 16.881 -9.475 -32.537 1.00 96.56 303 ILE A C 1
ATOM 2133 O O . ILE A 1 303 ? 17.767 -8.713 -32.918 1.00 96.56 303 ILE A O 1
ATOM 2137 N N . SER A 1 304 ? 16.169 -10.232 -33.368 1.00 94.56 304 SER A N 1
ATOM 2138 C CA . SER A 1 304 ? 16.287 -10.149 -34.829 1.00 94.56 304 SER A CA 1
ATOM 2139 C C . SER A 1 304 ? 15.215 -9.217 -35.381 1.00 94.56 304 SER A C 1
ATOM 2141 O O . SER A 1 304 ? 14.078 -9.271 -34.915 1.00 94.56 304 SER A O 1
ATOM 2143 N N . GLY A 1 305 ? 15.557 -8.397 -36.373 1.00 92.25 305 GLY A N 1
ATOM 2144 C CA . GLY A 1 305 ? 14.577 -7.552 -37.052 1.00 92.25 305 GLY A CA 1
ATOM 2145 C C . GLY A 1 305 ? 13.562 -8.372 -37.854 1.00 92.25 305 GLY A C 1
ATOM 2146 O O . GLY A 1 305 ? 13.909 -9.351 -38.521 1.00 92.25 305 GLY A O 1
ATOM 2147 N N . ASN A 1 306 ? 12.296 -7.961 -37.794 1.00 83.81 306 ASN A N 1
ATOM 2148 C CA . ASN A 1 306 ? 11.152 -8.589 -38.475 1.00 83.81 306 ASN A CA 1
ATOM 2149 C C . ASN A 1 306 ? 10.814 -7.963 -39.841 1.00 83.81 306 ASN A C 1
ATOM 2151 O O . ASN A 1 306 ? 9.861 -8.395 -40.488 1.00 83.81 306 ASN A O 1
ATOM 2155 N N . GLY A 1 307 ? 11.557 -6.940 -40.273 1.00 79.25 307 GLY A N 1
ATOM 2156 C CA . GLY A 1 307 ? 11.306 -6.231 -41.529 1.00 79.25 307 GLY A CA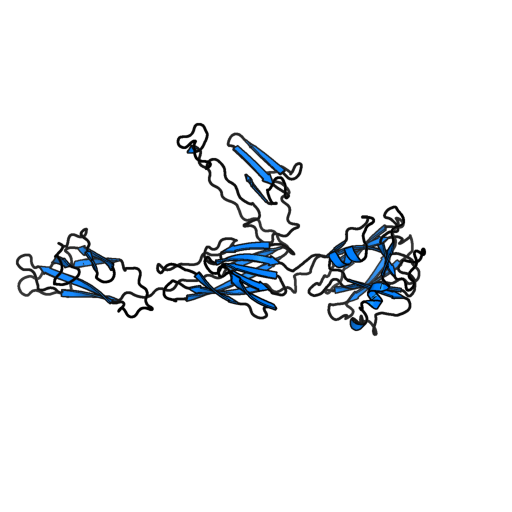 1
ATOM 2157 C C . GLY A 1 307 ? 10.204 -5.172 -41.482 1.00 79.25 307 GLY A C 1
ATOM 2158 O O . GLY A 1 307 ? 9.864 -4.632 -42.533 1.00 79.25 307 GLY A O 1
ATOM 2159 N N . THR A 1 308 ? 9.663 -4.846 -40.302 1.00 82.00 308 THR A N 1
ATOM 2160 C CA . THR A 1 308 ? 8.694 -3.750 -40.112 1.00 82.00 308 THR A CA 1
ATOM 2161 C C . THR A 1 308 ? 9.314 -2.489 -39.501 1.00 82.00 308 THR A C 1
ATOM 2163 O O . THR A 1 308 ? 8.569 -1.625 -39.050 1.00 82.00 308 THR A O 1
ATOM 2166 N N . ASN A 1 309 ? 10.651 -2.390 -39.456 1.00 84.31 309 ASN A N 1
ATOM 2167 C CA . ASN A 1 309 ? 11.473 -1.389 -38.744 1.00 84.31 309 ASN A CA 1
ATOM 2168 C C . ASN A 1 309 ? 11.282 -1.337 -37.219 1.00 84.31 309 ASN A C 1
ATOM 2170 O O . ASN A 1 309 ? 12.252 -1.133 -36.496 1.00 84.31 309 ASN A O 1
ATOM 2174 N N . ILE A 1 310 ? 10.069 -1.574 -36.724 1.00 90.38 310 ILE A N 1
ATOM 2175 C CA . ILE A 1 310 ? 9.744 -1.681 -35.305 1.00 90.38 310 ILE A CA 1
ATOM 2176 C C . ILE A 1 310 ? 9.718 -3.155 -34.901 1.00 90.38 310 ILE A C 1
ATOM 2178 O O . ILE A 1 310 ? 8.926 -3.943 -35.425 1.00 90.38 310 ILE A O 1
ATOM 2182 N N . GLN A 1 311 ? 10.554 -3.517 -33.932 1.00 93.56 311 GLN A N 1
ATOM 2183 C CA . GLN A 1 311 ? 10.638 -4.859 -33.371 1.00 93.56 311 GLN A CA 1
ATOM 2184 C C . GLN A 1 311 ? 10.445 -4.812 -31.858 1.00 93.56 311 GLN A C 1
ATOM 2186 O O . GLN A 1 311 ? 11.302 -4.320 -31.129 1.00 93.56 311 GLN A O 1
ATOM 2191 N N . THR A 1 312 ? 9.365 -5.417 -31.370 1.00 94.56 312 THR A N 1
ATOM 2192 C CA . THR A 1 312 ? 9.175 -5.671 -29.938 1.00 94.56 312 THR A CA 1
ATOM 2193 C C . THR A 1 312 ? 9.564 -7.103 -29.612 1.00 94.56 312 THR A C 1
ATOM 2195 O O . THR A 1 312 ? 9.146 -8.038 -30.293 1.00 94.56 312 THR A O 1
ATOM 2198 N N . SER A 1 313 ? 10.376 -7.297 -28.580 1.00 96.12 313 SER A N 1
ATOM 2199 C CA . SER A 1 313 ? 10.750 -8.627 -28.103 1.00 96.12 313 SER A CA 1
ATOM 2200 C C . SER A 1 313 ? 10.781 -8.665 -26.587 1.00 96.12 313 SER A C 1
ATOM 2202 O O . SER A 1 313 ? 11.168 -7.698 -25.935 1.00 96.12 313 SER A O 1
ATOM 2204 N N . THR A 1 314 ? 10.430 -9.817 -26.030 1.00 98.06 314 THR A N 1
ATOM 2205 C CA . THR A 1 314 ? 10.557 -10.077 -24.599 1.00 98.06 314 THR A CA 1
ATOM 2206 C C . THR A 1 314 ? 11.929 -10.668 -24.302 1.00 98.06 314 THR A C 1
ATOM 2208 O O . THR A 1 314 ? 12.340 -11.660 -24.903 1.00 98.06 314 THR A O 1
ATOM 2211 N N . ILE A 1 315 ? 12.643 -10.042 -23.376 1.00 98.44 315 ILE A N 1
ATOM 2212 C CA . ILE A 1 315 ? 13.835 -10.578 -22.728 1.00 98.44 315 ILE A CA 1
ATOM 2213 C C . ILE A 1 315 ? 13.356 -11.342 -21.500 1.00 98.44 315 ILE A C 1
ATOM 2215 O O . ILE A 1 315 ? 12.679 -10.760 -20.660 1.00 98.44 315 ILE A O 1
ATOM 2219 N N . THR A 1 316 ? 13.719 -12.618 -21.382 1.00 97.62 316 THR A N 1
ATOM 2220 C CA . THR A 1 316 ? 13.380 -13.458 -20.225 1.00 97.62 316 THR A CA 1
ATOM 2221 C C . THR A 1 316 ? 14.624 -14.161 -19.708 1.00 97.62 316 THR A C 1
ATOM 2223 O O . THR A 1 316 ? 15.449 -14.644 -20.489 1.00 97.62 316 THR A O 1
ATOM 2226 N N . THR A 1 317 ? 14.763 -14.230 -18.388 1.00 97.12 317 THR A N 1
ATOM 2227 C CA . THR A 1 317 ? 15.925 -14.805 -17.706 1.00 97.12 317 THR A CA 1
ATOM 2228 C C . THR A 1 317 ? 15.502 -15.774 -16.605 1.00 97.12 317 THR A C 1
ATOM 2230 O O . THR A 1 317 ? 14.383 -15.725 -16.105 1.00 97.12 317 THR A O 1
ATOM 2233 N N . GLY A 1 318 ? 16.413 -16.668 -16.206 1.00 93.81 318 GLY A N 1
ATOM 2234 C CA . GLY A 1 318 ? 16.181 -17.596 -15.088 1.00 93.81 318 GLY A CA 1
ATOM 2235 C C . GLY A 1 318 ? 16.430 -16.996 -13.698 1.00 93.81 318 GLY A C 1
ATOM 2236 O O . GLY A 1 318 ? 16.163 -17.656 -12.701 1.00 93.81 318 GLY A O 1
ATOM 2237 N N . ALA A 1 319 ? 16.966 -15.777 -13.629 1.00 95.81 319 ALA A N 1
ATOM 2238 C CA . ALA A 1 319 ? 17.241 -15.044 -12.396 1.00 95.81 319 ALA A CA 1
ATOM 2239 C C . ALA A 1 319 ? 16.929 -13.557 -12.594 1.00 95.81 319 ALA A C 1
ATOM 2241 O O . ALA A 1 319 ? 16.914 -13.076 -13.733 1.00 95.81 319 ALA A O 1
ATOM 2242 N N . THR A 1 320 ? 16.688 -12.840 -11.499 1.00 96.31 320 THR A N 1
ATOM 2243 C CA . THR A 1 320 ? 16.373 -11.412 -11.533 1.00 96.31 320 THR A CA 1
ATOM 2244 C C . THR A 1 320 ? 17.531 -10.588 -12.089 1.00 96.31 320 THR A C 1
ATOM 2246 O O . THR A 1 320 ? 18.701 -10.816 -11.779 1.00 96.31 320 THR A O 1
ATOM 2249 N N . PHE A 1 321 ? 17.204 -9.600 -12.914 1.00 97.75 321 PHE A N 1
ATOM 2250 C CA . PHE A 1 321 ? 18.133 -8.589 -13.399 1.00 97.75 321 PHE A CA 1
ATOM 2251 C C . PHE A 1 321 ? 17.595 -7.182 -13.134 1.00 97.75 321 PHE A C 1
ATOM 2253 O O . PHE A 1 321 ? 16.389 -6.959 -13.020 1.00 97.75 321 PHE A O 1
ATOM 2260 N N . ARG A 1 322 ? 18.525 -6.230 -13.055 1.00 97.44 322 ARG A N 1
ATOM 2261 C CA . ARG A 1 322 ? 18.269 -4.791 -12.928 1.00 97.44 322 ARG A CA 1
ATOM 2262 C C . ARG A 1 322 ? 18.812 -4.012 -14.119 1.00 97.44 322 ARG A C 1
ATOM 2264 O O . ARG A 1 322 ? 18.214 -3.017 -14.503 1.00 97.44 322 ARG A O 1
ATOM 2271 N N . TYR A 1 323 ? 19.929 -4.438 -14.706 1.00 98.75 323 TYR A N 1
ATOM 2272 C CA . TYR A 1 323 ? 20.516 -3.735 -15.846 1.00 98.75 323 TYR A CA 1
ATOM 2273 C C . TYR A 1 323 ? 20.296 -4.510 -17.138 1.00 98.75 323 TYR A C 1
ATOM 2275 O O . TYR A 1 323 ? 20.416 -5.737 -17.154 1.00 98.75 323 TYR A O 1
ATOM 2283 N N . ILE A 1 324 ? 20.051 -3.781 -18.225 1.00 98.81 324 ILE A N 1
ATOM 2284 C CA . ILE A 1 324 ? 20.022 -4.313 -19.590 1.00 98.81 324 ILE A CA 1
ATOM 2285 C C . ILE A 1 324 ? 21.028 -3.525 -20.424 1.00 98.81 324 ILE A C 1
ATOM 2287 O O . ILE A 1 324 ? 20.954 -2.305 -20.504 1.00 98.81 324 ILE A O 1
ATOM 2291 N N . GLN A 1 325 ? 21.966 -4.210 -21.061 1.00 98.62 325 GLN A N 1
ATOM 2292 C CA . GLN A 1 325 ? 22.903 -3.632 -22.014 1.00 98.62 325 GLN A CA 1
ATOM 2293 C C . GLN A 1 325 ? 22.524 -4.070 -23.425 1.00 98.62 325 GLN A C 1
ATOM 2295 O O . GLN A 1 325 ? 22.484 -5.267 -23.695 1.00 98.62 325 GLN A O 1
ATOM 2300 N N . PHE A 1 326 ? 22.361 -3.116 -24.332 1.00 98.44 326 PHE A N 1
ATOM 2301 C CA . PHE A 1 326 ? 22.213 -3.332 -25.767 1.00 98.44 326 PHE A CA 1
ATOM 2302 C C . PHE A 1 326 ? 23.505 -2.995 -26.500 1.00 98.44 326 PHE A C 1
ATOM 2304 O O . PHE A 1 326 ? 24.204 -2.045 -26.150 1.00 98.44 326 PHE A O 1
ATOM 2311 N N . THR A 1 327 ? 23.830 -3.803 -27.504 1.00 96.06 327 THR A N 1
ATOM 2312 C CA . THR A 1 327 ? 25.015 -3.654 -28.357 1.00 96.06 327 THR A CA 1
ATOM 2313 C C . THR A 1 327 ? 24.707 -4.074 -29.782 1.00 96.06 327 THR A C 1
ATOM 2315 O O . THR A 1 327 ? 23.754 -4.823 -30.032 1.00 96.06 327 THR A O 1
ATOM 2318 N N . SER A 1 328 ? 25.540 -3.628 -30.714 1.00 90.75 328 SER A N 1
ATOM 2319 C CA . SER A 1 328 ? 25.484 -4.058 -32.104 1.00 90.75 328 SER A CA 1
ATOM 2320 C C . SER A 1 328 ? 26.818 -4.643 -32.568 1.00 90.75 328 SER A C 1
ATOM 2322 O O . SER A 1 328 ? 27.888 -4.200 -32.152 1.00 90.75 328 SER A O 1
ATOM 2324 N N . SER A 1 329 ? 26.743 -5.636 -33.454 1.00 82.50 329 SER A N 1
ATOM 2325 C CA . SER A 1 329 ? 27.873 -6.179 -34.219 1.00 82.50 329 SER A CA 1
ATOM 2326 C C . SER A 1 329 ? 27.772 -5.873 -35.721 1.00 82.50 329 SER A C 1
ATOM 2328 O O . SER A 1 329 ? 28.519 -6.448 -36.512 1.00 82.50 329 SER A O 1
ATOM 2330 N N . GLY A 1 330 ? 26.853 -4.986 -36.123 1.00 84.50 330 GLY A N 1
ATOM 2331 C CA . GLY A 1 330 ? 26.670 -4.589 -37.525 1.00 84.50 330 GLY A CA 1
ATOM 2332 C C . GLY A 1 330 ? 25.336 -3.911 -37.856 1.00 84.50 330 GLY A C 1
ATOM 2333 O O . GLY A 1 330 ? 25.265 -3.220 -38.863 1.00 84.50 330 GLY A O 1
ATOM 2334 N N . ALA A 1 331 ? 24.311 -4.072 -37.014 1.00 91.00 331 ALA A N 1
ATOM 2335 C CA . ALA A 1 331 ? 23.026 -3.376 -37.121 1.00 91.00 331 ALA A CA 1
ATOM 2336 C C . ALA A 1 331 ? 23.113 -1.913 -36.652 1.00 91.00 331 ALA A C 1
ATOM 2338 O O . ALA A 1 331 ? 24.002 -1.562 -35.866 1.00 91.00 331 ALA A O 1
ATOM 2339 N N . THR A 1 332 ? 22.151 -1.084 -37.046 1.00 91.56 332 THR A N 1
ATOM 2340 C CA . THR A 1 332 ? 22.025 0.286 -36.531 1.00 91.56 332 THR A CA 1
ATOM 2341 C C . THR A 1 332 ? 20.593 0.576 -36.108 1.00 91.56 332 THR A C 1
ATOM 2343 O O . THR A 1 332 ? 19.771 0.871 -36.956 1.00 91.56 332 THR A O 1
ATOM 2346 N N . TYR A 1 333 ? 20.307 0.538 -34.809 1.00 94.12 333 TYR A N 1
ATOM 2347 C CA . TYR A 1 333 ? 18.935 0.614 -34.284 1.00 94.12 333 TYR A CA 1
ATOM 2348 C C . TYR A 1 333 ? 18.825 1.591 -33.111 1.00 94.12 333 TYR A C 1
ATOM 2350 O O . TYR A 1 333 ? 19.829 2.133 -32.646 1.00 94.12 333 TYR A O 1
ATOM 2358 N N . ARG A 1 334 ? 17.618 1.819 -32.597 1.00 94.69 334 ARG A N 1
ATOM 2359 C CA . ARG A 1 334 ? 17.378 2.578 -31.356 1.00 94.69 334 ARG A CA 1
ATOM 2360 C C . ARG A 1 334 ? 16.503 1.789 -30.397 1.00 94.69 334 ARG A C 1
ATOM 2362 O O . ARG A 1 334 ? 15.928 0.767 -30.763 1.00 94.69 334 ARG A O 1
ATOM 2369 N N . ILE A 1 335 ? 16.407 2.280 -29.166 1.00 97.00 335 ILE A N 1
ATOM 2370 C CA . ILE A 1 335 ? 15.443 1.789 -28.182 1.00 97.00 335 ILE A CA 1
ATOM 2371 C C . ILE A 1 335 ? 14.343 2.826 -28.011 1.00 97.00 335 ILE A C 1
ATOM 2373 O O . ILE A 1 335 ? 14.618 3.956 -27.611 1.00 97.00 335 ILE A O 1
ATOM 2377 N N . ASP A 1 336 ? 13.106 2.423 -28.264 1.00 95.69 336 ASP A N 1
ATOM 2378 C CA . ASP A 1 336 ? 11.956 3.320 -28.204 1.00 95.69 336 ASP A CA 1
ATOM 2379 C C . ASP A 1 336 ? 11.032 3.031 -27.017 1.00 95.69 336 ASP A C 1
ATOM 2381 O O . ASP A 1 336 ? 10.488 3.955 -26.428 1.00 95.69 336 ASP A O 1
ATOM 2385 N N . GLY A 1 337 ? 10.907 1.777 -26.579 1.00 96.88 337 GLY A N 1
ATOM 2386 C CA . GLY A 1 337 ? 10.036 1.448 -25.450 1.00 96.88 337 GLY A CA 1
ATOM 2387 C C . GLY A 1 337 ? 10.549 0.307 -24.593 1.00 96.88 337 GLY A C 1
ATOM 2388 O O . GLY A 1 337 ? 11.331 -0.531 -25.045 1.00 96.88 337 GLY A O 1
ATOM 2389 N N . LEU A 1 338 ? 10.079 0.276 -23.350 1.00 98.25 338 LEU A N 1
ATOM 2390 C CA . LEU A 1 338 ? 10.338 -0.801 -22.404 1.00 98.25 338 LEU A CA 1
ATOM 2391 C C . LEU A 1 338 ? 9.149 -0.959 -21.461 1.00 98.25 338 LEU A C 1
ATOM 2393 O O . LEU A 1 338 ? 8.663 0.029 -20.917 1.00 98.25 338 LEU A O 1
ATOM 2397 N N . SER A 1 339 ? 8.722 -2.193 -21.211 1.00 97.31 339 SER A N 1
ATOM 2398 C CA . SER A 1 339 ? 7.859 -2.525 -20.081 1.00 97.31 339 SER A CA 1
ATOM 2399 C C . SER A 1 339 ? 8.446 -3.673 -19.266 1.00 97.31 339 SER A C 1
ATOM 2401 O O . SER A 1 339 ? 8.879 -4.685 -19.815 1.00 97.31 339 SER A O 1
ATOM 2403 N N . ALA A 1 340 ? 8.479 -3.516 -17.946 1.00 96.25 340 ALA A N 1
ATOM 2404 C CA . ALA A 1 340 ? 8.945 -4.540 -17.021 1.00 96.25 340 ALA A CA 1
ATOM 2405 C C . ALA A 1 340 ? 8.134 -4.489 -15.726 1.00 96.25 340 ALA A C 1
ATOM 2407 O O . ALA A 1 340 ? 8.003 -3.431 -15.105 1.00 96.25 340 ALA A O 1
ATOM 2408 N N . ALA A 1 341 ? 7.618 -5.645 -15.317 1.00 92.31 341 ALA A N 1
ATOM 2409 C CA . ALA A 1 341 ? 6.973 -5.800 -14.022 1.00 92.31 341 ALA A CA 1
ATOM 2410 C C . ALA A 1 341 ? 8.032 -6.032 -12.941 1.00 92.31 341 ALA A C 1
ATOM 2412 O O . ALA A 1 341 ? 9.015 -6.742 -13.185 1.00 92.31 341 ALA A O 1
ATOM 2413 N N . GLN A 1 342 ? 7.835 -5.439 -11.766 1.00 91.81 342 GLN A N 1
ATOM 2414 C CA . GLN A 1 342 ? 8.698 -5.716 -10.625 1.00 91.81 342 GLN A CA 1
ATOM 2415 C C . GLN A 1 342 ? 8.489 -7.155 -10.152 1.00 91.81 342 GLN A C 1
ATOM 2417 O O . GLN A 1 342 ? 7.359 -7.601 -9.958 1.00 91.81 342 GLN A O 1
ATOM 2422 N N . ASP A 1 343 ? 9.585 -7.880 -9.963 1.00 90.81 343 ASP A N 1
ATOM 2423 C CA . ASP A 1 343 ? 9.557 -9.178 -9.307 1.00 90.81 343 ASP A CA 1
ATOM 2424 C C . ASP A 1 343 ? 9.398 -8.981 -7.796 1.00 90.81 343 ASP A C 1
ATOM 2426 O O . ASP A 1 343 ? 10.237 -8.358 -7.142 1.00 90.81 343 ASP A O 1
ATOM 2430 N N . LEU A 1 344 ? 8.305 -9.515 -7.256 1.00 89.56 344 LEU A N 1
ATOM 2431 C CA . LEU A 1 344 ? 7.979 -9.449 -5.834 1.00 89.56 344 LEU A CA 1
ATOM 2432 C C . LEU A 1 344 ? 8.491 -10.666 -5.050 1.00 89.56 344 LEU A C 1
ATOM 2434 O O . LEU A 1 344 ? 8.399 -10.679 -3.828 1.00 89.56 344 LEU A O 1
ATOM 2438 N N . SER A 1 345 ? 9.064 -11.681 -5.706 1.00 85.88 345 SER A N 1
ATOM 2439 C CA . SER A 1 345 ? 9.485 -12.929 -5.046 1.00 85.88 345 SER A CA 1
ATOM 2440 C C . SER A 1 345 ? 10.568 -12.740 -3.977 1.00 85.88 345 SER A C 1
ATOM 2442 O O . SER A 1 345 ? 10.676 -13.549 -3.057 1.00 85.88 345 SER A O 1
ATOM 2444 N N . SER A 1 346 ? 11.354 -11.665 -4.075 1.00 79.25 346 SER A N 1
ATOM 2445 C CA . SER A 1 346 ? 12.364 -11.279 -3.083 1.00 79.25 346 SER A CA 1
ATOM 2446 C C . SER A 1 346 ? 11.925 -10.136 -2.164 1.00 79.25 346 SER A C 1
ATOM 2448 O O . SER A 1 346 ? 12.733 -9.664 -1.364 1.00 79.25 346 SER A O 1
ATOM 2450 N N . VAL A 1 347 ? 10.691 -9.648 -2.299 1.00 87.56 347 VAL A N 1
ATOM 2451 C CA . VAL A 1 347 ? 10.150 -8.562 -1.477 1.00 87.56 347 VAL A CA 1
ATOM 2452 C C . VAL A 1 347 ? 9.507 -9.174 -0.237 1.00 87.56 347 VAL A C 1
ATOM 2454 O O . VAL A 1 347 ? 8.501 -9.874 -0.324 1.00 87.56 347 VAL A O 1
ATOM 2457 N N . SER A 1 348 ? 10.091 -8.926 0.935 1.00 91.00 348 SER A N 1
ATOM 2458 C CA . SER A 1 348 ? 9.460 -9.277 2.210 1.00 91.00 348 SER A CA 1
ATOM 2459 C C . SER A 1 348 ? 8.379 -8.254 2.571 1.00 91.00 348 SER A C 1
ATOM 2461 O O . SER A 1 348 ? 8.617 -7.070 2.333 1.00 91.00 348 SER A O 1
ATOM 2463 N N . PRO A 1 349 ? 7.257 -8.658 3.196 1.00 93.81 349 PRO A N 1
ATOM 2464 C CA . PRO A 1 349 ? 6.273 -7.723 3.741 1.00 93.81 349 PRO A CA 1
ATOM 2465 C C . PRO A 1 349 ? 6.881 -6.738 4.745 1.00 93.81 349 PRO A C 1
ATOM 2467 O O . PRO A 1 349 ? 7.849 -7.069 5.440 1.00 93.81 349 PRO A O 1
ATOM 2470 N N . ASP A 1 350 ? 6.274 -5.558 4.861 1.00 96.62 350 ASP A N 1
ATOM 2471 C CA . ASP A 1 350 ? 6.547 -4.661 5.982 1.00 96.62 350 ASP A CA 1
ATOM 2472 C C . ASP A 1 350 ? 5.729 -5.114 7.193 1.00 96.62 350 ASP A C 1
ATOM 2474 O O . ASP A 1 350 ? 4.522 -5.321 7.088 1.00 96.62 350 ASP A O 1
ATOM 2478 N N . VAL A 1 351 ? 6.380 -5.265 8.348 1.00 97.12 351 VAL A N 1
ATOM 2479 C CA . VAL A 1 351 ? 5.736 -5.693 9.598 1.00 97.12 351 VAL A CA 1
ATOM 2480 C C . VAL A 1 351 ? 5.949 -4.619 10.655 1.00 97.12 351 VAL A C 1
ATOM 2482 O O . VAL A 1 351 ? 7.043 -4.484 11.208 1.00 97.12 351 VAL A O 1
ATOM 2485 N N . PHE A 1 352 ? 4.906 -3.844 10.926 1.00 97.81 352 PHE A N 1
ATOM 2486 C CA . PHE A 1 352 ? 4.917 -2.777 11.920 1.00 97.81 352 PHE A CA 1
ATOM 2487 C C . PHE A 1 352 ? 4.401 -3.313 13.249 1.00 97.81 352 PHE A C 1
ATOM 2489 O O . PHE A 1 352 ? 3.319 -3.878 13.298 1.00 97.81 352 PHE A O 1
ATOM 2496 N N . THR A 1 353 ? 5.140 -3.125 14.337 1.00 97.94 353 THR A N 1
ATOM 2497 C CA . THR A 1 353 ? 4.654 -3.409 15.692 1.00 97.94 353 THR A CA 1
ATOM 2498 C C . THR A 1 353 ? 4.036 -2.148 16.270 1.00 97.94 353 THR A C 1
ATOM 2500 O O . THR A 1 353 ? 4.730 -1.129 16.360 1.00 97.94 353 THR A O 1
ATOM 2503 N N . TYR A 1 354 ? 2.771 -2.222 16.679 1.00 97.44 354 TYR A N 1
ATOM 2504 C CA . TYR A 1 354 ? 2.061 -1.137 17.349 1.00 97.44 354 TYR A CA 1
ATOM 2505 C C . TYR A 1 354 ? 1.744 -1.486 18.807 1.00 97.44 354 TYR A C 1
ATOM 2507 O O . TYR A 1 354 ? 1.719 -2.657 19.190 1.00 97.44 354 TYR A O 1
ATOM 2515 N N . THR A 1 355 ? 1.544 -0.456 19.628 1.00 97.88 355 THR A N 1
ATOM 2516 C CA . THR A 1 355 ? 1.170 -0.572 21.043 1.00 97.88 355 THR A CA 1
ATOM 2517 C C . THR A 1 355 ? -0.162 0.132 21.265 1.00 97.88 355 THR A C 1
ATOM 2519 O O . THR A 1 355 ? -0.215 1.357 21.175 1.00 97.88 355 THR A O 1
ATOM 2522 N N . LEU A 1 356 ? -1.210 -0.638 21.550 1.00 97.62 356 LEU A N 1
ATOM 2523 C CA . LEU A 1 356 ? -2.517 -0.140 21.970 1.00 97.62 356 LEU A CA 1
ATOM 2524 C C . LEU A 1 356 ? -2.489 0.073 23.480 1.00 97.62 356 LEU A C 1
ATOM 2526 O O . LEU A 1 356 ? -2.072 -0.829 24.205 1.00 97.62 356 LEU A O 1
ATOM 2530 N N . ALA A 1 357 ? -2.919 1.242 23.940 1.00 95.62 357 ALA A N 1
ATOM 2531 C CA . ALA A 1 357 ? -3.078 1.532 25.356 1.00 95.62 357 ALA A CA 1
ATOM 2532 C C . ALA A 1 357 ? -4.448 2.140 25.647 1.00 95.62 357 ALA A C 1
ATOM 2534 O O . ALA A 1 357 ? -5.057 2.770 24.776 1.00 95.62 357 ALA A O 1
ATOM 2535 N N . ASP A 1 358 ? -4.903 1.951 26.873 1.00 93.31 358 ASP A N 1
ATOM 2536 C CA . ASP A 1 358 ? -6.076 2.600 27.444 1.00 93.31 358 ASP A CA 1
ATOM 2537 C C . ASP A 1 358 ? -5.698 3.870 28.235 1.00 93.31 358 ASP A C 1
ATOM 2539 O O . ASP A 1 358 ? -4.587 4.405 28.127 1.00 93.31 358 ASP A O 1
ATOM 2543 N N . SER A 1 359 ? -6.666 4.417 28.972 1.00 87.88 359 SER A N 1
ATOM 2544 C CA . SER A 1 359 ? -6.546 5.728 29.617 1.00 87.88 359 SER A CA 1
ATOM 2545 C C . SER A 1 359 ? -5.658 5.766 30.867 1.00 87.88 359 SER A C 1
ATOM 2547 O O . SER A 1 359 ? -5.182 6.845 31.243 1.00 87.88 359 SER A O 1
ATOM 2549 N N . ASP A 1 360 ? -5.441 4.628 31.519 1.00 84.81 360 ASP A N 1
ATOM 2550 C CA . ASP A 1 360 ? -4.607 4.474 32.711 1.00 84.81 360 ASP A CA 1
ATOM 2551 C C . ASP A 1 360 ? -3.258 3.805 32.425 1.00 84.81 360 ASP A C 1
ATOM 2553 O O . ASP A 1 360 ? -2.364 3.841 33.274 1.00 84.81 360 ASP A O 1
ATOM 2557 N N . GLY A 1 361 ? -3.030 3.396 31.175 1.00 86.12 361 GLY A N 1
ATOM 2558 C CA . GLY A 1 361 ? -1.708 3.090 30.631 1.00 86.12 361 GLY A CA 1
ATOM 2559 C C . GLY A 1 361 ? -1.425 1.599 30.508 1.00 86.12 361 GLY A C 1
ATOM 2560 O O . GLY A 1 361 ? -0.300 1.221 30.147 1.00 86.12 361 GLY A O 1
ATOM 2561 N N . ASP A 1 362 ? -2.431 0.773 30.763 1.00 92.94 362 ASP A N 1
ATOM 2562 C CA . ASP A 1 362 ? -2.417 -0.630 30.424 1.00 92.94 362 ASP A CA 1
ATOM 2563 C C . ASP A 1 362 ? -2.341 -0.772 28.904 1.00 92.94 362 ASP A C 1
ATOM 2565 O O . ASP A 1 362 ? -2.933 -0.021 28.125 1.00 92.94 362 ASP A O 1
ATOM 2569 N N . SER A 1 363 ? -1.494 -1.693 28.447 1.00 95.56 363 SER A N 1
ATOM 2570 C CA . SER A 1 363 ? -1.170 -1.770 27.029 1.00 95.56 363 SER A CA 1
ATOM 2571 C C . SER A 1 363 ? -0.865 -3.170 26.544 1.00 95.56 363 SER A C 1
ATOM 2573 O O . SER A 1 363 ? -0.312 -4.016 27.251 1.00 95.56 363 SER A O 1
ATOM 2575 N N . THR A 1 364 ? -1.184 -3.394 25.276 1.00 97.69 364 THR A N 1
ATOM 2576 C CA . THR A 1 364 ? -0.824 -4.599 24.537 1.00 97.69 364 THR A CA 1
ATOM 2577 C C . THR A 1 364 ? -0.213 -4.241 23.194 1.00 97.69 364 THR A C 1
ATOM 2579 O O . THR A 1 364 ? -0.343 -3.130 22.682 1.00 97.69 364 THR A O 1
ATOM 2582 N N . THR A 1 365 ? 0.537 -5.185 22.632 1.00 97.44 365 THR A N 1
ATOM 2583 C CA . THR A 1 365 ? 1.208 -5.002 21.347 1.00 97.44 365 THR A CA 1
ATOM 2584 C C . THR A 1 365 ? 0.730 -6.023 20.342 1.00 97.44 365 THR A C 1
ATOM 2586 O O . THR A 1 365 ? 0.657 -7.209 20.670 1.00 97.44 365 THR A O 1
ATOM 2589 N N . ALA A 1 366 ? 0.549 -5.582 19.108 1.00 97.38 366 ALA A N 1
ATOM 2590 C CA . ALA A 1 366 ? 0.297 -6.444 17.969 1.00 97.38 366 ALA A CA 1
ATOM 2591 C C . ALA A 1 366 ? 1.040 -5.915 16.737 1.00 97.38 366 ALA A C 1
ATOM 2593 O O . ALA A 1 366 ? 1.886 -5.015 16.829 1.00 97.38 366 ALA A O 1
ATOM 2594 N N . THR A 1 367 ? 0.809 -6.547 15.592 1.00 96.75 367 THR A N 1
ATOM 2595 C CA . THR A 1 367 ? 1.488 -6.210 14.343 1.00 96.75 367 THR A CA 1
ATOM 2596 C C . THR A 1 367 ? 0.511 -5.891 13.234 1.00 96.75 367 THR A C 1
ATOM 2598 O O . THR A 1 367 ? -0.459 -6.614 13.070 1.00 96.75 367 THR A O 1
ATOM 2601 N N . LEU A 1 368 ? 0.832 -4.875 12.436 1.00 96.75 368 LEU A N 1
ATOM 2602 C CA . LEU A 1 368 ? 0.259 -4.646 11.117 1.00 96.75 368 LEU A CA 1
ATOM 2603 C C . LEU A 1 368 ? 1.244 -5.167 10.070 1.00 96.75 368 LEU A C 1
ATOM 2605 O O . LEU A 1 368 ? 2.348 -4.633 9.923 1.00 96.75 368 LEU A O 1
ATOM 2609 N N . THR A 1 369 ? 0.853 -6.215 9.348 1.00 95.25 369 THR A N 1
ATOM 2610 C CA . THR A 1 369 ? 1.634 -6.765 8.232 1.00 95.25 369 THR A CA 1
ATOM 2611 C C . THR A 1 369 ? 1.071 -6.274 6.906 1.00 95.25 369 THR A C 1
ATOM 2613 O O . THR A 1 369 ? -0.041 -6.647 6.546 1.00 95.25 369 THR A O 1
ATOM 2616 N N . VAL A 1 370 ? 1.849 -5.499 6.146 1.00 94.50 370 VAL A N 1
ATOM 2617 C CA . VAL A 1 370 ? 1.460 -5.043 4.805 1.00 94.50 370 VAL A CA 1
ATOM 2618 C C . VAL A 1 370 ? 2.271 -5.777 3.745 1.00 94.50 370 VAL A C 1
ATOM 2620 O O . VAL A 1 370 ? 3.497 -5.652 3.664 1.00 94.50 370 VAL A O 1
ATOM 2623 N N . THR A 1 371 ? 1.576 -6.547 2.912 1.00 92.44 371 THR A N 1
ATOM 2624 C CA . THR A 1 371 ? 2.181 -7.279 1.792 1.00 92.44 371 THR A CA 1
ATOM 2625 C C . THR A 1 371 ? 1.994 -6.495 0.500 1.00 92.44 371 THR A C 1
ATOM 2627 O O . THR A 1 371 ? 0.893 -6.048 0.203 1.00 92.44 371 THR A O 1
ATOM 2630 N N . THR A 1 372 ? 3.051 -6.333 -0.301 1.00 91.38 372 THR A N 1
ATOM 2631 C CA . THR A 1 372 ? 2.858 -5.900 -1.692 1.00 91.38 372 THR A CA 1
ATOM 2632 C C . THR A 1 372 ? 2.626 -7.125 -2.562 1.00 91.38 372 THR A C 1
ATOM 2634 O O . THR A 1 372 ? 3.447 -8.043 -2.553 1.00 91.38 372 THR A O 1
ATOM 2637 N N . ASP A 1 373 ? 1.537 -7.145 -3.321 1.00 84.94 373 ASP A N 1
ATOM 2638 C CA . ASP A 1 373 ? 1.229 -8.234 -4.242 1.00 84.94 373 ASP A CA 1
ATOM 2639 C C . ASP A 1 373 ? 0.720 -7.716 -5.603 1.00 84.94 373 ASP A C 1
ATOM 2641 O O . ASP A 1 373 ? 0.744 -6.520 -5.902 1.00 84.94 373 ASP A O 1
ATOM 2645 N N . THR A 1 374 ? 0.364 -8.648 -6.487 1.00 79.75 374 THR A N 1
ATOM 2646 C CA . THR A 1 374 ? -0.216 -8.360 -7.813 1.00 79.75 374 THR A CA 1
ATOM 2647 C C . THR A 1 374 ? -1.629 -8.927 -7.965 1.00 79.75 374 THR A C 1
ATOM 2649 O O . THR A 1 374 ? -2.204 -8.860 -9.052 1.00 79.75 374 THR A O 1
ATOM 2652 N N . ASN A 1 375 ? -2.185 -9.498 -6.895 1.00 83.00 375 ASN A N 1
ATOM 2653 C CA . ASN A 1 375 ? -3.483 -10.152 -6.902 1.00 83.00 375 ASN A CA 1
ATOM 2654 C C . ASN A 1 375 ? -4.507 -9.218 -6.265 1.00 83.00 375 ASN A C 1
ATOM 2656 O O . ASN A 1 375 ? -4.556 -9.073 -5.051 1.00 83.00 375 ASN A O 1
ATOM 2660 N N . VAL A 1 376 ? -5.377 -8.641 -7.086 1.00 84.75 376 VAL A N 1
ATOM 2661 C CA . VAL A 1 376 ? -6.507 -7.868 -6.568 1.00 84.75 376 VAL A CA 1
ATOM 2662 C C . VAL A 1 376 ? -7.541 -8.836 -5.999 1.00 84.75 376 VAL A C 1
ATOM 2664 O O . VAL A 1 376 ? -8.032 -9.709 -6.724 1.00 84.75 376 VAL A O 1
ATOM 2667 N N . ASN A 1 377 ? -7.880 -8.682 -4.722 1.00 85.62 377 ASN A N 1
ATOM 2668 C CA . ASN A 1 377 ? -8.949 -9.432 -4.076 1.00 85.62 377 ASN A CA 1
ATOM 2669 C C . ASN A 1 377 ? -10.070 -8.478 -3.664 1.00 85.62 377 ASN A C 1
ATOM 2671 O O . ASN A 1 377 ? -9.884 -7.640 -2.785 1.00 85.62 377 ASN A O 1
ATOM 2675 N N . ALA A 1 378 ? -11.226 -8.644 -4.305 1.00 86.88 378 ALA A N 1
ATOM 2676 C CA . ALA A 1 378 ? -12.392 -7.821 -4.039 1.00 86.88 378 ALA A CA 1
ATOM 2677 C C . ALA A 1 378 ? -13.080 -8.242 -2.732 1.00 86.88 378 ALA A C 1
ATOM 2679 O O . ALA A 1 378 ? -13.370 -9.430 -2.533 1.00 86.88 378 ALA A O 1
ATOM 2680 N N . ILE A 1 379 ? -13.374 -7.279 -1.867 1.00 86.25 379 ILE A N 1
ATOM 2681 C CA . ILE A 1 379 ? -14.114 -7.455 -0.620 1.00 86.25 379 ILE A CA 1
ATOM 2682 C C . ILE A 1 379 ? -15.485 -6.797 -0.783 1.00 86.25 379 ILE A C 1
ATOM 2684 O O . ILE A 1 379 ? -15.620 -5.692 -1.285 1.00 86.25 379 ILE A O 1
ATOM 2688 N N . ALA A 1 380 ? -16.543 -7.503 -0.377 1.00 88.56 380 ALA A N 1
ATOM 2689 C CA . ALA A 1 380 ? -17.904 -7.020 -0.581 1.00 88.56 380 ALA A CA 1
ATOM 2690 C C . ALA A 1 380 ? -18.172 -5.707 0.175 1.00 88.56 380 ALA A C 1
ATOM 2692 O O . ALA A 1 380 ? -18.025 -5.646 1.398 1.00 88.56 380 ALA A O 1
ATOM 2693 N N . ASP A 1 381 ? -18.637 -4.694 -0.552 1.00 88.56 381 ASP A 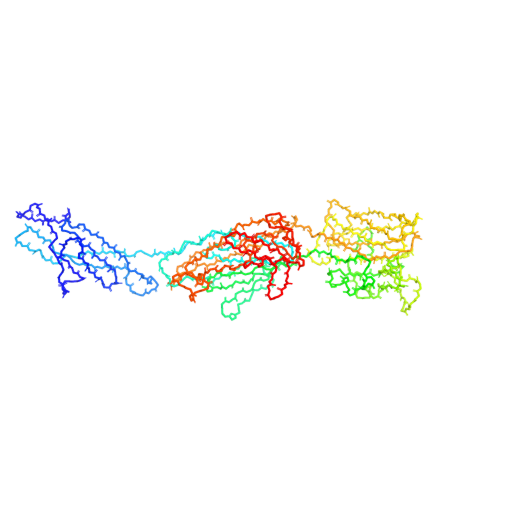N 1
ATOM 2694 C CA . ASP A 1 381 ? -19.202 -3.474 0.012 1.00 88.56 381 ASP A CA 1
ATOM 2695 C C . ASP A 1 381 ? -20.639 -3.683 0.489 1.00 88.56 381 ASP A C 1
ATOM 2697 O O . ASP A 1 381 ? -21.487 -4.223 -0.228 1.00 88.56 381 ASP A O 1
ATOM 2701 N N . ASN A 1 382 ? -20.946 -3.144 1.668 1.00 88.44 382 ASN A N 1
ATOM 2702 C CA . ASN A 1 382 ? -22.305 -3.075 2.185 1.00 88.44 382 ASN A CA 1
ATOM 2703 C C . ASN A 1 382 ? -22.673 -1.619 2.484 1.00 88.44 382 ASN A C 1
ATOM 2705 O O . ASN A 1 382 ? -21.966 -0.929 3.213 1.00 88.44 382 ASN A O 1
ATOM 2709 N N . ALA A 1 383 ? -23.832 -1.180 1.995 1.00 89.19 383 ALA A N 1
ATOM 2710 C CA . ALA A 1 383 ? -24.413 0.118 2.317 1.00 89.19 383 ALA A CA 1
ATOM 2711 C C . ALA A 1 383 ? -25.899 -0.021 2.671 1.00 89.19 383 ALA A C 1
ATOM 2713 O O . ALA A 1 383 ? -26.566 -0.970 2.261 1.00 89.19 383 ALA A O 1
ATOM 2714 N N . THR A 1 384 ? -26.424 0.917 3.458 1.00 90.12 384 THR A N 1
ATOM 2715 C CA . THR A 1 384 ? -27.842 0.964 3.845 1.00 90.12 384 THR A CA 1
ATOM 2716 C C . THR A 1 384 ? -28.405 2.344 3.553 1.00 90.12 384 THR A C 1
ATOM 2718 O O . THR A 1 384 ? -27.807 3.350 3.925 1.00 90.12 384 THR A O 1
ATOM 2721 N N . VAL A 1 385 ? -29.582 2.372 2.933 1.00 91.00 385 VAL A N 1
ATOM 2722 C CA . VAL A 1 385 ? -30.375 3.581 2.692 1.00 91.00 385 VAL A CA 1
ATOM 2723 C C . VAL A 1 385 ? -31.761 3.428 3.313 1.00 91.00 385 VAL A C 1
ATOM 2725 O O . VAL A 1 385 ? -32.215 2.316 3.590 1.00 91.00 385 VAL A O 1
ATOM 2728 N N . TYR A 1 386 ? -32.447 4.546 3.528 1.00 91.00 386 TYR A N 1
ATOM 2729 C CA . TYR A 1 386 ? -33.742 4.603 4.190 1.00 91.00 386 TYR A CA 1
ATOM 2730 C C . TYR A 1 386 ? -34.790 5.235 3.279 1.00 91.00 386 TYR A C 1
ATOM 2732 O O . TYR A 1 386 ? -34.750 6.426 2.980 1.00 91.00 386 TYR A O 1
ATOM 2740 N N . GLU A 1 387 ? -35.815 4.459 2.929 1.00 90.56 387 GLU A N 1
ATOM 2741 C CA . GLU A 1 387 ? -36.959 4.938 2.139 1.00 90.56 387 GLU A CA 1
ATOM 2742 C C . GLU A 1 387 ? -37.725 6.088 2.815 1.00 90.56 387 GLU A C 1
ATOM 2744 O O . GLU A 1 387 ? -38.377 6.888 2.147 1.00 90.56 387 GLU A O 1
ATOM 2749 N N . ALA A 1 388 ? -37.621 6.212 4.145 1.00 91.56 388 ALA A N 1
ATOM 2750 C CA . ALA A 1 388 ? -38.222 7.308 4.895 1.00 91.56 388 ALA A CA 1
ATOM 2751 C C . ALA A 1 388 ? -37.713 8.681 4.429 1.00 91.56 388 ALA A C 1
ATOM 2753 O O . ALA A 1 388 ? -38.450 9.655 4.553 1.00 91.56 388 ALA A O 1
ATOM 2754 N N . ALA A 1 389 ? -36.495 8.755 3.891 1.00 91.50 389 ALA A N 1
ATOM 2755 C CA . ALA A 1 389 ? -35.892 9.992 3.414 1.00 91.50 389 ALA A CA 1
ATOM 2756 C C . ALA A 1 389 ? -36.279 10.356 1.968 1.00 91.50 389 ALA A C 1
ATOM 2758 O O . ALA A 1 389 ? -36.038 11.476 1.529 1.00 91.50 389 ALA A O 1
ATOM 2759 N N . LEU A 1 390 ? -36.989 9.476 1.248 1.00 90.25 390 LEU A N 1
ATOM 2760 C CA . LEU A 1 390 ? -37.553 9.822 -0.058 1.00 90.25 390 LEU A CA 1
ATOM 2761 C C . LEU A 1 390 ? -38.474 11.047 0.046 1.00 90.25 390 LEU A C 1
ATOM 2763 O O . LEU A 1 390 ? -39.097 11.298 1.077 1.00 90.25 390 LEU A O 1
ATOM 2767 N N . ALA A 1 391 ? -38.653 11.770 -1.062 1.00 88.75 391 ALA A N 1
ATOM 2768 C CA . ALA A 1 391 ? -39.503 12.965 -1.115 1.00 88.75 391 ALA A CA 1
ATOM 2769 C C . ALA A 1 391 ? -40.955 12.725 -0.642 1.00 88.75 391 ALA A C 1
ATOM 2771 O O . ALA A 1 391 ? -41.629 13.649 -0.191 1.00 88.75 391 ALA A O 1
ATOM 2772 N N . THR A 1 392 ? -41.441 11.486 -0.746 1.00 89.62 392 THR A N 1
ATOM 2773 C CA . THR A 1 392 ? -42.765 11.046 -0.273 1.00 89.62 392 THR A CA 1
ATOM 2774 C C . THR A 1 392 ? -42.723 10.297 1.063 1.00 89.62 392 THR A C 1
ATOM 2776 O O . THR A 1 392 ? -43.749 9.788 1.511 1.00 89.62 392 THR A O 1
ATOM 2779 N N . GLY A 1 393 ? -41.543 10.161 1.663 1.00 89.00 393 GLY A N 1
ATOM 2780 C CA . GLY A 1 393 ? -41.295 9.432 2.898 1.00 89.00 393 GLY A CA 1
ATOM 2781 C C . GLY A 1 393 ? -41.609 10.243 4.156 1.00 89.00 393 GLY A C 1
ATOM 2782 O O . GLY A 1 393 ? -41.910 11.436 4.119 1.00 89.00 393 GLY A O 1
ATOM 2783 N N . THR A 1 394 ? -41.552 9.572 5.306 1.00 90.19 394 THR A N 1
ATOM 2784 C CA . THR A 1 394 ? -41.883 10.152 6.621 1.00 90.19 394 THR A CA 1
ATOM 2785 C C . THR A 1 394 ? -40.813 11.101 7.170 1.00 90.19 394 THR A C 1
ATOM 2787 O O . THR A 1 394 ? -41.080 11.835 8.119 1.00 90.19 394 THR A O 1
ATOM 2790 N N . GLN A 1 395 ? -39.619 11.099 6.579 1.00 91.19 395 GLN A N 1
ATOM 2791 C CA . GLN A 1 395 ? -38.449 11.903 6.935 1.00 91.19 395 GLN A CA 1
ATOM 2792 C C . GLN A 1 395 ? -37.834 12.566 5.690 1.00 91.19 395 GLN A C 1
ATOM 2794 O O . GLN A 1 395 ? -36.616 12.658 5.580 1.00 91.19 395 GLN A O 1
ATOM 2799 N N . SER A 1 396 ? -38.665 13.069 4.771 1.00 88.62 396 SER A N 1
ATOM 2800 C CA . SER A 1 396 ? -38.277 13.626 3.458 1.00 88.62 396 SER A CA 1
ATOM 2801 C C . SER A 1 396 ? -37.310 14.827 3.473 1.00 88.62 396 SER A C 1
ATOM 2803 O O . SER A 1 396 ? -37.059 15.431 2.435 1.00 88.62 396 SER A O 1
ATOM 2805 N N . ALA A 1 397 ? -36.863 15.263 4.653 1.00 89.12 397 ALA A N 1
ATOM 2806 C CA . ALA A 1 397 ? -35.863 16.312 4.838 1.00 89.12 397 ALA A CA 1
ATOM 2807 C C . ALA A 1 397 ? -34.445 15.753 5.073 1.00 89.12 397 ALA A C 1
ATOM 2809 O O . ALA A 1 397 ? -33.495 16.532 5.132 1.00 89.12 397 ALA A O 1
ATOM 2810 N N . LEU A 1 398 ? -34.306 14.438 5.262 1.00 88.88 398 LEU A N 1
ATOM 2811 C CA . LEU A 1 398 ? -33.017 13.753 5.358 1.00 88.88 398 LEU A CA 1
ATOM 2812 C C . LEU A 1 398 ? -32.517 13.366 3.960 1.00 88.88 398 LEU A C 1
ATOM 2814 O O . LEU A 1 398 ? -33.297 13.372 3.019 1.00 88.88 398 LEU A O 1
ATOM 2818 N N . THR A 1 399 ? -31.226 13.040 3.851 1.00 85.56 399 THR A N 1
ATOM 2819 C CA . THR A 1 399 ? -30.561 12.600 2.604 1.00 85.56 399 THR A CA 1
ATOM 2820 C C . THR A 1 399 ? -30.150 11.123 2.647 1.00 85.56 399 THR A C 1
ATOM 2822 O O . THR A 1 399 ? -29.268 10.674 1.911 1.00 85.56 399 THR A O 1
ATOM 2825 N N . SER A 1 400 ? -30.725 10.366 3.583 1.00 89.06 400 SER A N 1
ATOM 2826 C CA . SER A 1 400 ? -30.362 8.977 3.859 1.00 89.06 400 SER A CA 1
ATOM 2827 C C . SER A 1 400 ? -30.991 7.972 2.885 1.00 89.06 400 SER A C 1
ATOM 2829 O O . SER A 1 400 ? -30.856 6.768 3.073 1.00 89.06 400 SER A O 1
ATOM 2831 N N . GLU A 1 401 ? -31.645 8.454 1.830 1.00 90.56 401 GLU A N 1
ATOM 2832 C CA . GLU A 1 401 ? -32.091 7.714 0.647 1.00 90.56 401 GLU A CA 1
ATOM 2833 C C . GLU A 1 401 ? -30.965 7.461 -0.370 1.00 90.56 401 GLU A C 1
ATOM 2835 O O . GLU A 1 401 ? -31.167 6.709 -1.320 1.00 90.56 401 GLU A O 1
ATOM 2840 N N . THR A 1 402 ? -29.790 8.065 -0.166 1.00 90.44 402 THR A N 1
ATOM 2841 C CA . THR A 1 402 ? -28.584 7.851 -0.979 1.00 90.44 402 THR A CA 1
ATOM 2842 C C . THR A 1 402 ? -27.463 7.249 -0.139 1.00 90.44 402 THR A C 1
ATOM 2844 O O . THR A 1 402 ? -27.356 7.530 1.056 1.00 90.44 402 THR A O 1
ATOM 2847 N N . ALA A 1 403 ? -26.629 6.419 -0.762 1.00 93.25 403 ALA A N 1
ATOM 2848 C CA . ALA A 1 403 ? -25.413 5.894 -0.159 1.00 93.25 403 ALA A CA 1
ATOM 2849 C C . ALA A 1 403 ? -24.240 6.170 -1.089 1.00 93.25 403 ALA A C 1
ATOM 2851 O O . ALA A 1 403 ? -24.335 5.960 -2.292 1.00 93.25 403 ALA A O 1
ATOM 2852 N N . THR A 1 404 ? -23.128 6.609 -0.515 1.00 93.75 404 THR A N 1
ATOM 2853 C CA . THR A 1 404 ? -21.897 6.870 -1.254 1.00 93.75 404 THR A CA 1
ATOM 2854 C C . THR A 1 404 ? -20.745 6.124 -0.613 1.00 93.75 404 THR A C 1
ATOM 2856 O O . THR A 1 404 ? -20.687 6.024 0.614 1.00 93.75 404 THR A O 1
ATOM 2859 N N . GLY A 1 405 ? -19.801 5.669 -1.419 1.00 92.50 405 GLY A N 1
ATOM 2860 C CA . GLY A 1 405 ? -18.596 5.000 -0.943 1.00 92.50 405 GLY A CA 1
ATOM 2861 C C . GLY A 1 405 ? -17.623 4.771 -2.087 1.00 92.50 405 GLY A C 1
ATOM 2862 O O . GLY A 1 405 ? -17.775 5.373 -3.146 1.00 92.50 405 GLY A O 1
ATOM 2863 N N . ASN A 1 406 ? -16.638 3.902 -1.881 1.00 92.38 406 ASN A N 1
ATOM 2864 C CA . ASN A 1 406 ? -15.667 3.540 -2.904 1.00 92.38 406 ASN A CA 1
ATOM 2865 C C . ASN A 1 406 ? -15.431 2.028 -2.884 1.00 92.38 406 ASN A C 1
ATOM 2867 O O . ASN A 1 406 ? -14.972 1.508 -1.873 1.00 92.38 406 ASN A O 1
ATOM 2871 N N . LEU A 1 407 ? -15.707 1.365 -4.012 1.00 91.88 407 LEU A N 1
ATOM 2872 C CA . LEU A 1 407 ? -15.628 -0.095 -4.165 1.00 91.88 407 LEU A CA 1
ATOM 2873 C C . LEU A 1 407 ? -14.216 -0.671 -4.001 1.00 91.88 407 LEU A C 1
ATOM 2875 O O . LEU A 1 407 ? -14.059 -1.875 -3.920 1.00 91.88 407 LEU A O 1
ATOM 2879 N N . LEU A 1 408 ? -13.178 0.164 -4.074 1.00 89.38 408 LEU A N 1
ATOM 2880 C CA . LEU A 1 408 ? -11.783 -0.271 -3.991 1.00 89.38 408 LEU A CA 1
ATOM 2881 C C . LEU A 1 408 ? -11.163 0.045 -2.627 1.00 89.38 408 LEU A C 1
ATOM 2883 O O . LEU A 1 408 ? -9.999 -0.276 -2.408 1.00 89.38 408 LEU A O 1
ATOM 2887 N N . ALA A 1 409 ? -11.887 0.726 -1.734 1.00 84.88 409 ALA A N 1
ATOM 2888 C CA . ALA A 1 409 ? -11.324 1.219 -0.477 1.00 84.88 409 ALA A CA 1
ATOM 2889 C C . ALA A 1 409 ? -11.102 0.112 0.562 1.00 84.88 409 ALA A C 1
ATOM 2891 O O . ALA A 1 409 ? -10.244 0.255 1.428 1.00 84.88 409 ALA A O 1
ATOM 2892 N N . ASN A 1 410 ? -11.882 -0.965 0.488 1.00 82.31 410 ASN A N 1
ATOM 2893 C CA . ASN A 1 410 ? -11.769 -2.155 1.330 1.00 82.31 410 ASN A CA 1
ATOM 2894 C C . ASN A 1 410 ? -11.133 -3.345 0.591 1.00 82.31 410 ASN A C 1
ATOM 2896 O O . ASN A 1 410 ? -10.977 -4.398 1.200 1.00 82.31 410 ASN A O 1
ATOM 2900 N N . ASP A 1 411 ? -10.810 -3.203 -0.694 1.00 87.38 411 ASP A N 1
ATOM 2901 C CA . ASP A 1 411 ? -10.181 -4.241 -1.504 1.00 87.38 411 ASP A CA 1
ATOM 2902 C C . ASP A 1 411 ? -8.684 -4.339 -1.196 1.00 87.38 411 ASP A C 1
ATOM 2904 O O . ASP A 1 411 ? -8.010 -3.333 -0.975 1.00 87.38 411 ASP A O 1
ATOM 2908 N N . THR A 1 412 ? -8.125 -5.547 -1.279 1.00 84.69 412 THR A N 1
ATOM 2909 C CA . THR A 1 412 ? -6.686 -5.763 -1.071 1.00 84.69 412 THR A CA 1
ATOM 2910 C C . THR A 1 412 ? -5.957 -5.934 -2.408 1.00 84.69 412 THR A C 1
ATOM 2912 O O . THR A 1 412 ? -6.535 -6.362 -3.415 1.00 84.69 412 THR A O 1
ATOM 2915 N N . GLY A 1 413 ? -4.669 -5.587 -2.450 1.00 83.06 413 GLY A N 1
ATOM 2916 C CA . GLY A 1 413 ? -3.835 -5.708 -3.656 1.00 83.06 413 GLY A CA 1
ATOM 2917 C C . GLY A 1 413 ? -4.127 -4.643 -4.724 1.00 83.06 413 GLY A C 1
ATOM 2918 O O . GLY A 1 413 ? -3.676 -4.748 -5.869 1.00 83.06 413 GLY A O 1
ATOM 2919 N N . VAL A 1 414 ? -4.881 -3.593 -4.377 1.00 86.12 414 VAL A N 1
ATOM 2920 C CA . VAL A 1 414 ? -5.244 -2.504 -5.296 1.00 86.12 414 VAL A CA 1
ATOM 2921 C C . VAL A 1 414 ? -4.011 -1.683 -5.689 1.00 86.12 414 VAL A C 1
ATOM 2923 O O . VAL A 1 414 ? -3.209 -1.264 -4.856 1.00 86.12 414 VAL A O 1
ATOM 2926 N N . SER A 1 415 ? -3.862 -1.430 -6.989 1.00 85.81 415 SER A N 1
ATOM 2927 C CA . SER A 1 415 ? -2.792 -0.636 -7.600 1.00 85.81 415 SER A CA 1
ATOM 2928 C C . SER A 1 415 ? -3.370 0.508 -8.433 1.00 85.81 415 SER A C 1
ATOM 2930 O O . SER A 1 415 ? -4.550 0.504 -8.788 1.00 85.81 415 SER A O 1
ATOM 2932 N N . GLY A 1 416 ? -2.516 1.434 -8.883 1.00 79.88 416 GLY A N 1
ATOM 2933 C CA . GLY A 1 416 ? -2.910 2.438 -9.884 1.00 79.88 416 GLY A CA 1
ATOM 2934 C C . GLY A 1 416 ? -3.411 1.835 -11.210 1.00 79.88 416 GLY A C 1
ATOM 2935 O O . GLY A 1 416 ? -4.124 2.498 -11.964 1.00 79.88 416 GLY A O 1
ATOM 2936 N N . THR A 1 417 ? -3.082 0.568 -11.481 1.00 81.75 417 THR A N 1
ATOM 2937 C CA . THR A 1 417 ? -3.511 -0.177 -12.675 1.00 81.75 417 THR A CA 1
ATOM 2938 C C . THR A 1 417 ? -4.737 -1.065 -12.459 1.00 81.75 417 THR A C 1
ATOM 2940 O O . THR A 1 417 ? -5.217 -1.657 -13.417 1.00 81.75 417 THR A O 1
ATOM 2943 N N . THR A 1 418 ? -5.271 -1.170 -11.239 1.00 88.00 418 THR A N 1
ATOM 2944 C CA . THR A 1 418 ? -6.468 -1.981 -10.953 1.00 88.00 418 THR A CA 1
ATOM 2945 C C . THR A 1 418 ? -7.680 -1.400 -11.660 1.00 88.00 418 THR A C 1
ATOM 2947 O O . THR A 1 418 ? -7.958 -0.228 -11.459 1.00 88.00 418 THR A O 1
ATOM 2950 N N . GLU A 1 419 ? -8.421 -2.168 -12.461 1.00 90.62 419 GLU A N 1
ATOM 2951 C CA . GLU A 1 419 ? -9.554 -1.674 -13.259 1.00 90.62 419 GLU A CA 1
ATOM 2952 C C . GLU A 1 419 ? -10.897 -2.286 -12.845 1.00 90.62 419 GLU A C 1
ATOM 2954 O O . GLU A 1 419 ? -11.019 -3.498 -12.683 1.00 90.62 419 GLU A O 1
ATOM 2959 N N . ILE A 1 420 ? -11.937 -1.448 -12.780 1.00 93.25 420 ILE A N 1
ATOM 2960 C CA . ILE A 1 420 ? -13.331 -1.900 -12.712 1.00 93.25 420 ILE A CA 1
ATOM 2961 C C . ILE A 1 420 ? -13.810 -2.087 -14.149 1.00 93.25 420 ILE A C 1
ATOM 2963 O O . ILE A 1 420 ? -14.083 -1.121 -14.862 1.00 93.25 420 ILE A O 1
ATOM 2967 N N . THR A 1 421 ? -13.868 -3.340 -14.593 1.00 94.25 421 THR A N 1
ATOM 2968 C CA . THR A 1 421 ? -14.183 -3.669 -15.994 1.00 94.25 421 THR A CA 1
ATOM 2969 C C . THR A 1 421 ? -15.682 -3.710 -16.272 1.00 94.25 421 THR A C 1
ATOM 2971 O O . THR A 1 421 ? -16.113 -3.415 -17.386 1.00 94.25 421 THR A O 1
ATOM 2974 N N . ASN A 1 422 ? -16.482 -4.090 -15.276 1.00 95.00 422 ASN A N 1
ATOM 2975 C CA . ASN A 1 422 ? -17.936 -4.100 -15.337 1.00 95.00 422 ASN A CA 1
ATOM 2976 C C . ASN A 1 422 ? -18.535 -4.179 -13.926 1.00 95.00 422 ASN A C 1
ATOM 2978 O O . ASN A 1 422 ? -17.882 -4.666 -13.006 1.00 95.00 422 ASN A O 1
ATOM 2982 N N . VAL A 1 423 ? -19.796 -3.772 -13.785 1.00 94.44 423 VAL A N 1
ATOM 2983 C CA . VAL A 1 423 ? -20.634 -4.070 -12.614 1.00 94.44 423 VAL A CA 1
ATOM 2984 C C . VAL A 1 423 ? -21.884 -4.762 -13.133 1.00 94.44 423 VAL A C 1
ATOM 2986 O O . VAL A 1 423 ? -22.572 -4.234 -14.004 1.00 94.44 423 VAL A O 1
ATOM 2989 N N . ASN A 1 424 ? -22.150 -5.977 -12.650 1.00 92.19 424 ASN A N 1
ATOM 2990 C CA . ASN A 1 424 ? -23.274 -6.803 -13.104 1.00 92.19 424 ASN A CA 1
ATOM 2991 C C . ASN A 1 424 ? -23.357 -6.937 -14.647 1.00 92.19 424 ASN A C 1
ATOM 2993 O O . ASN A 1 424 ? -24.427 -6.836 -15.246 1.00 92.19 424 ASN A O 1
ATOM 2997 N N . GLY A 1 425 ? -22.206 -7.095 -15.314 1.00 94.31 425 GLY A N 1
ATOM 2998 C CA . GLY A 1 425 ? -22.114 -7.206 -16.773 1.00 94.31 425 GLY A CA 1
ATOM 2999 C C . GLY A 1 425 ? -22.247 -5.889 -17.550 1.00 94.31 425 GLY A C 1
ATOM 3000 O O . GLY A 1 425 ? -22.080 -5.896 -18.770 1.00 94.31 425 GLY A O 1
ATOM 3001 N N . VAL A 1 426 ? -22.505 -4.758 -16.884 1.00 97.25 426 VAL A N 1
ATOM 3002 C CA . VAL A 1 426 ? -22.530 -3.431 -17.514 1.00 97.25 426 VAL A CA 1
ATOM 3003 C C . VAL A 1 426 ? -21.115 -2.863 -17.562 1.00 97.25 426 VAL A C 1
ATOM 3005 O O . VAL A 1 426 ? -20.475 -2.690 -16.527 1.00 97.25 426 VAL A O 1
ATOM 3008 N N . ILE A 1 427 ? -20.631 -2.582 -18.772 1.00 96.88 427 ILE A N 1
ATOM 3009 C CA . ILE A 1 427 ? -19.297 -2.017 -19.023 1.00 96.88 427 ILE A CA 1
ATOM 3010 C C . ILE A 1 427 ? -19.312 -0.480 -18.950 1.00 96.88 427 ILE A C 1
ATOM 3012 O O . ILE A 1 427 ? -20.342 0.133 -19.249 1.00 96.88 427 ILE A O 1
ATOM 3016 N N . PRO A 1 428 ? -18.187 0.165 -18.592 1.00 96.25 428 PRO A N 1
ATOM 3017 C CA . PRO A 1 428 ? -18.117 1.618 -18.479 1.00 96.25 428 PRO A CA 1
ATOM 3018 C C . PRO A 1 428 ? -18.275 2.325 -19.829 1.00 96.25 428 PRO A C 1
ATOM 3020 O O . PRO A 1 428 ? -17.675 1.940 -20.834 1.00 96.25 428 PRO A O 1
ATOM 3023 N N . VAL A 1 429 ? -19.023 3.430 -19.831 1.00 95.94 429 VAL A N 1
ATOM 3024 C CA . VAL A 1 429 ? -19.139 4.364 -20.960 1.00 95.94 429 VAL A CA 1
ATOM 3025 C C . VAL A 1 429 ? -18.642 5.727 -20.498 1.00 95.94 429 VAL A C 1
ATOM 3027 O O . VAL A 1 429 ? -19.203 6.328 -19.589 1.00 95.94 429 VAL A O 1
ATOM 3030 N N . GLY A 1 430 ? -17.554 6.216 -21.099 1.00 93.00 430 GLY A N 1
ATOM 3031 C CA . GLY A 1 430 ? -16.939 7.480 -20.673 1.00 93.00 430 GLY A CA 1
ATOM 3032 C C . GLY A 1 430 ? -16.399 7.446 -19.238 1.00 93.00 430 GLY A C 1
ATOM 3033 O O . GLY A 1 430 ? -16.340 8.488 -18.592 1.00 93.00 430 GLY A O 1
ATOM 3034 N N . GLY A 1 431 ? -16.029 6.261 -18.740 1.00 93.25 431 GLY A N 1
ATOM 3035 C CA . GLY A 1 431 ? -15.488 6.099 -17.392 1.00 93.25 431 GLY A CA 1
ATOM 3036 C C . GLY A 1 431 ? -16.526 5.980 -16.280 1.00 93.25 431 GLY A C 1
ATOM 3037 O O . GLY A 1 431 ? -16.173 6.094 -15.108 1.00 93.25 431 GLY A O 1
ATOM 3038 N N . VAL A 1 432 ? -17.797 5.790 -16.636 1.00 96.44 432 VAL A N 1
ATOM 3039 C CA . VAL A 1 432 ? -18.905 5.663 -15.687 1.00 96.44 432 VAL A CA 1
ATOM 3040 C C . VAL A 1 432 ? -19.737 4.437 -16.044 1.00 96.44 432 VAL A C 1
ATOM 3042 O O . VAL A 1 432 ? -20.033 4.193 -17.217 1.00 96.44 432 VAL A O 1
ATOM 3045 N N . ILE A 1 433 ? -20.112 3.664 -15.030 1.00 97.56 433 ILE A N 1
ATOM 3046 C CA . ILE A 1 433 ? -21.114 2.603 -15.119 1.00 97.56 433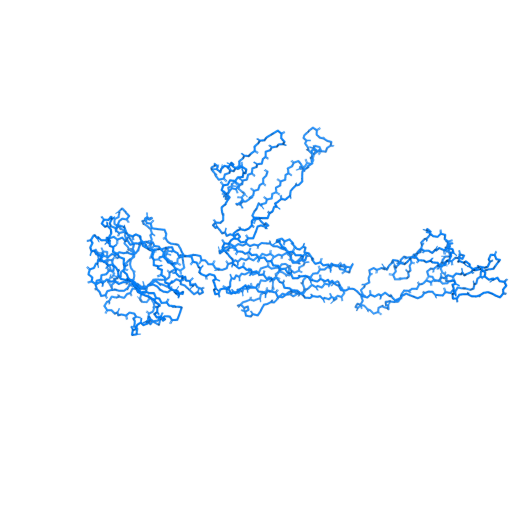 ILE A CA 1
ATOM 3047 C C . ILE A 1 433 ? -22.388 3.126 -14.458 1.00 97.56 433 ILE A C 1
ATOM 3049 O O . ILE A 1 433 ? -22.346 3.628 -13.339 1.00 97.56 433 ILE A O 1
ATOM 3053 N N . THR A 1 434 ? -23.525 3.015 -15.142 1.00 97.06 434 THR A N 1
ATOM 3054 C CA . THR A 1 434 ? -24.836 3.390 -14.596 1.00 97.06 434 THR A CA 1
ATOM 3055 C C . THR A 1 434 ? -25.788 2.217 -14.733 1.00 97.06 434 THR A C 1
ATOM 3057 O O . THR A 1 434 ? -26.003 1.713 -15.837 1.00 97.06 434 THR A O 1
ATOM 3060 N N . ILE A 1 435 ? -26.360 1.792 -13.611 1.00 96.31 435 ILE A N 1
ATOM 3061 C CA . ILE A 1 435 ? -27.338 0.709 -13.540 1.00 96.31 435 ILE A CA 1
ATOM 3062 C C . ILE A 1 435 ? -28.592 1.283 -12.895 1.00 96.31 435 ILE A C 1
ATOM 3064 O O . ILE A 1 435 ? -28.539 1.744 -11.761 1.00 96.31 435 ILE A O 1
ATOM 3068 N N . SER A 1 436 ? -29.715 1.252 -13.607 1.00 95.81 436 SER A N 1
ATOM 3069 C CA . SER A 1 436 ? -31.005 1.709 -13.087 1.00 95.81 436 SER A CA 1
ATOM 3070 C C . SER A 1 436 ? -32.025 0.586 -13.170 1.00 95.81 436 SER A C 1
ATOM 3072 O O . SER A 1 436 ? -32.164 -0.057 -14.213 1.00 95.81 436 SER A O 1
ATOM 3074 N N . ASP A 1 437 ? -32.772 0.389 -12.091 1.00 92.69 437 ASP A N 1
ATOM 3075 C CA . ASP A 1 437 ? -33.908 -0.525 -12.047 1.00 92.69 437 ASP A CA 1
ATOM 3076 C C . ASP A 1 437 ? -35.096 0.098 -11.291 1.00 92.69 437 ASP A C 1
ATOM 3078 O O . ASP A 1 437 ? -35.190 1.316 -11.138 1.00 92.69 437 ASP A O 1
ATOM 3082 N N . ALA A 1 438 ? -36.060 -0.728 -10.878 1.00 91.31 438 ALA A N 1
ATOM 3083 C CA . ALA A 1 438 ? -37.244 -0.261 -10.160 1.00 91.31 438 ALA A CA 1
ATOM 3084 C C . ALA A 1 438 ? -36.958 0.210 -8.720 1.00 91.31 438 ALA A C 1
ATOM 3086 O O . ALA A 1 438 ? -37.824 0.843 -8.118 1.00 91.31 438 ALA A O 1
ATOM 3087 N N . THR A 1 439 ? -35.793 -0.123 -8.162 1.00 86.62 439 THR A N 1
ATOM 3088 C CA . THR A 1 439 ? -35.399 0.168 -6.776 1.00 86.62 439 THR A CA 1
ATOM 3089 C C . THR A 1 439 ? -34.505 1.395 -6.657 1.00 86.62 439 THR A C 1
ATOM 3091 O O . THR A 1 439 ? -34.555 2.078 -5.637 1.00 86.62 439 THR A O 1
ATOM 3094 N N . GLY A 1 440 ? -33.739 1.726 -7.698 1.00 89.88 440 GLY A N 1
ATOM 3095 C CA . GLY A 1 440 ? -32.876 2.899 -7.676 1.00 89.88 440 GLY A CA 1
ATOM 3096 C C . GLY A 1 440 ? -31.945 2.999 -8.874 1.00 89.88 440 GLY A C 1
ATOM 3097 O O . GLY A 1 440 ? -32.131 2.352 -9.907 1.00 89.88 440 GLY A O 1
ATOM 3098 N N . THR A 1 441 ? -30.945 3.864 -8.740 1.00 94.06 441 THR A N 1
ATOM 3099 C CA . THR A 1 441 ? -29.843 3.998 -9.694 1.00 94.06 441 THR A CA 1
ATOM 3100 C C . THR A 1 441 ? -28.535 3.900 -8.936 1.00 94.06 441 THR A C 1
ATOM 3102 O O . THR A 1 441 ? -28.359 4.612 -7.959 1.00 94.06 441 THR A O 1
ATOM 3105 N N . LEU A 1 442 ? -27.646 3.036 -9.413 1.00 94.94 442 LEU A N 1
ATOM 3106 C CA . LEU A 1 442 ? -26.256 2.955 -8.996 1.00 94.94 442 LEU A CA 1
ATOM 3107 C C . LEU A 1 442 ? -25.393 3.622 -10.067 1.00 94.94 442 LEU A C 1
ATOM 3109 O O . LEU A 1 442 ? -25.468 3.255 -11.249 1.00 94.94 442 LEU A O 1
ATOM 3113 N N . VAL A 1 443 ? -24.552 4.564 -9.654 1.00 96.31 443 VAL A N 1
ATOM 3114 C CA . VAL A 1 443 ? -23.514 5.163 -10.497 1.00 96.31 443 VAL A CA 1
ATOM 3115 C C . VAL A 1 443 ? -22.154 4.782 -9.932 1.00 96.31 443 VAL A C 1
ATOM 3117 O O . VAL A 1 443 ? -21.890 5.058 -8.773 1.00 96.31 443 VAL A O 1
ATOM 3120 N N . VAL A 1 444 ? -21.282 4.180 -10.744 1.00 97.06 444 VAL A N 1
ATOM 3121 C CA . VAL A 1 444 ? -19.904 3.824 -10.360 1.00 97.06 444 VAL A CA 1
ATOM 3122 C C . VAL A 1 444 ? -18.910 4.513 -11.287 1.00 97.06 444 VAL A C 1
ATOM 3124 O O . VAL A 1 444 ? -19.000 4.389 -12.512 1.00 97.06 444 VAL A O 1
ATOM 3127 N N . TYR A 1 445 ? -17.932 5.207 -10.712 1.00 97.00 445 TYR A N 1
ATOM 3128 C CA . TYR A 1 445 ? -16.870 5.897 -11.439 1.00 97.00 445 TYR A CA 1
ATOM 3129 C C . TYR A 1 445 ? -15.663 4.972 -11.616 1.00 97.00 445 TYR A C 1
ATOM 3131 O O . TYR A 1 445 ? -14.954 4.639 -10.671 1.00 97.00 445 TYR A O 1
ATOM 3139 N N . THR A 1 446 ? -15.374 4.561 -12.852 1.00 95.00 446 THR A N 1
ATOM 3140 C CA . THR A 1 446 ? -14.235 3.674 -13.160 1.00 95.00 446 THR A CA 1
ATOM 3141 C C . THR A 1 446 ? -12.937 4.443 -13.432 1.00 95.00 446 THR A C 1
ATOM 3143 O O . THR A 1 446 ? -11.894 3.841 -13.693 1.00 95.00 446 THR A O 1
ATOM 3146 N N . GLN A 1 447 ? -12.987 5.775 -13.370 1.00 93.12 447 GLN A N 1
ATOM 3147 C CA . GLN A 1 447 ? -11.864 6.707 -13.485 1.00 93.12 447 GLN A CA 1
ATOM 3148 C C . GLN A 1 447 ? -12.203 8.015 -12.758 1.00 93.12 447 GLN A C 1
ATOM 3150 O O . GLN A 1 447 ? -13.376 8.312 -12.538 1.00 93.12 447 GLN A O 1
ATOM 3155 N N . ALA A 1 448 ? -11.192 8.829 -12.446 1.00 89.62 448 ALA A N 1
ATOM 3156 C CA . ALA A 1 448 ? -11.426 10.140 -11.849 1.00 89.62 448 ALA A CA 1
ATOM 3157 C C . ALA A 1 448 ? -12.201 11.057 -12.815 1.00 89.62 448 ALA A C 1
ATOM 3159 O O . ALA A 1 448 ? -11.774 11.281 -13.953 1.00 89.62 448 ALA A O 1
ATOM 3160 N N . SER A 1 449 ? -13.349 11.576 -12.375 1.00 92.00 449 SER A N 1
ATOM 3161 C CA . SER A 1 449 ? -14.225 12.440 -13.174 1.00 92.00 449 SER A CA 1
ATOM 3162 C C . SER A 1 449 ? -15.201 13.198 -12.278 1.00 92.00 449 SER A C 1
ATOM 3164 O O . SER A 1 449 ? -15.706 12.651 -11.308 1.00 92.00 449 SER A O 1
ATOM 3166 N N . GLY A 1 450 ? -15.488 14.465 -12.590 1.00 87.94 450 GLY A N 1
ATOM 3167 C CA . GLY A 1 450 ? -16.560 15.214 -11.918 1.00 87.94 450 GLY A CA 1
ATOM 3168 C C . GLY A 1 450 ? -16.394 15.421 -10.405 1.00 87.94 450 GLY A C 1
ATOM 3169 O O . GLY A 1 450 ? -17.385 15.686 -9.737 1.00 87.94 450 GLY A O 1
ATOM 3170 N N . GLY A 1 451 ? -15.173 15.313 -9.868 1.00 91.38 451 GLY A N 1
ATOM 3171 C CA . GLY A 1 451 ? -14.899 15.387 -8.426 1.00 91.38 451 GLY A CA 1
ATOM 3172 C C . GLY A 1 451 ? -14.878 14.032 -7.712 1.00 91.38 451 GLY A C 1
ATOM 3173 O O . GLY A 1 451 ? -14.495 13.990 -6.549 1.00 91.38 451 GLY A O 1
ATOM 3174 N N . PHE A 1 452 ? -15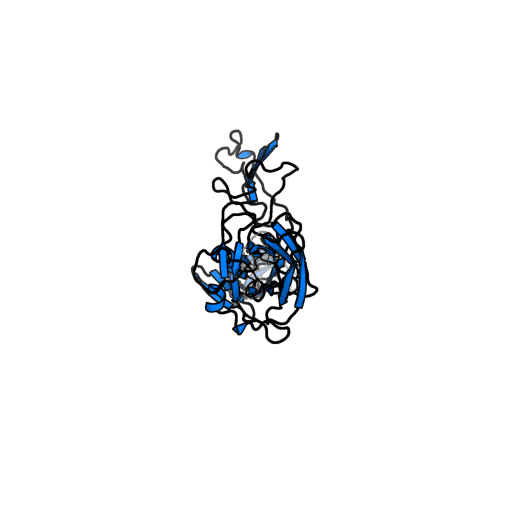.218 12.950 -8.414 1.00 92.88 452 PHE A N 1
ATOM 3175 C CA . PHE A 1 452 ? -15.117 11.577 -7.930 1.00 92.88 452 PHE A CA 1
ATOM 3176 C C . PHE A 1 452 ? -13.766 10.968 -8.295 1.00 92.88 452 PHE A C 1
ATOM 3178 O O . PHE A 1 452 ? -13.178 11.295 -9.338 1.00 92.88 452 PHE A O 1
ATOM 3185 N N . VAL A 1 453 ? -13.288 10.066 -7.447 1.00 92.12 453 VAL A N 1
ATOM 3186 C CA . VAL A 1 453 ? -12.121 9.227 -7.710 1.00 92.12 453 VAL A CA 1
ATOM 3187 C C . VAL A 1 453 ? -12.552 7.860 -8.241 1.00 92.12 453 VAL A C 1
ATOM 3189 O O . VAL A 1 453 ? -13.724 7.489 -8.250 1.00 92.12 453 VAL A O 1
ATOM 3192 N N . LYS A 1 454 ? -11.583 7.105 -8.759 1.00 92.75 454 LYS A N 1
ATOM 3193 C CA . LYS A 1 454 ? -11.824 5.748 -9.248 1.00 92.75 454 LYS A CA 1
ATOM 3194 C C . LYS A 1 454 ? -12.347 4.865 -8.112 1.00 92.75 454 LYS A C 1
ATOM 3196 O O . LYS A 1 454 ? -11.736 4.830 -7.051 1.00 92.75 454 LYS A O 1
ATOM 3201 N N . GLY A 1 455 ? -13.419 4.129 -8.377 1.00 93.31 455 GLY A N 1
ATOM 3202 C CA . GLY A 1 455 ? -14.089 3.260 -7.413 1.00 93.31 455 GLY A CA 1
ATOM 3203 C C . GLY A 1 455 ? -15.289 3.905 -6.730 1.00 93.31 455 GLY A C 1
ATOM 3204 O O . GLY A 1 455 ? -16.120 3.165 -6.212 1.00 93.31 455 GLY A O 1
ATOM 3205 N N . ASP A 1 456 ? -15.426 5.235 -6.770 1.00 95.62 456 ASP A N 1
ATOM 3206 C CA . ASP A 1 456 ? -16.538 5.912 -6.104 1.00 95.62 456 ASP A CA 1
ATOM 3207 C C . ASP A 1 456 ? -17.887 5.442 -6.654 1.00 95.62 456 ASP A C 1
ATOM 3209 O O . ASP A 1 456 ? -18.058 5.295 -7.871 1.00 95.62 456 ASP A O 1
ATOM 3213 N N . TYR A 1 457 ? -18.850 5.251 -5.755 1.00 95.31 457 TYR A N 1
ATOM 3214 C CA . TYR A 1 457 ? -20.240 4.982 -6.090 1.00 95.31 457 TYR A CA 1
ATOM 3215 C C . TYR A 1 457 ? -21.201 5.953 -5.403 1.00 95.31 457 TYR A C 1
ATOM 3217 O O . TYR A 1 457 ? -20.901 6.482 -4.328 1.00 95.31 457 TYR A O 1
ATOM 3225 N N . VAL A 1 458 ? -22.349 6.179 -6.052 1.00 92.75 458 VAL A N 1
ATOM 3226 C CA . VAL A 1 458 ? -23.464 7.034 -5.604 1.00 92.75 458 VAL A CA 1
ATOM 3227 C C . VAL A 1 458 ? -24.800 6.384 -5.940 1.00 92.75 458 VAL A C 1
ATOM 3229 O O . VAL A 1 458 ? -24.871 5.727 -7.012 1.00 92.75 458 VAL A O 1
#

Secondary structure (DSSP, 8-state):
-TT---SS-S--EEEEEESSTTSPPEE-SSS-EEE-TTS-EEEE-TTS-EEEEPPP--TTSSS-SEEEEEEEEE-SS-BPPPEEEEEEPPP---B---EEEEEETT-EEEEETTT-TTT-PPPB--SSPPPEEEEEE-TT-SEEEE-GGGEEEEE-SSEEEEEETTT-EEEEEE----EEE-TTSS---HHHHHHTT-EEEEEESS-SEETTEE-GGG--HHHHTTEEEE--SSSSS-EEEE-SS-S--TT-BB-BTEEEEEE--TT--EEEEEEEEES--TT-EEEEEEE-TTS-EEEEEEEE--SSS-EEEEEEEEEEESEEEEEESS--BEEEEEEEPPP-TT-PPEEEEEEEE-SS--EEEEEEEEEEES--B---------GGGSTTSTTTTS-TT---EETTSS-BSB-TT-----BTTBPPBTTEEEEE-SS-EEEEESS-BTTBPTTEE-

Sequence (458 aa):
MSNDTDVDSPTLTVAQFATNSGATATNANGSNTITTALGGTVVMNTDGSFTYTAPVRNHADAISDVDTFVYRATDGSLNSEWTTVSIDIADSAPIANNDADSVGIGGSTTGNVITGAGGATADNLNVDTPHSITNVTIAGALSNTLGAGNIRTILTNNGTLVIDQDDGSYTYTSALSNRQVVAGTNGNTQAVWTAAGISTYGFDGASPQTGANLNTATLTATAAGIVRYRNIGGIDDDGLGVENSSGTTTSSRIQSGEHLVMDLGAGFGTTSASVTLTDLGTGEVATWRTYDASGNFVATGTISGNGTNIQTSTITTGATFRYIQFTSSGATYRIDGLSAAQDLSSVSPDVFTYTLADSDGDSTTATLTVTTDTNVNAIADNATVYEAALATGTQSALTSETATGNLLANDTGVSGTTEITNVNGVIPVGGVITISDATGTLVVYTQASGGFVKGDYV

Foldseek 3Di:
DVPDDDPVAPDKWWQWKFLDQPGDTDGQPQPDWDAHPQGWIWHAHRNGDIDIDDDQDQPLDPDAQKIKMWIWMDPVPDTDRTDMDIDRDDDDWKAFDAAEFEAAFQGKAKAFRQCLFQPTDHTGDDPQDDKWWPDKDFPQFPDWDQDPQRWIWTHDLQWIWTARGRGRIIMTGGPGDWAKDDAFPLPAFQVVNVVSVKQKFKDALDDCDDPQFGVVVNSDPLRSVQKGFDGDDGRQATAIAGHDDPDPDPQRWFFANMKMKIFSHPPFWAQKKKWKKHQQAAPFKKKKWFAAPVRHTFDIDIFHDPHPRIGIDMHGTPDITGMMMIHGNGGTMHTGIMTTDGDCPPPAWTKMKIWMGGDSGRIDIYIYTYHHDQDKAFDDDDDDADPLCPCPHVNVVDPRNDDKDFRCNSIGNDHPPDFDQDDPPFGDDPQWGWDDDPSGIKIAGRDDDPNDHHRMID

pLDDT: mean 92.25, std 6.75, range [52.31, 98.81]